Protein AF-0000000068835436 (afdb_homodimer)

Foldseek 3Di:
DDDDDDDDDDDDDDDDDDPPPPDDPPDDDDPPPPDPPPPDPPPPPPPVPPPPPVVNVVVPPPPPPPPDDDCPCPPPDQWCQDPPDPDPDPTHHQDDPPPSLCVLQPQDPCQQPQEDPLQDWAFQALAGNVRNRHDPPPPLSVVRVPHGLQLLLCVLLVLVPPQKRFLVSQLLLLLLLPDDNVLSVVRSVLPLVQAQCQQDPDVDGDPRRIHGSVRSLSSDAFLALCQAPSVRTGRRSSLSSLCSNQVPPPPQFHALVSLVVSSVSRDDPPRVSSSVVSNSVSVSLCVSCVDPVRGCHSVSVSCSSSVVSSQVSSVHSPGNDPSVVSCVVDVVVDPPPVVPVVVPD/DDDDDDDDDDDDDDDDDDPPPPDDDDDDDDDPPPDPPPPDPPPPPPPVPPPPPVVRVVVPPPPPPPPDDDCPCPPDDQWCQDPPDPDPDPTHHQDDPPPSLCVLQPQDPCQQPQEDPLQDWAFQALAGNVRNRHDPPPPLSVVRVPHGLQLLLCVLLVLVPPQKRFLVSQLLLLLLLPDDNVLSVVRSVLPLVQAQCQQDPDVDGDPRRIHGSVRSLSSDAFLALCQAPSSRTGRRSSLSSLCSNQVPPPPQFHALVSLVVSSVSRDDPPRVSSSVVSNSVSVSLCVSCVDPVRGCHSVSVSCSSSVVSSQVSSCHSPGNDPSVVSCVVDVVVDPPPVVPVVVPD

Nearest PDB structures (foldseek):
  3l19-assembly1_A  TM=3.820E-01  e=1.773E-01  Cryptosporidium parvum Iowa II
  3l19-assembly1_A  TM=3.816E-01  e=2.004E-01  Cryptosporidium parvum Iowa II

Structure (mmCIF, N/CA/C/O backbone):
data_AF-0000000068835436-model_v1
#
loop_
_entity.id
_entity.type
_entity.pdbx_description
1 polymer 'FGENESH: predicted gene_13.31 protein'
#
loop_
_atom_site.group_PDB
_atom_site.id
_atom_site.type_symbol
_atom_site.label_atom_id
_atom_site.label_alt_id
_atom_site.label_comp_id
_atom_site.label_asym_id
_atom_site.label_entity_id
_atom_site.label_seq_id
_atom_site.pdbx_PDB_ins_code
_atom_site.Cartn_x
_atom_site.Cartn_y
_atom_site.Cartn_z
_atom_site.occupancy
_atom_site.B_iso_or_equiv
_atom_site.auth_seq_id
_atom_site.auth_comp_id
_atom_site.auth_asym_id
_atom_site.auth_atom_id
_atom_site.pdbx_PDB_model_num
ATOM 1 N N . SER A 1 1 ? 25.938 -78.812 2.73 1 15.05 1 SER A N 1
ATOM 2 C CA . SER A 1 1 ? 27 -79.625 3.311 1 15.05 1 SER A CA 1
ATOM 3 C C . SER A 1 1 ? 27.031 -79.5 4.828 1 15.05 1 SER A C 1
ATOM 5 O O . SER A 1 1 ? 26.406 -78.625 5.395 1 15.05 1 SER A O 1
ATOM 7 N N . MET A 1 2 ? 28.375 -79.812 5.215 1 15.11 2 MET A N 1
ATOM 8 C CA . MET A 1 2 ? 29.062 -80.312 6.383 1 15.11 2 MET A CA 1
ATOM 9 C C . MET A 1 2 ? 29 -79.375 7.551 1 15.11 2 MET A C 1
ATOM 11 O O . MET A 1 2 ? 28.594 -78.188 7.383 1 15.11 2 MET A O 1
ATOM 15 N N . ALA A 1 3 ? 30.266 -79.062 8.109 1 13.97 3 ALA A N 1
ATOM 16 C CA . ALA A 1 3 ? 30.969 -79.5 9.32 1 13.97 3 ALA A CA 1
ATOM 17 C C . ALA A 1 3 ? 31.078 -78.375 10.32 1 13.97 3 ALA A C 1
ATOM 19 O O . ALA A 1 3 ? 30.703 -78.5 11.484 1 13.97 3 ALA A O 1
ATOM 20 N N . SER A 1 4 ? 32.156 -77.5 10.172 1 14.63 4 SER A N 1
ATOM 21 C CA . SER A 1 4 ? 33.281 -77.5 11.094 1 14.63 4 SER A CA 1
ATOM 22 C C . SER A 1 4 ? 33.031 -76.75 12.359 1 14.63 4 SER A C 1
ATOM 24 O O . SER A 1 4 ? 32.188 -75.812 12.352 1 14.63 4 SER A O 1
ATOM 26 N N . PRO A 1 5 ? 34 -76.75 13.438 1 16.19 5 PRO A N 1
ATOM 27 C CA . PRO A 1 5 ? 34.219 -77.062 14.852 1 16.19 5 PRO A CA 1
ATOM 28 C C . PRO A 1 5 ? 34.344 -75.812 15.711 1 16.19 5 PRO A C 1
ATOM 30 O O . PRO A 1 5 ? 34.312 -74.688 15.188 1 16.19 5 PRO A O 1
ATOM 33 N N . LEU A 1 6 ? 35.344 -75.75 16.625 1 14.49 6 LEU A N 1
ATOM 34 C CA . LEU A 1 6 ? 35.75 -75.875 18.016 1 14.49 6 LEU A CA 1
ATOM 35 C C . LEU A 1 6 ? 36.406 -74.625 18.531 1 14.49 6 LEU A C 1
ATOM 37 O O . LEU A 1 6 ? 36.312 -74.312 19.734 1 14.49 6 LEU A O 1
ATOM 41 N N . ARG A 1 7 ? 37.281 -73.812 17.781 1 14.76 7 ARG A N 1
ATOM 42 C CA . ARG A 1 7 ? 38.625 -73.812 18.359 1 14.76 7 ARG A CA 1
ATOM 43 C C . ARG A 1 7 ? 38.656 -73 19.656 1 14.76 7 ARG A C 1
ATOM 45 O O . ARG A 1 7 ? 37.844 -72.125 19.875 1 14.76 7 ARG A O 1
ATOM 52 N N . GLY A 1 8 ? 39.781 -73.25 20.469 1 13.95 8 GLY A N 1
ATOM 53 C CA . GLY A 1 8 ? 40.312 -73.438 21.797 1 13.95 8 GLY A CA 1
ATOM 54 C C . GLY A 1 8 ? 40.719 -72.188 22.469 1 13.95 8 GLY A C 1
ATOM 55 O O . GLY A 1 8 ? 40.312 -71.875 23.594 1 13.95 8 GLY A O 1
ATOM 56 N N . ALA A 1 9 ? 41.938 -71.5 22.047 1 14.77 9 ALA A N 1
ATOM 57 C CA . ALA A 1 9 ? 43.125 -71.625 22.859 1 14.77 9 ALA A CA 1
ATOM 58 C C . ALA A 1 9 ? 43.125 -70.562 23.938 1 14.77 9 ALA A C 1
ATOM 60 O O . ALA A 1 9 ? 42.406 -69.562 23.844 1 14.77 9 ALA A O 1
ATOM 61 N N . THR A 1 10 ? 44.375 -70.375 24.562 1 14.59 10 THR A N 1
ATOM 62 C CA . THR A 1 10 ? 45.062 -70.5 25.844 1 14.59 10 THR A CA 1
ATOM 63 C C . THR A 1 10 ? 45.25 -69.188 26.516 1 14.59 10 THR A C 1
ATOM 65 O O . THR A 1 10 ? 44.844 -68.938 27.656 1 14.59 10 THR A O 1
ATOM 68 N N . SER A 1 11 ? 46.531 -68.562 26.375 1 14.8 11 SER A N 1
ATOM 69 C CA . SER A 1 11 ? 47.531 -68.5 27.406 1 14.8 11 SER A CA 1
ATOM 70 C C . SER A 1 11 ? 47.438 -67.25 28.234 1 14.8 11 SER A C 1
ATOM 72 O O . SER A 1 11 ? 46.781 -66.312 27.844 1 14.8 11 SER A O 1
ATOM 74 N N . GLY A 1 12 ? 48.594 -66.938 28.984 1 14.16 12 GLY A N 1
ATOM 75 C CA . GLY A 1 12 ? 49.094 -66.812 30.344 1 14.16 12 GLY A CA 1
ATOM 76 C C . GLY A 1 12 ? 49.281 -65.375 30.766 1 14.16 12 GLY A C 1
ATOM 77 O O . GLY A 1 12 ? 48.812 -64.938 31.828 1 14.16 12 GLY A O 1
ATOM 78 N N . SER A 1 13 ? 50.25 -64.562 30.141 1 14.72 13 SER A N 1
ATOM 79 C CA . SER A 1 13 ? 51.406 -64.25 30.969 1 14.72 13 SER A CA 1
ATOM 80 C C . SER A 1 13 ? 51.062 -63.031 31.859 1 14.72 13 SER A C 1
ATOM 82 O O . SER A 1 13 ? 50.188 -62.219 31.531 1 14.72 13 SER A O 1
ATOM 84 N N . PRO A 1 14 ? 52.031 -62.781 32.844 1 15.04 14 PRO A N 1
ATOM 85 C CA . PRO A 1 14 ? 52.125 -62.438 34.281 1 15.04 14 PRO A CA 1
ATOM 86 C C . PRO A 1 14 ? 52.125 -60.938 34.531 1 15.04 14 PRO A C 1
ATOM 88 O O . PRO A 1 14 ? 51.344 -60.438 35.344 1 15.04 14 PRO A O 1
ATOM 91 N N . LEU A 1 15 ? 53.312 -60.281 34.156 1 15.01 15 LEU A N 1
ATOM 92 C CA . LEU A 1 15 ? 54.219 -59.812 35.188 1 15.01 15 LEU A CA 1
ATOM 93 C C . LEU A 1 15 ? 53.812 -58.406 35.656 1 15.01 15 LEU A C 1
ATOM 95 O O . LEU A 1 15 ? 53.156 -57.656 34.906 1 15.01 15 LEU A O 1
ATOM 99 N N . LEU A 1 16 ? 54.406 -57.938 36.812 1 15.15 16 LEU A N 1
ATOM 100 C CA . LEU A 1 16 ? 54.312 -57.281 38.094 1 15.15 16 LEU A CA 1
ATOM 101 C C . LEU A 1 16 ? 54.656 -55.781 37.969 1 15.15 16 LEU A C 1
ATOM 103 O O . LEU A 1 16 ? 54.25 -54.969 38.781 1 15.15 16 LEU A O 1
ATOM 107 N N . GLY A 1 17 ? 55.531 -55.438 36.938 1 15.02 17 GLY A N 1
ATOM 108 C CA . GLY A 1 17 ? 56.625 -54.688 37.594 1 15.02 17 GLY A CA 1
ATOM 109 C C . GLY A 1 17 ? 56.188 -53.344 38.125 1 15.02 17 GLY A C 1
ATOM 110 O O . GLY A 1 17 ? 55.125 -52.844 37.781 1 15.02 17 GLY A O 1
ATOM 111 N N . ALA A 1 18 ? 57.281 -52.688 38.719 1 15.76 18 ALA A N 1
ATOM 112 C CA . ALA A 1 18 ? 57.781 -51.875 39.812 1 15.76 18 ALA A CA 1
ATOM 113 C C . ALA A 1 18 ? 57.469 -50.375 39.594 1 15.76 18 ALA A C 1
ATOM 115 O O . ALA A 1 18 ? 57.5 -49.906 38.469 1 15.76 18 ALA A O 1
ATOM 116 N N . VAL A 1 19 ? 56.875 -49.75 40.594 1 16.75 19 VAL A N 1
ATOM 117 C CA . VAL A 1 19 ? 56.125 -48.562 41 1 16.75 19 VAL A CA 1
ATOM 118 C C . VAL A 1 19 ? 57.062 -47.344 40.969 1 16.75 19 VAL A C 1
ATOM 120 O O . VAL A 1 19 ? 56.594 -46.219 41.219 1 16.75 19 VAL A O 1
ATOM 123 N N . GLN A 1 20 ? 58.312 -47.531 40.281 1 16.11 20 GLN A N 1
ATOM 124 C CA . GLN A 1 20 ? 59.219 -46.656 41.062 1 16.11 20 GLN A CA 1
ATOM 125 C C . GLN A 1 20 ? 58.75 -45.219 41.031 1 16.11 20 GLN A C 1
ATOM 127 O O . GLN A 1 20 ? 58.25 -44.75 40 1 16.11 20 GLN A O 1
ATOM 132 N N . PRO A 1 21 ? 58.781 -44.531 42.25 1 16.77 21 PRO A N 1
ATOM 133 C CA . PRO A 1 21 ? 58.219 -43.312 42.844 1 16.77 21 PRO A CA 1
ATOM 134 C C . PRO A 1 21 ? 58.906 -42.062 42.312 1 16.77 21 PRO A C 1
ATOM 136 O O . PRO A 1 21 ? 58.5 -40.938 42.688 1 16.77 21 PRO A O 1
ATOM 139 N N . VAL A 1 22 ? 59.188 -42 40.969 1 17.22 22 VAL A N 1
ATOM 140 C CA . VAL A 1 22 ? 60.25 -41.031 40.75 1 17.22 22 VAL A CA 1
ATOM 141 C C . VAL A 1 22 ? 59.906 -39.688 41.406 1 17.22 22 VAL A C 1
ATOM 143 O O . VAL A 1 22 ? 58.75 -39.281 41.375 1 17.22 22 VAL A O 1
ATOM 146 N N . ASN A 1 23 ? 60.938 -39.219 42.188 1 16.98 23 ASN A N 1
ATOM 147 C CA . ASN A 1 23 ? 61.219 -38.156 43.125 1 16.98 23 ASN A CA 1
ATOM 148 C C . ASN A 1 23 ? 61.031 -36.781 42.5 1 16.98 23 ASN A C 1
ATOM 150 O O . ASN A 1 23 ? 61.281 -36.594 41.312 1 16.98 23 ASN A O 1
ATOM 154 N N . VAL A 1 24 ? 60.344 -35.906 43.219 1 18.3 24 VAL A N 1
ATOM 155 C CA . VAL A 1 24 ? 59.562 -34.656 43.188 1 18.3 24 VAL A CA 1
ATOM 156 C C . VAL A 1 24 ? 60.5 -33.469 43.062 1 18.3 24 VAL A C 1
ATOM 158 O O . VAL A 1 24 ? 60.062 -32.312 42.969 1 18.3 24 VAL A O 1
ATOM 161 N N . PRO A 1 25 ? 61.781 -33.688 42.375 1 18.28 25 PRO A N 1
ATOM 162 C CA . PRO A 1 25 ? 62.625 -32.656 43 1 18.28 25 PRO A CA 1
ATOM 163 C C . PRO A 1 25 ? 62.062 -31.25 42.844 1 18.28 25 PRO A C 1
ATOM 165 O O . PRO A 1 25 ? 61.312 -30.984 41.875 1 18.28 25 PRO A O 1
ATOM 168 N N . HIS A 1 26 ? 62.125 -30.406 43.938 1 18.44 26 HIS A N 1
ATOM 169 C CA . HIS A 1 26 ? 61.594 -29.156 44.469 1 18.44 26 HIS A CA 1
ATOM 170 C C . HIS A 1 26 ? 62.281 -27.953 43.812 1 18.44 26 HIS A C 1
ATOM 172 O O . HIS A 1 26 ? 62.031 -26.812 44.219 1 18.44 26 HIS A O 1
ATOM 178 N N . SER A 1 27 ? 62.875 -28.125 42.594 1 17.58 27 SER A N 1
ATOM 179 C CA . SER A 1 27 ? 63.906 -27.078 42.469 1 17.58 27 SER A CA 1
ATOM 180 C C . SER A 1 27 ? 63.281 -25.688 42.625 1 17.58 27 SER A C 1
ATOM 182 O O . SER A 1 27 ? 62.156 -25.469 42.25 1 17.58 27 SER A O 1
ATOM 184 N N . SER A 1 28 ? 64.125 -24.781 43.25 1 17.92 28 SER A N 1
ATOM 185 C CA . SER A 1 28 ? 64.25 -23.531 44 1 17.92 28 SER A CA 1
ATOM 186 C C . SER A 1 28 ? 63.812 -22.344 43.156 1 17.92 28 SER A C 1
ATOM 188 O O . SER A 1 28 ? 63.75 -22.438 41.906 1 17.92 28 SER A O 1
ATOM 190 N N . GLU A 1 29 ? 63.938 -21.047 43.75 1 18.12 29 GLU A N 1
ATOM 191 C CA . GLU A 1 29 ? 63.312 -19.797 44.125 1 18.12 29 GLU A CA 1
ATOM 192 C C . GLU A 1 29 ? 63.625 -18.672 43.156 1 18.12 29 GLU A C 1
ATOM 194 O O . GLU A 1 29 ? 62.938 -17.641 43.156 1 18.12 29 GLU A O 1
ATOM 199 N N . ASP A 1 30 ? 64.688 -18.719 42.281 1 19.17 30 ASP A N 1
ATOM 200 C CA . ASP A 1 30 ? 65.312 -17.391 42.25 1 19.17 30 ASP A CA 1
ATOM 201 C C . ASP A 1 30 ? 64.375 -16.359 41.656 1 19.17 30 ASP A C 1
ATOM 203 O O . ASP A 1 30 ? 63.75 -16.609 40.594 1 19.17 30 ASP A O 1
ATOM 207 N N . ARG A 1 31 ? 64.125 -15.266 42.406 1 18.95 31 ARG A N 1
ATOM 208 C CA . ARG A 1 31 ? 63.219 -14.109 42.531 1 18.95 31 ARG A CA 1
ATOM 209 C C . ARG A 1 31 ? 63.531 -13.07 41.469 1 18.95 31 ARG A C 1
ATOM 211 O O . ARG A 1 31 ? 63.031 -11.938 41.531 1 18.95 31 ARG A O 1
ATOM 218 N N . GLN A 1 32 ? 64.25 -13.383 40.375 1 19.19 32 GLN A N 1
ATOM 219 C CA . GLN A 1 32 ? 64.75 -12.148 39.781 1 19.19 32 GLN A CA 1
ATOM 220 C C . GLN A 1 32 ? 63.656 -11.188 39.469 1 19.19 32 GLN A C 1
ATOM 222 O O . GLN A 1 32 ? 62.594 -11.602 38.938 1 19.19 32 GLN A O 1
ATOM 227 N N . THR A 1 33 ? 63.688 -9.977 40.094 1 21.39 33 THR A N 1
ATOM 228 C CA . THR A 1 33 ? 62.906 -8.758 40.25 1 21.39 33 THR A CA 1
ATOM 229 C C . THR A 1 33 ? 62.719 -8.078 38.875 1 21.39 33 THR A C 1
ATOM 231 O O . THR A 1 33 ? 63.688 -7.516 38.344 1 21.39 33 THR A O 1
ATOM 234 N N . HIS A 1 34 ? 62.438 -8.797 37.781 1 19.77 34 HIS A N 1
ATOM 235 C CA . HIS A 1 34 ? 62.406 -7.992 36.562 1 19.77 34 HIS A CA 1
ATOM 236 C C . HIS A 1 34 ? 61.5 -6.785 36.719 1 19.77 34 HIS A C 1
ATOM 238 O O . HIS A 1 34 ? 60.375 -6.914 37.219 1 19.77 34 HIS A O 1
ATOM 244 N N . GLU A 1 35 ? 62.094 -5.613 36.781 1 21.41 35 GLU A N 1
ATOM 245 C CA . GLU A 1 35 ? 61.594 -4.242 36.812 1 21.41 35 GLU A CA 1
ATOM 246 C C . GLU A 1 35 ? 60.531 -3.998 35.75 1 21.41 35 GLU A C 1
ATOM 248 O O . GLU A 1 35 ? 60.719 -4.359 34.594 1 21.41 35 GLU A O 1
ATOM 253 N N . ALA A 1 36 ? 59.312 -3.82 36.219 1 21.02 36 ALA A N 1
ATOM 254 C CA . ALA A 1 36 ? 58.031 -3.58 35.562 1 21.02 36 ALA A CA 1
ATOM 255 C C . ALA A 1 36 ? 58.094 -2.309 34.719 1 21.02 36 ALA A C 1
ATOM 257 O O . ALA A 1 36 ? 58.219 -1.206 35.25 1 21.02 36 ALA A O 1
ATOM 258 N N . GLN A 1 37 ? 58.938 -2.299 33.594 1 20.92 37 GLN A N 1
ATOM 259 C CA . GLN A 1 37 ? 58.844 -1.087 32.781 1 20.92 37 GLN A CA 1
ATOM 260 C C . GLN A 1 37 ? 57.375 -0.688 32.562 1 20.92 37 GLN A C 1
ATOM 262 O O . GLN A 1 37 ? 56.562 -1.523 32.188 1 20.92 37 GLN A O 1
ATOM 267 N N . GLN A 1 38 ? 56.938 0.377 33.219 1 20.84 38 GLN A N 1
ATOM 268 C CA . GLN A 1 38 ? 55.656 1.056 33.25 1 20.84 38 GLN A CA 1
ATOM 269 C C . GLN A 1 38 ? 55.188 1.413 31.828 1 20.84 38 GLN A C 1
ATOM 271 O O . GLN A 1 38 ? 55.781 2.258 31.172 1 20.84 38 GLN A O 1
ATOM 276 N N . ASP A 1 39 ? 54.938 0.446 30.922 1 22.23 39 ASP A N 1
ATOM 277 C CA . ASP A 1 39 ? 54.438 0.793 29.609 1 22.23 39 ASP A CA 1
ATOM 278 C C . ASP A 1 39 ? 53.25 1.764 29.688 1 22.23 39 ASP A C 1
ATOM 280 O O . ASP A 1 39 ? 52.344 1.56 30.484 1 22.23 39 ASP A O 1
ATOM 284 N N . THR A 1 40 ? 53.469 3.033 29.438 1 26.48 40 THR A N 1
ATOM 285 C CA . THR A 1 40 ? 52.5 4.117 29.328 1 26.48 40 THR A CA 1
ATOM 286 C C . THR A 1 40 ? 51.312 3.686 28.469 1 26.48 40 THR A C 1
ATOM 288 O O . THR A 1 40 ? 51.469 3.049 27.422 1 26.48 40 THR A O 1
ATOM 291 N N . PRO A 1 41 ? 50.125 3.535 29.125 1 24.48 41 PRO A N 1
ATOM 292 C CA . PRO A 1 41 ? 48.938 3.043 28.422 1 24.48 41 PRO A CA 1
ATOM 293 C C . PRO A 1 41 ? 48.625 3.814 27.141 1 24.48 41 PRO A C 1
ATOM 295 O O . PRO A 1 41 ? 48.844 5.031 27.094 1 24.48 41 PRO A O 1
ATOM 298 N N . MET A 1 42 ? 49.031 3.27 25.922 1 24.73 42 MET A N 1
ATOM 299 C CA . MET A 1 42 ? 48.531 3.744 24.641 1 24.73 42 MET A CA 1
ATOM 300 C C . MET A 1 42 ? 47.031 4.074 24.703 1 24.73 42 MET A C 1
ATOM 302 O O . MET A 1 42 ? 46.25 3.27 25.188 1 24.73 42 MET A O 1
ATOM 306 N N . GLU A 1 43 ? 46.719 5.352 24.891 1 23.88 43 GLU A N 1
ATOM 307 C CA . GLU A 1 43 ? 45.344 5.816 24.781 1 23.88 43 GLU A CA 1
ATOM 308 C C . GLU A 1 43 ? 44.656 5.18 23.578 1 23.88 43 GLU A C 1
ATOM 310 O O . GLU A 1 43 ? 45.125 5.312 22.438 1 23.88 43 GLU A O 1
ATOM 315 N N . GLU A 1 44 ? 44.188 3.934 23.703 1 24.67 44 GLU A N 1
ATOM 316 C CA . GLU A 1 44 ? 43.344 3.32 22.688 1 24.67 44 GLU A CA 1
ATOM 317 C C . GLU A 1 44 ? 42.281 4.289 22.203 1 24.67 44 GLU A C 1
ATOM 319 O O . GLU A 1 44 ? 41.469 4.773 23 1 24.67 44 GLU A O 1
ATOM 324 N N . GLU A 1 45 ? 42.625 5.215 21.281 1 27.7 45 GLU A N 1
ATOM 325 C CA . GLU A 1 45 ? 41.594 5.918 20.516 1 27.7 45 GLU A CA 1
ATOM 326 C C . GLU A 1 45 ? 40.406 5.004 20.219 1 27.7 45 GLU A C 1
ATOM 328 O O . GLU A 1 45 ? 40.562 3.932 19.641 1 27.7 45 GLU A O 1
ATOM 333 N N . GLY A 1 46 ? 39.531 4.941 21.172 1 23.2 46 GLY A N 1
ATOM 334 C CA . GLY A 1 46 ? 38.219 4.312 21.031 1 23.2 46 GLY A CA 1
ATOM 335 C C . GLY A 1 46 ? 37.594 4.539 19.672 1 23.2 46 GLY A C 1
ATOM 336 O O . GLY A 1 46 ? 37.125 5.645 19.359 1 23.2 46 GLY A O 1
ATOM 337 N N . ARG A 1 47 ? 38.188 4.016 18.562 1 26.58 47 ARG A N 1
ATOM 338 C CA . ARG A 1 47 ? 37.406 3.947 17.344 1 26.58 47 ARG A CA 1
ATOM 339 C C . ARG A 1 47 ? 36 3.455 17.641 1 26.58 47 ARG A C 1
ATOM 341 O O . ARG A 1 47 ? 35.812 2.305 18.047 1 26.58 47 ARG A O 1
ATOM 348 N N . GLU A 1 48 ? 35.25 4.332 18.203 1 25.64 48 GLU A N 1
ATOM 349 C CA . GLU A 1 48 ? 33.812 4.012 18.203 1 25.64 48 GLU A CA 1
ATOM 350 C C . GLU A 1 48 ? 33.406 3.254 16.953 1 25.64 48 GLU A C 1
ATOM 352 O O . GLU A 1 48 ? 33.594 3.75 15.836 1 25.64 48 GLU A O 1
ATOM 357 N N . PHE A 1 49 ? 33.719 1.952 16.969 1 27.77 49 PHE A N 1
ATOM 358 C CA . PHE A 1 49 ? 33.031 1.099 16 1 27.77 49 PHE A CA 1
ATOM 359 C C . PHE A 1 49 ? 31.578 1.523 15.828 1 27.77 49 PHE A C 1
ATOM 361 O O . PHE A 1 49 ? 30.766 1.377 16.75 1 27.77 49 PHE A O 1
ATOM 368 N N . GLU A 1 50 ? 31.438 2.6 15.164 1 28.39 50 GLU A N 1
ATOM 369 C CA . GLU A 1 50 ? 30.062 2.84 14.695 1 28.39 50 GLU A CA 1
ATOM 370 C C . GLU A 1 50 ? 29.406 1.546 14.227 1 28.39 50 GLU A C 1
ATOM 372 O O . GLU A 1 50 ? 29.75 1.011 13.172 1 28.39 50 GLU A O 1
ATOM 377 N N . HIS A 1 51 ? 29.234 0.629 15.148 1 28.3 51 HIS A N 1
ATOM 378 C CA . HIS A 1 51 ? 28.344 -0.49 14.844 1 28.3 51 HIS A CA 1
ATOM 379 C C . HIS A 1 51 ? 27.078 -0.018 14.141 1 28.3 51 HIS A C 1
ATOM 381 O O . HIS A 1 51 ? 26.109 0.376 14.789 1 28.3 51 HIS A O 1
ATOM 387 N N . ARG A 1 52 ? 27.281 0.567 13.016 1 34.94 52 ARG A N 1
ATOM 388 C CA . ARG A 1 52 ? 26.109 0.79 12.172 1 34.94 52 ARG A CA 1
ATOM 389 C C . ARG A 1 52 ? 25.312 -0.498 11.984 1 34.94 52 ARG A C 1
ATOM 391 O O . ARG A 1 52 ? 25.891 -1.582 11.891 1 34.94 52 ARG A O 1
ATOM 398 N N . LEU A 1 53 ? 24.234 -0.573 12.531 1 32.62 53 LEU A N 1
ATOM 399 C CA . LEU A 1 53 ? 23.391 -1.739 12.312 1 32.62 53 LEU A CA 1
ATOM 400 C C . LEU A 1 53 ? 23.547 -2.273 10.898 1 32.62 53 LEU A C 1
ATOM 402 O O . LEU A 1 53 ? 23.812 -1.507 9.961 1 32.62 53 LEU A O 1
ATOM 406 N N . PRO A 1 54 ? 23.812 -3.545 10.742 1 33.88 54 PRO A N 1
ATOM 407 C CA . PRO A 1 54 ? 24.047 -4.102 9.406 1 33.88 54 PRO A CA 1
ATOM 408 C C . PRO A 1 54 ? 23.141 -3.496 8.344 1 33.88 54 PRO A C 1
ATOM 410 O O . PRO A 1 54 ? 23.562 -3.279 7.207 1 33.88 54 PRO A O 1
ATOM 413 N N . TRP A 1 55 ? 21.875 -3.316 8.781 1 36.47 55 TRP A N 1
ATOM 414 C CA . TRP A 1 55 ? 20.938 -2.904 7.738 1 36.47 55 TRP A CA 1
ATOM 415 C C . TRP A 1 55 ? 21.156 -1.443 7.363 1 36.47 55 TRP A C 1
ATOM 417 O O . TRP A 1 55 ? 20.641 -0.977 6.344 1 36.47 55 TRP A O 1
ATOM 427 N N . GLN A 1 56 ? 21.719 -0.547 8.297 1 38.5 56 GLN A N 1
ATOM 428 C CA . GLN A 1 56 ? 22 0.852 7.996 1 38.5 56 GLN A CA 1
ATOM 429 C C . GLN A 1 56 ? 23.266 0.984 7.152 1 38.5 56 GLN A C 1
ATOM 431 O O . GLN A 1 56 ? 23.453 1.981 6.449 1 38.5 56 GLN A O 1
ATOM 436 N N . GLN A 1 57 ? 24.156 0.062 7.305 1 34.28 57 GLN A N 1
ATOM 437 C CA . GLN A 1 57 ? 25.422 0.175 6.598 1 34.28 57 GLN A CA 1
ATOM 438 C C . GLN A 1 57 ? 25.219 0.115 5.086 1 34.28 57 GLN A C 1
ATOM 440 O O . GLN A 1 57 ? 25.875 0.831 4.332 1 34.28 57 GLN A O 1
ATOM 445 N N . GLU A 1 58 ? 24.406 -0.883 4.648 1 34.84 58 GLU A N 1
ATOM 446 C CA . GLU A 1 58 ? 24.406 -1.164 3.217 1 34.84 58 GLU A CA 1
ATOM 447 C C . GLU A 1 58 ? 23.641 -0.102 2.443 1 34.84 58 GLU A C 1
ATOM 449 O O . GLU A 1 58 ? 23.844 0.074 1.241 1 34.84 58 GLU A O 1
ATOM 454 N N . GLN A 1 59 ? 22.797 0.608 3.053 1 35.69 59 GLN A N 1
ATOM 455 C CA . GLN A 1 59 ? 22.172 1.604 2.191 1 35.69 59 GLN A CA 1
ATOM 456 C C . GLN A 1 59 ? 23.172 2.654 1.737 1 35.69 59 GLN A C 1
ATOM 458 O O . GLN A 1 59 ? 23.062 3.209 0.643 1 35.69 59 GLN A O 1
ATOM 463 N N . ASP A 1 60 ? 24.219 3.014 2.584 1 34.72 60 ASP A N 1
ATOM 464 C CA . ASP A 1 60 ? 25.125 4.09 2.188 1 34.72 60 ASP A CA 1
ATOM 465 C C . ASP A 1 60 ? 26.234 3.568 1.276 1 34.72 60 ASP A C 1
ATOM 467 O O . ASP A 1 60 ? 26.984 4.352 0.698 1 34.72 60 ASP A O 1
ATOM 471 N N . ALA A 1 61 ? 26.594 2.281 1.335 1 32.81 61 ALA A N 1
ATOM 472 C CA . ALA A 1 61 ? 27.781 1.844 0.608 1 32.81 61 ALA A CA 1
ATOM 473 C C . ALA A 1 61 ? 27.5 1.725 -0.886 1 32.81 61 ALA A C 1
ATOM 475 O O . ALA A 1 61 ? 28.375 1.303 -1.656 1 32.81 61 ALA A O 1
ATOM 476 N N . VAL A 1 62 ? 26.281 1.692 -1.371 1 31.66 62 VAL A N 1
ATOM 477 C CA . VAL A 1 62 ? 26.328 1.636 -2.828 1 31.66 62 VAL A CA 1
ATOM 478 C C . VAL A 1 62 ? 26.984 2.898 -3.377 1 31.66 62 VAL A C 1
ATOM 480 O O . VAL A 1 62 ? 26.406 3.984 -3.322 1 31.66 62 VAL A O 1
ATOM 483 N N . GLU A 1 63 ? 28.203 3.057 -3.174 1 27.86 63 GLU A N 1
ATOM 484 C CA . GLU A 1 63 ? 28.984 3.973 -4.008 1 27.86 63 GLU A CA 1
ATOM 485 C C . GLU A 1 63 ? 28.625 3.816 -5.48 1 27.86 63 GLU A C 1
ATOM 487 O O . GLU A 1 63 ? 28.75 2.732 -6.047 1 27.86 63 GLU A O 1
ATOM 492 N N . VAL A 1 64 ? 27.844 4.68 -5.992 1 29.06 64 VAL A N 1
ATOM 493 C CA . VAL A 1 64 ? 27.594 4.84 -7.422 1 29.06 64 VAL A CA 1
ATOM 494 C C . VAL A 1 64 ? 28.922 4.789 -8.18 1 29.06 64 VAL A C 1
ATOM 496 O O . VAL A 1 64 ? 29.75 5.691 -8.055 1 29.06 64 VAL A O 1
ATOM 499 N N . GLN A 1 65 ? 29.578 3.746 -8.367 1 26.06 65 GLN A N 1
ATOM 500 C CA . GLN A 1 65 ? 30.531 3.771 -9.469 1 26.06 65 GLN A CA 1
ATOM 501 C C . GLN A 1 65 ? 29.875 4.277 -10.758 1 26.06 65 GLN A C 1
ATOM 503 O O . GLN A 1 65 ? 28.875 3.723 -11.211 1 26.06 65 GLN A O 1
ATOM 508 N N . GLY A 1 66 ? 30.172 5.5 -11.188 1 25.36 66 GLY A N 1
ATOM 509 C CA . GLY A 1 66 ? 29.812 6.227 -12.391 1 25.36 66 GLY A CA 1
ATOM 510 C C . GLY A 1 66 ? 30.047 5.434 -13.664 1 25.36 66 GLY A C 1
ATOM 511 O O . GLY A 1 66 ? 31.188 5.105 -13.984 1 25.36 66 GLY A O 1
ATOM 512 N N . ALA A 1 67 ? 29.281 4.402 -14.055 1 26.25 67 ALA A N 1
ATOM 513 C CA . ALA A 1 67 ? 29.422 3.99 -15.445 1 26.25 67 ALA A CA 1
ATOM 514 C C . ALA A 1 67 ? 29.688 5.191 -16.344 1 26.25 67 ALA A C 1
ATOM 516 O O . ALA A 1 67 ? 29.094 6.258 -16.156 1 26.25 67 ALA A O 1
ATOM 517 N N . GLU A 1 68 ? 30.75 5.273 -17.109 1 25.77 68 GLU A N 1
ATOM 518 C CA . GLU A 1 68 ? 31.266 6.211 -18.094 1 25.77 68 GLU A CA 1
ATOM 519 C C . GLU A 1 68 ? 30.156 6.766 -18.969 1 25.77 68 GLU A C 1
ATOM 521 O O . GLU A 1 68 ? 29.75 7.918 -18.812 1 25.77 68 GLU A O 1
ATOM 526 N N . ASN A 1 69 ? 30.219 6.496 -20.406 1 26.42 69 ASN A N 1
ATOM 527 C CA . ASN A 1 69 ? 30.016 7.293 -21.625 1 26.42 69 ASN A CA 1
ATOM 528 C C . ASN A 1 69 ? 28.547 7.387 -22 1 26.42 69 ASN A C 1
ATOM 530 O O . ASN A 1 69 ? 28.203 7.902 -23.062 1 26.42 69 ASN A O 1
ATOM 534 N N . GLY A 1 70 ? 27.781 6.305 -21.812 1 27 70 GLY A N 1
ATOM 535 C CA . GLY A 1 70 ? 26.609 6.578 -22.609 1 27 70 GLY A CA 1
ATOM 536 C C . GLY A 1 70 ? 25.875 7.844 -22.203 1 27 70 GLY A C 1
ATOM 537 O O . GLY A 1 70 ? 25.891 8.219 -21.016 1 27 70 GLY A O 1
ATOM 538 N N . GLU A 1 71 ? 25.781 8.836 -23.094 1 27.72 71 GLU A N 1
ATOM 539 C CA . GLU A 1 71 ? 24.969 10.039 -22.984 1 27.72 71 GLU A CA 1
ATOM 540 C C . GLU A 1 71 ? 23.688 9.766 -22.188 1 27.72 71 GLU A C 1
ATOM 542 O O . GLU A 1 71 ? 22.75 9.164 -22.703 1 27.72 71 GLU A O 1
ATOM 547 N N . ASP A 1 72 ? 23.844 9.164 -21.125 1 31.17 72 ASP A N 1
ATOM 548 C CA . ASP A 1 72 ? 22.625 9.188 -20.328 1 31.17 72 ASP A CA 1
ATOM 549 C C . ASP A 1 72 ? 22 10.578 -20.312 1 31.17 72 ASP A C 1
ATOM 551 O O . ASP A 1 72 ? 22.5 11.5 -19.672 1 31.17 72 ASP A O 1
ATOM 555 N N . LYS A 1 73 ? 21.516 11.055 -21.516 1 28.36 73 LYS A N 1
ATOM 556 C CA . LYS A 1 73 ? 20.734 12.289 -21.438 1 28.36 73 LYS A CA 1
ATOM 557 C C . LYS A 1 73 ? 20 12.391 -20.109 1 28.36 73 LYS A C 1
ATOM 559 O O . LYS A 1 73 ? 18.984 11.734 -19.906 1 28.36 73 LYS A O 1
ATOM 564 N N . ALA A 1 74 ? 20.656 12.391 -19.156 1 31.91 74 ALA A N 1
ATOM 565 C CA . ALA A 1 74 ? 20.047 12.953 -17.953 1 31.91 74 ALA A CA 1
ATOM 566 C C . ALA A 1 74 ? 19.062 14.062 -18.312 1 31.91 74 ALA A C 1
ATOM 568 O O . ALA A 1 74 ? 19.453 15.102 -18.844 1 31.91 74 ALA A O 1
ATOM 569 N N . ARG A 1 75 ? 17.828 13.562 -18.844 1 35.91 75 ARG A N 1
ATOM 570 C CA . ARG A 1 75 ? 16.906 14.664 -19.109 1 35.91 75 ARG A CA 1
ATOM 571 C C . ARG A 1 75 ? 17.234 15.883 -18.25 1 35.91 75 ARG A C 1
ATOM 573 O O . ARG A 1 75 ? 17.719 15.734 -17.125 1 35.91 75 ARG A O 1
ATOM 580 N N . GLU A 1 76 ? 17.5 16.953 -18.766 1 35.69 76 GLU A N 1
ATOM 581 C CA . GLU A 1 76 ? 17.469 18.203 -18 1 35.69 76 GLU A CA 1
ATOM 582 C C . GLU A 1 76 ? 16.625 18.031 -16.719 1 35.69 76 GLU A C 1
ATOM 584 O O . GLU A 1 76 ? 15.977 17.016 -16.531 1 35.69 76 GLU A O 1
ATOM 589 N N . GLY A 1 77 ? 15.586 19.172 -16.25 1 40.72 77 GLY A N 1
ATOM 590 C CA . GLY A 1 77 ? 14.898 19.469 -15 1 40.72 77 GLY A CA 1
ATOM 591 C C . GLY A 1 77 ? 13.992 18.344 -14.539 1 40.72 77 GLY A C 1
ATOM 592 O O . GLY A 1 77 ? 13.477 17.578 -15.367 1 40.72 77 GLY A O 1
ATOM 593 N N . ASP A 1 78 ? 14.234 17.688 -13.273 1 57.31 78 ASP A N 1
ATOM 594 C CA . ASP A 1 78 ? 13.516 16.797 -12.359 1 57.31 78 ASP A CA 1
ATOM 595 C C . ASP A 1 78 ? 12.008 16.984 -12.5 1 57.31 78 ASP A C 1
ATOM 597 O O . ASP A 1 78 ? 11.25 16.594 -11.602 1 57.31 78 ASP A O 1
ATOM 601 N N . GLU A 1 79 ? 11.609 17.672 -13.383 1 72.62 79 GLU A N 1
ATOM 602 C CA . GLU A 1 79 ? 10.188 17.953 -13.531 1 72.62 79 GLU A CA 1
ATOM 603 C C . GLU A 1 79 ? 9.539 16.984 -14.523 1 72.62 79 GLU A C 1
ATOM 605 O O . GLU A 1 79 ? 10.086 16.734 -15.594 1 72.62 79 GLU A O 1
ATOM 610 N N . TRP A 1 80 ? 8.609 16.312 -14.133 1 77 80 TRP A N 1
ATOM 611 C CA . TRP A 1 80 ? 7.738 15.477 -14.945 1 77 80 TRP A CA 1
ATOM 612 C C . TRP A 1 80 ? 6.891 16.312 -15.891 1 77 80 TRP A C 1
ATOM 614 O O . TRP A 1 80 ? 6.047 17.094 -15.453 1 77 80 TRP A O 1
ATOM 624 N N . ALA A 1 81 ? 7.293 16.422 -17.172 1 69.25 81 ALA A N 1
ATOM 625 C CA . ALA A 1 81 ? 6.672 17.312 -18.156 1 69.25 81 ALA A CA 1
ATOM 626 C C . ALA A 1 81 ? 5.25 16.859 -18.469 1 69.25 81 ALA A C 1
ATOM 628 O O . ALA A 1 81 ? 4.441 17.656 -18.969 1 69.25 81 ALA A O 1
ATOM 629 N N . GLY A 1 82 ? 4.738 15.781 -17.906 1 61.5 82 GLY A N 1
ATOM 630 C CA . GLY A 1 82 ? 3.434 15.266 -18.281 1 61.5 82 GLY A CA 1
ATOM 631 C C . GLY A 1 82 ? 3.402 14.703 -19.688 1 61.5 82 GLY A C 1
ATOM 632 O O . GLY A 1 82 ? 4.004 15.266 -20.609 1 61.5 82 GLY A O 1
ATOM 633 N N . ARG A 1 83 ? 3.107 13.438 -19.953 1 60.41 83 ARG A N 1
ATOM 634 C CA . ARG A 1 83 ? 3.053 12.766 -21.25 1 60.41 83 ARG A CA 1
ATOM 635 C C . ARG A 1 83 ? 2.115 13.492 -22.203 1 60.41 83 ARG A C 1
ATOM 637 O O . ARG A 1 83 ? 1.177 12.891 -22.734 1 60.41 83 ARG A O 1
ATOM 644 N N . GLY A 1 84 ? 2.365 14.797 -22.312 1 56.97 84 GLY A N 1
ATOM 645 C CA . GLY A 1 84 ? 1.66 15.531 -23.344 1 56.97 84 GLY A CA 1
ATOM 646 C C . GLY A 1 84 ? 0.209 15.805 -23 1 56.97 84 GLY A C 1
ATOM 647 O O . GLY A 1 84 ? -0.613 16.047 -23.891 1 56.97 8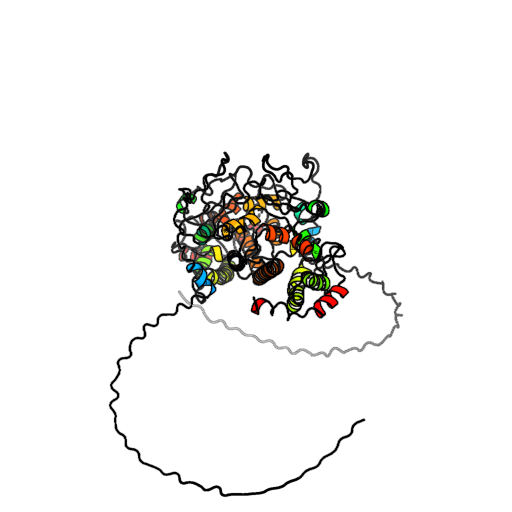4 GLY A O 1
ATOM 648 N N . SER A 1 85 ? -0.086 15.609 -21.781 1 64.31 85 SER A N 1
ATOM 649 C CA . SER A 1 85 ? -1.483 15.836 -21.422 1 64.31 85 SER A CA 1
ATOM 650 C C . SER A 1 85 ? -1.786 17.328 -21.297 1 64.31 85 SER A C 1
ATOM 652 O O . SER A 1 85 ? -0.942 18.094 -20.828 1 64.31 85 SER A O 1
ATOM 654 N N . ASP A 1 86 ? -2.783 17.797 -22.031 1 79.94 86 ASP A N 1
ATOM 655 C CA . ASP A 1 86 ? -3.279 19.172 -21.922 1 79.94 86 ASP A CA 1
ATOM 656 C C . ASP A 1 86 ? -4.023 19.375 -20.594 1 79.94 86 ASP A C 1
ATOM 658 O O . ASP A 1 86 ? -4.551 20.453 -20.344 1 79.94 86 ASP A O 1
ATOM 662 N N . LEU A 1 87 ? -3.922 18.391 -19.812 1 86.12 87 LEU A N 1
ATOM 663 C CA . LEU A 1 87 ? -4.621 18.516 -18.547 1 86.12 87 LEU A CA 1
ATOM 664 C C . LEU A 1 87 ? -3.787 19.297 -17.547 1 86.12 87 LEU A C 1
ATOM 666 O O . LEU A 1 87 ? -2.557 19.297 -17.609 1 86.12 87 LEU A O 1
ATOM 670 N N . PRO A 1 88 ? -4.41 20.016 -16.719 1 91 88 PRO A N 1
ATOM 671 C CA . PRO A 1 88 ? -3.68 20.797 -15.703 1 91 88 PRO A CA 1
ATOM 672 C C . PRO A 1 88 ? -2.885 19.906 -14.75 1 91 88 PRO A C 1
ATOM 674 O O . PRO A 1 88 ? -3.182 18.719 -14.609 1 91 88 PRO A O 1
ATOM 677 N N . GLY A 1 89 ? -1.833 20.531 -14.133 1 91.31 89 GLY A N 1
ATOM 678 C CA . GLY A 1 89 ? -1.065 19.828 -13.117 1 91.31 89 GLY A CA 1
ATOM 679 C C . GLY A 1 89 ? 0.328 19.453 -13.578 1 91.31 89 GLY A C 1
ATOM 680 O O . GLY A 1 89 ? 1.084 18.828 -12.828 1 91.31 89 GLY A O 1
ATOM 681 N N . ALA A 1 90 ? 0.586 19.734 -14.797 1 89.31 90 ALA A N 1
ATOM 682 C CA . ALA A 1 90 ? 1.936 19.547 -15.32 1 89.31 90 ALA A CA 1
ATOM 683 C C . ALA A 1 90 ? 2.602 20.875 -15.625 1 89.31 90 ALA A C 1
ATOM 685 O O . ALA A 1 90 ? 1.923 21.875 -15.914 1 89.31 90 ALA A O 1
ATOM 686 N N . PRO A 1 91 ? 3.93 21 -15.547 1 89.88 91 PRO A N 1
ATOM 687 C CA . PRO A 1 91 ? 4.871 19.969 -15.094 1 89.88 91 PRO A CA 1
ATOM 688 C C . PRO A 1 91 ? 4.895 19.812 -13.578 1 89.88 91 PRO A C 1
ATOM 690 O O . PRO A 1 91 ? 4.344 20.656 -12.859 1 89.88 91 PRO A O 1
ATOM 693 N N . PHE A 1 92 ? 5.355 18.734 -13.031 1 92.88 92 PHE A N 1
ATOM 694 C CA . PHE A 1 92 ? 5.52 18.5 -11.602 1 92.88 92 PHE A CA 1
ATOM 695 C C . PHE A 1 92 ? 6.777 17.672 -11.328 1 92.88 92 PHE A C 1
ATOM 697 O O . PHE A 1 92 ? 7.383 17.125 -12.258 1 92.88 92 PHE A O 1
ATOM 704 N N . LYS A 1 93 ? 7.223 17.656 -10.047 1 94.19 93 LYS A N 1
ATOM 705 C CA . LYS A 1 93 ? 8.422 16.922 -9.648 1 94.19 93 LYS A CA 1
ATOM 706 C C . LYS A 1 93 ? 8.062 15.555 -9.078 1 94.19 93 LYS A C 1
ATOM 708 O O . LYS A 1 93 ? 7.094 15.422 -8.328 1 94.19 93 LYS A O 1
ATOM 713 N N . THR A 1 94 ? 8.867 14.539 -9.5 1 95.12 94 THR A N 1
ATOM 714 C CA . THR A 1 94 ? 8.727 13.203 -8.922 1 95.12 94 THR A CA 1
ATOM 715 C C . THR A 1 94 ? 9.93 12.875 -8.039 1 95.12 94 THR A C 1
ATOM 717 O O . THR A 1 94 ? 9.898 11.906 -7.273 1 95.12 94 THR A O 1
ATOM 720 N N . THR A 1 95 ? 10.969 13.68 -8.125 1 95.38 95 THR A N 1
ATOM 721 C CA . THR A 1 95 ? 12.188 13.508 -7.34 1 95.38 95 THR A CA 1
ATOM 722 C C . THR A 1 95 ? 12.695 14.852 -6.824 1 95.38 95 THR A C 1
ATOM 724 O O . THR A 1 95 ? 12.688 15.844 -7.555 1 95.38 95 THR A O 1
ATOM 727 N N . LEU A 1 96 ? 13.07 14.867 -5.602 1 96.25 96 LEU A N 1
ATOM 728 C CA . LEU A 1 96 ? 13.688 16.031 -4.984 1 96.25 96 LEU A CA 1
ATOM 729 C C . LEU A 1 96 ? 15.172 15.797 -4.719 1 96.25 96 LEU A C 1
ATOM 731 O O . LEU A 1 96 ? 15.547 14.734 -4.219 1 96.25 96 LEU A O 1
ATOM 735 N N . LYS A 1 97 ? 15.898 16.797 -5.07 1 93.19 97 LYS A N 1
ATOM 736 C CA . LYS A 1 97 ? 17.328 16.703 -4.797 1 93.19 97 LYS A CA 1
ATOM 737 C C . LYS A 1 97 ? 17.594 16.531 -3.305 1 93.19 97 LYS A C 1
ATOM 739 O O . LYS A 1 97 ? 17.016 17.234 -2.482 1 93.19 97 LYS A O 1
ATOM 744 N N . GLY A 1 98 ? 18.359 15.57 -2.98 1 92.19 98 GLY A N 1
ATOM 745 C CA . GLY A 1 98 ? 18.719 15.352 -1.586 1 92.19 98 GLY A CA 1
ATOM 746 C C . GLY A 1 98 ? 17.844 14.312 -0.908 1 92.19 98 GLY A C 1
ATOM 747 O O . GLY A 1 98 ? 18.141 13.891 0.212 1 92.19 98 GLY A O 1
ATOM 748 N N . HIS A 1 99 ? 16.797 13.945 -1.484 1 94.69 99 HIS A N 1
ATOM 749 C CA . HIS A 1 99 ? 15.945 12.883 -0.977 1 94.69 99 HIS A CA 1
ATOM 750 C C . HIS A 1 99 ? 16.391 11.523 -1.505 1 94.69 99 HIS A C 1
ATOM 752 O O . HIS A 1 99 ? 15.945 11.086 -2.568 1 94.69 99 HIS A O 1
ATOM 758 N N . ILE A 1 100 ? 17.109 10.828 -0.766 1 91.94 100 ILE A N 1
ATOM 759 C CA . ILE A 1 100 ? 17.844 9.641 -1.206 1 91.94 100 ILE A CA 1
ATOM 760 C C . ILE A 1 100 ? 16.859 8.57 -1.673 1 91.94 100 ILE A C 1
ATOM 762 O O . ILE A 1 100 ? 17.109 7.891 -2.674 1 91.94 100 ILE A O 1
ATOM 766 N N . ALA A 1 101 ? 15.82 8.43 -0.954 1 94.31 101 ALA A N 1
ATOM 767 C CA . ALA A 1 101 ? 14.844 7.41 -1.332 1 94.31 101 ALA A CA 1
ATOM 768 C C . ALA A 1 101 ? 14.273 7.684 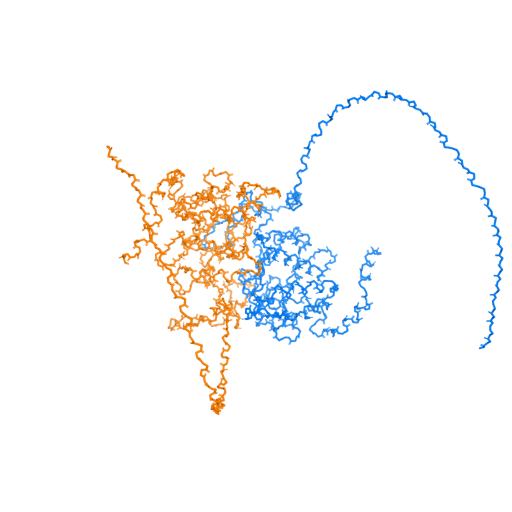-2.721 1 94.31 101 ALA A C 1
ATOM 770 O O . ALA A 1 101 ? 14.117 6.762 -3.525 1 94.31 101 ALA A O 1
ATOM 771 N N . MET A 1 102 ? 13.992 8.922 -3.053 1 94.69 102 MET A N 1
ATOM 772 C CA . MET A 1 102 ? 13.453 9.281 -4.359 1 94.69 102 MET A CA 1
ATOM 773 C C . MET A 1 102 ? 14.516 9.148 -5.445 1 94.69 102 MET A C 1
ATOM 775 O O . MET A 1 102 ? 14.219 8.688 -6.551 1 94.69 102 MET A O 1
ATOM 779 N N . GLU A 1 103 ? 15.711 9.508 -5.105 1 93.25 103 GLU A N 1
ATOM 780 C CA . GLU A 1 103 ? 16.797 9.484 -6.082 1 93.25 103 GLU A CA 1
ATOM 781 C C . GLU A 1 103 ? 17.172 8.047 -6.457 1 93.25 103 GLU A C 1
ATOM 783 O O . GLU A 1 103 ? 17.484 7.77 -7.613 1 93.25 103 GLU A O 1
ATOM 788 N N . THR A 1 104 ? 17.094 7.145 -5.52 1 92.56 104 THR A N 1
ATOM 789 C CA . THR A 1 104 ? 17.516 5.773 -5.762 1 92.56 104 THR A CA 1
ATOM 790 C C . THR A 1 104 ? 16.359 4.922 -6.262 1 92.56 104 THR A C 1
ATOM 792 O O . THR A 1 104 ? 16.562 3.834 -6.801 1 92.56 104 THR A O 1
ATOM 795 N N . ARG A 1 105 ? 15.18 5.438 -6.051 1 92.62 105 ARG A N 1
ATOM 796 C CA . ARG A 1 105 ? 13.977 4.742 -6.504 1 92.62 105 ARG A CA 1
ATOM 797 C C . ARG A 1 105 ? 13.086 5.668 -7.32 1 92.62 105 ARG A C 1
ATOM 799 O O . ARG A 1 105 ? 11.953 5.965 -6.922 1 92.62 105 ARG A O 1
ATOM 806 N N . PRO A 1 106 ? 13.555 6.043 -8.43 1 89 106 PRO A N 1
ATOM 807 C CA . PRO A 1 106 ? 12.836 7.02 -9.25 1 89 106 PRO A CA 1
ATOM 808 C C . PRO A 1 106 ? 11.562 6.445 -9.867 1 89 106 PRO A C 1
ATOM 810 O O . PRO A 1 106 ? 11.422 5.223 -9.977 1 89 106 PRO A O 1
ATOM 813 N N . VAL A 1 107 ? 10.656 7.316 -10.172 1 88.38 107 VAL A N 1
ATOM 814 C CA . VAL A 1 107 ? 9.469 6.953 -10.938 1 88.38 107 VAL A CA 1
ATOM 815 C C . VAL A 1 107 ? 9.82 6.855 -12.422 1 88.38 107 VAL A C 1
ATOM 817 O O . VAL A 1 107 ? 10.453 7.762 -12.969 1 88.38 107 VAL A O 1
ATOM 820 N N . SER A 1 108 ? 9.508 5.785 -12.977 1 82.62 108 SER A N 1
ATOM 821 C CA . SER A 1 108 ? 9.891 5.605 -14.375 1 82.62 108 SER A CA 1
ATOM 822 C C . SER A 1 108 ? 8.758 6.008 -15.312 1 82.62 108 SER A C 1
ATOM 824 O O . SER A 1 108 ? 7.617 5.566 -15.148 1 82.62 108 SER A O 1
ATOM 826 N N . GLU A 1 109 ? 9.062 6.777 -16.266 1 76.62 109 GLU A N 1
ATOM 827 C CA . GLU A 1 109 ? 8.102 7.133 -17.312 1 76.62 109 GLU A CA 1
ATOM 828 C C . GLU A 1 109 ? 7.816 5.941 -18.219 1 76.62 109 GLU A C 1
ATOM 830 O O . GLU A 1 109 ? 6.801 5.922 -18.922 1 76.62 109 GLU A O 1
ATOM 835 N N . GLU A 1 110 ? 8.688 5.031 -18.125 1 76 110 GLU A N 1
ATOM 836 C CA . GLU A 1 110 ? 8.578 3.883 -19.016 1 76 110 GLU A CA 1
ATOM 837 C C . GLU A 1 110 ? 7.793 2.75 -18.359 1 76 110 GLU A C 1
ATOM 839 O O . GLU A 1 110 ? 7.383 1.805 -19.047 1 76 110 GLU A O 1
ATOM 844 N N . ALA A 1 111 ? 7.508 3.049 -17.109 1 72 111 ALA A N 1
ATOM 845 C CA . ALA A 1 111 ? 6.809 1.967 -16.422 1 72 111 ALA A CA 1
ATOM 846 C C . ALA A 1 111 ? 5.422 1.746 -17.016 1 72 111 ALA A C 1
ATOM 848 O O . ALA A 1 111 ? 4.555 2.619 -16.922 1 72 111 ALA A O 1
ATOM 849 N N . GLY A 1 112 ? 5.332 0.597 -17.641 1 75.69 112 GLY A N 1
ATOM 850 C CA . GLY A 1 112 ? 4.047 0.24 -18.234 1 75.69 112 GLY A CA 1
ATOM 851 C C . GLY A 1 112 ? 3.791 0.913 -19.562 1 75.69 112 GLY A C 1
ATOM 852 O O . GLY A 1 112 ? 2.682 0.846 -20.094 1 75.69 112 GLY A O 1
ATOM 853 N N . LYS A 1 113 ? 4.883 1.594 -19.984 1 83.25 113 LYS A N 1
ATOM 854 C CA . LYS A 1 113 ? 4.719 2.213 -21.297 1 83.25 113 LYS A CA 1
ATOM 855 C C . LYS A 1 113 ? 4.328 1.176 -22.344 1 83.25 113 LYS A C 1
ATOM 857 O O . LYS A 1 113 ? 4.855 0.062 -22.344 1 83.25 113 LYS A O 1
ATOM 862 N N . GLY A 1 114 ? 3.295 1.418 -23.016 1 87.56 114 GLY A N 1
ATOM 863 C CA . GLY A 1 114 ? 2.855 0.5 -24.047 1 87.56 114 GLY A CA 1
ATOM 864 C C . GLY A 1 114 ? 1.617 -0.289 -23.672 1 87.56 114 GLY A C 1
ATOM 865 O O . GLY A 1 114 ? 1.149 -1.133 -24.438 1 87.56 114 GLY A O 1
ATOM 866 N N . LEU A 1 115 ? 1.227 -0.16 -22.484 1 93 115 LEU A N 1
ATOM 867 C CA . LEU A 1 115 ? 0.014 -0.81 -22 1 93 115 LEU A CA 1
ATOM 868 C C . LEU A 1 115 ? -1.079 0.216 -21.719 1 93 115 LEU A C 1
ATOM 870 O O . LEU A 1 115 ? -0.809 1.286 -21.172 1 93 115 LEU A O 1
ATOM 874 N N . ALA A 1 116 ? -2.215 -0.185 -22.109 1 90.44 116 ALA A N 1
ATOM 875 C CA . ALA A 1 116 ? -3.342 0.71 -21.859 1 90.44 116 ALA A CA 1
ATOM 876 C C . ALA A 1 116 ? -3.553 0.925 -20.359 1 90.44 116 ALA A C 1
ATOM 878 O O . ALA A 1 116 ? -3.764 -0.033 -19.609 1 90.44 116 ALA A O 1
ATOM 879 N N . GLU A 1 117 ? -3.391 2.15 -19.891 1 88.38 117 GLU A N 1
ATOM 880 C CA . GLU A 1 117 ? -3.695 2.607 -18.547 1 88.38 117 GLU A CA 1
ATOM 881 C C . GLU A 1 117 ? -3.125 1.653 -17.5 1 88.38 117 GLU A C 1
ATOM 883 O O . GLU A 1 117 ? -3.871 1.066 -16.719 1 88.38 117 GLU A O 1
ATOM 888 N N . PRO A 1 118 ? -1.873 1.503 -17.406 1 91.5 118 PRO A N 1
ATOM 889 C CA . PRO A 1 118 ? -1.223 0.535 -16.531 1 91.5 118 PRO A CA 1
ATOM 890 C C . PRO A 1 118 ? -1.488 0.815 -15.047 1 91.5 118 PRO A C 1
ATOM 892 O O . PRO A 1 118 ? -1.238 -0.043 -14.203 1 91.5 118 PRO A O 1
ATOM 895 N N . TYR A 1 119 ? -2.025 1.946 -14.719 1 88.94 119 TYR A N 1
ATOM 896 C CA . TYR A 1 119 ? -2.295 2.318 -13.336 1 88.94 119 TYR A CA 1
ATOM 897 C C . TYR A 1 119 ? -3.658 1.806 -12.891 1 88.94 119 TYR A C 1
ATOM 899 O O . TYR A 1 119 ? -3.971 1.812 -11.695 1 88.94 119 TYR A O 1
ATOM 907 N N . VAL A 1 120 ? -4.465 1.359 -13.828 1 91.62 120 VAL A N 1
ATOM 908 C CA . VAL A 1 120 ? -5.785 0.831 -13.5 1 91.62 120 VAL A CA 1
ATOM 909 C C . VAL A 1 120 ? -5.68 -0.658 -13.18 1 91.62 120 VAL A C 1
ATOM 911 O O . VAL A 1 120 ? -5.117 -1.432 -13.953 1 91.62 120 VAL A O 1
ATOM 914 N N . PRO A 1 121 ? -6.238 -1.013 -12 1 95.38 121 PRO A N 1
ATOM 915 C CA . PRO A 1 121 ? -6.156 -2.422 -11.609 1 95.38 121 PRO A CA 1
ATOM 916 C C . PRO A 1 121 ? -6.922 -3.342 -12.555 1 95.38 121 PRO A C 1
ATOM 918 O O . PRO A 1 121 ? -7.992 -2.977 -13.047 1 95.38 121 PRO A O 1
ATOM 921 N N . ARG A 1 122 ? -6.352 -4.473 -12.844 1 96.88 122 ARG A N 1
ATOM 922 C CA . ARG A 1 122 ? -6.973 -5.543 -13.625 1 96.88 122 ARG A CA 1
ATOM 923 C C . ARG A 1 122 ? -7.555 -6.613 -12.711 1 96.88 122 ARG A C 1
ATOM 925 O O . ARG A 1 122 ? -6.844 -7.176 -11.867 1 96.88 122 ARG A O 1
ATOM 932 N N . ALA A 1 123 ? -8.789 -6.953 -12.922 1 97.62 123 ALA A N 1
ATOM 933 C CA . ALA A 1 123 ? -9.477 -7.867 -12.016 1 97.62 123 ALA A CA 1
ATOM 934 C C . ALA A 1 123 ? -8.969 -9.297 -12.18 1 97.62 123 ALA A C 1
ATOM 936 O O . ALA A 1 123 ? -8.805 -10.023 -11.195 1 97.62 123 ALA A O 1
ATOM 937 N N . ASN A 1 124 ? -8.688 -9.664 -13.422 1 97.56 124 ASN A N 1
ATOM 938 C CA . ASN A 1 124 ? -8.469 -11.094 -13.641 1 97.56 124 ASN A CA 1
ATOM 939 C C . ASN A 1 124 ? -7.305 -11.344 -14.594 1 97.56 124 ASN A C 1
ATOM 941 O O . ASN A 1 124 ? -7.102 -12.469 -15.055 1 97.56 124 ASN A O 1
ATOM 945 N N . ILE A 1 125 ? -6.543 -10.281 -14.875 1 97.06 125 ILE A N 1
ATOM 946 C CA . ILE A 1 125 ? -5.438 -10.422 -15.82 1 97.06 125 ILE A CA 1
ATOM 947 C C . ILE A 1 125 ? -4.172 -9.812 -15.227 1 97.06 125 ILE A C 1
ATOM 949 O O . ILE A 1 125 ? -4.184 -8.664 -14.773 1 97.06 125 ILE A O 1
ATOM 953 N N . ALA A 1 126 ? -3.158 -10.57 -15.172 1 97.88 126 ALA A N 1
ATOM 954 C CA . ALA A 1 126 ? -1.837 -10.023 -14.867 1 97.88 126 ALA A CA 1
ATOM 955 C C . ALA A 1 126 ? -1.163 -9.484 -16.125 1 97.88 126 ALA A C 1
ATOM 957 O O . ALA A 1 126 ? -0.354 -10.172 -16.75 1 97.88 126 ALA A O 1
ATOM 958 N N . ALA A 1 127 ? -1.415 -8.25 -16.438 1 96.94 127 ALA A N 1
ATOM 959 C CA . ALA A 1 127 ? -1.03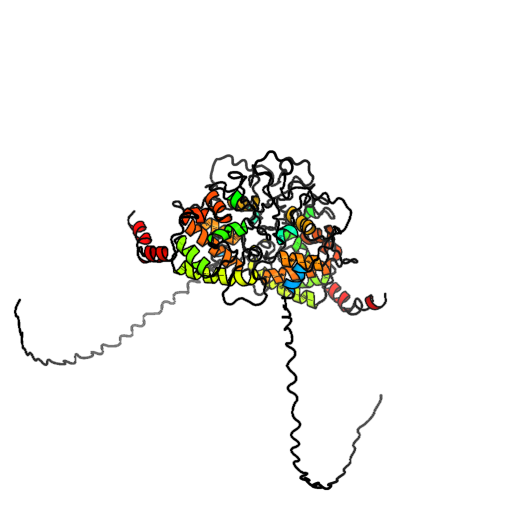8 -7.668 -17.734 1 96.94 127 ALA A CA 1
ATOM 960 C C . ALA A 1 127 ? 0.281 -6.91 -17.625 1 96.94 127 ALA A C 1
ATOM 962 O O . ALA A 1 127 ? 0.537 -6.238 -16.609 1 96.94 127 ALA A O 1
ATOM 963 N N . THR A 1 128 ? 1.104 -7.016 -18.562 1 96 128 THR A N 1
ATOM 964 C CA . THR A 1 128 ? 2.297 -6.215 -18.812 1 96 128 THR A CA 1
ATOM 965 C C . THR A 1 128 ? 2.332 -5.742 -20.266 1 96 128 THR A C 1
ATOM 967 O O . THR A 1 128 ? 1.538 -6.195 -21.094 1 96 128 THR A O 1
ATOM 970 N N . PRO A 1 129 ? 3.201 -4.781 -20.562 1 93.69 129 PRO A N 1
ATOM 971 C CA . PRO A 1 129 ? 3.316 -4.379 -21.969 1 93.69 129 PRO A CA 1
ATOM 972 C C . PRO A 1 129 ? 3.668 -5.547 -22.891 1 93.69 129 PRO A C 1
ATOM 974 O O . PRO A 1 129 ? 3.191 -5.609 -24.031 1 93.69 129 PRO A O 1
ATOM 977 N N . GLU A 1 130 ? 4.449 -6.5 -22.453 1 94.31 130 GLU A N 1
ATOM 978 C CA . GLU A 1 130 ? 4.852 -7.66 -23.234 1 94.31 130 GLU A CA 1
ATOM 979 C C . GLU A 1 130 ? 3.729 -8.688 -23.312 1 94.31 130 GLU A C 1
ATOM 981 O O . GLU A 1 130 ? 3.639 -9.445 -24.297 1 94.31 130 GLU A O 1
ATOM 986 N N . ARG A 1 131 ? 2.848 -8.711 -22.312 1 95.75 131 ARG A N 1
ATOM 987 C CA . ARG A 1 131 ? 1.691 -9.602 -22.219 1 95.75 131 ARG A CA 1
ATOM 988 C C . ARG A 1 131 ? 0.432 -8.828 -21.844 1 95.75 131 ARG A C 1
ATOM 990 O O . ARG A 1 131 ? -0.135 -9.039 -20.781 1 95.75 131 ARG A O 1
ATOM 997 N N . PRO A 1 132 ? 0.007 -8.016 -22.766 1 95.38 132 PRO A N 1
ATOM 998 C CA . PRO A 1 132 ? -1.074 -7.086 -22.422 1 95.38 132 PRO A CA 1
ATOM 999 C C . PRO A 1 132 ? -2.369 -7.801 -22.047 1 95.38 132 PRO A C 1
ATOM 1001 O O . PRO A 1 132 ? -3.229 -7.215 -21.375 1 95.38 132 PRO A O 1
ATOM 1004 N N . PHE A 1 133 ? -2.529 -9.078 -22.375 1 94.81 133 PHE A N 1
ATOM 1005 C CA . PHE A 1 133 ? -3.754 -9.805 -22.062 1 94.81 133 PHE A CA 1
ATOM 1006 C C . PHE A 1 133 ? -3.471 -10.969 -21.125 1 94.81 133 PHE A C 1
ATOM 1008 O O . PHE A 1 133 ? -4.266 -11.914 -21.047 1 94.81 133 PHE A O 1
ATOM 1015 N N . GLY A 1 134 ? -2.35 -10.883 -20.438 1 95.44 134 GLY A N 1
ATOM 1016 C CA . GLY A 1 134 ? -1.987 -11.891 -19.453 1 95.44 134 GLY A CA 1
ATOM 1017 C C . GLY A 1 134 ? -1.566 -13.211 -20.078 1 95.44 134 GLY A C 1
ATOM 1018 O O . GLY A 1 134 ? -1.064 -13.242 -21.203 1 95.44 134 GLY A O 1
ATOM 1019 N N . THR A 1 135 ? -1.64 -14.227 -19.281 1 94.56 135 THR A N 1
ATOM 1020 C CA . THR A 1 135 ? -1.255 -15.562 -19.734 1 94.56 135 THR A CA 1
ATOM 1021 C C . THR A 1 135 ? -2.342 -16.172 -20.609 1 94.56 135 THR A C 1
ATOM 1023 O O . THR A 1 135 ? -3.457 -16.422 -20.156 1 94.56 135 THR A O 1
ATOM 1026 N N . GLN A 1 136 ? -1.932 -16.406 -21.859 1 92.56 136 GLN A N 1
ATOM 1027 C CA . GLN A 1 136 ? -2.875 -16.969 -22.812 1 92.56 136 GLN A CA 1
ATOM 1028 C C . GLN A 1 136 ? -2.648 -18.469 -22.984 1 92.56 136 GLN A C 1
ATOM 1030 O O . GLN A 1 136 ? -3.539 -19.188 -23.438 1 92.56 136 GLN A O 1
ATOM 1035 N N . GLU A 1 137 ? -1.485 -18.828 -22.688 1 88.31 137 GLU A N 1
ATOM 1036 C CA . GLU A 1 137 ? -1.125 -20.25 -22.812 1 88.31 137 GLU A CA 1
ATOM 1037 C C . GLU A 1 137 ? -2.059 -21.125 -22 1 88.31 137 GLU A C 1
ATOM 1039 O O . GLU A 1 137 ? -2.404 -20.797 -20.859 1 88.31 137 GLU A O 1
ATOM 1044 N N . GLY A 1 138 ? -2.531 -22.25 -22.656 1 87.19 138 GLY A N 1
ATOM 1045 C CA . GLY A 1 138 ? -3.418 -23.188 -21.969 1 87.19 138 GLY A CA 1
ATOM 1046 C C . GLY A 1 138 ? -4.801 -22.625 -21.719 1 87.19 138 GLY A C 1
ATOM 1047 O O . GLY A 1 138 ? -5.535 -23.109 -20.859 1 87.19 138 GLY A O 1
ATOM 1048 N N . ASN A 1 139 ? -5.082 -21.5 -22.312 1 91.38 139 ASN A N 1
ATOM 1049 C CA . ASN A 1 139 ? -6.367 -20.828 -22.125 1 91.38 139 ASN A CA 1
ATOM 1050 C C . ASN A 1 139 ? -6.578 -20.375 -20.688 1 91.38 139 ASN A C 1
ATOM 1052 O O . ASN A 1 139 ? -7.699 -20.422 -20.172 1 91.38 139 ASN A O 1
ATOM 1056 N N . TRP A 1 140 ? -5.484 -20.031 -20.062 1 93 140 TRP A N 1
ATOM 1057 C CA . TRP A 1 140 ? -5.516 -19.672 -18.656 1 93 140 TRP A CA 1
ATOM 1058 C C . TRP A 1 140 ? -6.438 -18.484 -18.406 1 93 140 TRP A C 1
ATOM 1060 O O . TRP A 1 140 ? -7.316 -18.547 -17.547 1 93 140 TRP A O 1
ATOM 1070 N N . ALA A 1 141 ? -6.172 -17.406 -19.125 1 93.56 141 ALA A N 1
ATOM 1071 C CA . ALA A 1 141 ? -6.949 -16.188 -18.953 1 93.56 141 ALA A CA 1
ATOM 1072 C C . ALA A 1 141 ? -8.445 -16.469 -19.078 1 93.56 141 ALA A C 1
ATOM 1074 O O . ALA A 1 141 ? -9.242 -15.961 -18.281 1 93.56 141 ALA A O 1
ATOM 1075 N N . LYS A 1 142 ? -8.789 -17.312 -20.031 1 92.75 142 LYS A N 1
ATOM 1076 C CA . LYS A 1 142 ? -10.203 -17.625 -20.25 1 92.75 142 LYS A CA 1
ATOM 1077 C C . LYS A 1 142 ? -10.742 -18.516 -19.125 1 92.75 142 LYS A C 1
ATOM 1079 O O . LYS A 1 142 ? -11.836 -18.297 -18.609 1 92.75 142 LYS A O 1
ATOM 1084 N N . GLN A 1 143 ? -9.992 -19.469 -18.75 1 92.75 143 GLN A N 1
ATOM 1085 C CA . GLN A 1 143 ? -10.406 -20.406 -17.719 1 92.75 143 GLN A CA 1
ATOM 1086 C C . GLN A 1 143 ? -10.602 -19.703 -16.375 1 92.75 143 GLN A C 1
ATOM 1088 O O . GLN A 1 143 ? -11.414 -20.125 -15.562 1 92.75 143 GLN A O 1
ATOM 1093 N N . HIS A 1 144 ? -9.891 -18.641 -16.203 1 94.44 144 HIS A N 1
ATOM 1094 C CA . HIS A 1 144 ? -9.93 -17.953 -14.914 1 94.44 144 HIS A CA 1
ATOM 1095 C C . HIS A 1 144 ? -10.539 -16.562 -15.062 1 94.44 144 HIS A C 1
ATOM 1097 O O . HIS A 1 144 ? -10.172 -15.641 -14.328 1 94.44 144 HIS A O 1
ATOM 1103 N N . GLU A 1 145 ? -11.375 -16.391 -15.977 1 94.81 145 GLU A N 1
ATOM 1104 C CA . GLU A 1 145 ? -11.961 -15.094 -16.281 1 94.81 145 GLU A CA 1
ATOM 1105 C C . GLU A 1 145 ? -12.797 -14.578 -15.117 1 94.81 145 GLU A C 1
ATOM 1107 O O . GLU A 1 145 ? -13.047 -13.375 -15 1 94.81 145 GLU A O 1
ATOM 1112 N N . ASN A 1 146 ? -13.203 -15.461 -14.195 1 95.25 146 ASN A N 1
ATOM 1113 C CA . ASN A 1 146 ? -14.055 -15.055 -13.086 1 95.25 146 ASN A CA 1
ATOM 1114 C C . ASN A 1 146 ? -13.305 -15.094 -11.758 1 95.25 146 ASN A C 1
ATOM 1116 O O . ASN A 1 146 ? -13.906 -14.961 -10.695 1 95.25 146 ASN A O 1
ATOM 1120 N N . ASP A 1 147 ? -11.984 -15.312 -11.812 1 96.62 147 ASP A N 1
ATOM 1121 C CA . ASP A 1 147 ? -11.117 -15.305 -10.641 1 96.62 147 ASP A CA 1
ATOM 1122 C C . ASP A 1 147 ? -10.25 -14.047 -10.617 1 96.62 147 ASP A C 1
ATOM 1124 O O . ASP A 1 147 ? -9.68 -13.664 -11.633 1 96.62 147 ASP A O 1
ATOM 1128 N N . SER A 1 148 ? -10.273 -13.43 -9.422 1 97.56 148 SER A N 1
ATOM 1129 C CA . SER A 1 148 ? -9.297 -12.352 -9.305 1 97.56 148 SER A CA 1
ATOM 1130 C C . SER A 1 148 ? -7.879 -12.875 -9.516 1 97.56 148 SER A C 1
ATOM 1132 O O . SER A 1 148 ? -7.621 -14.07 -9.367 1 97.56 148 SER A O 1
ATOM 1134 N N . VAL A 1 149 ? -6.961 -11.992 -9.898 1 98.06 149 VAL A N 1
ATOM 1135 C CA . VAL A 1 149 ? -5.582 -12.43 -10.102 1 98.06 149 VAL A CA 1
ATOM 1136 C C . VAL A 1 149 ? -5.035 -13.023 -8.805 1 98.06 149 VAL A C 1
ATOM 1138 O O . VAL A 1 149 ? -4.273 -13.992 -8.828 1 98.06 149 VAL A O 1
ATOM 1141 N N . LEU A 1 150 ? -5.406 -12.445 -7.672 1 98.12 150 LEU A N 1
ATOM 1142 C CA . LEU A 1 150 ? -4.965 -12.992 -6.391 1 98.12 150 LEU A CA 1
ATOM 1143 C C . LEU A 1 150 ? -5.523 -14.391 -6.176 1 98.12 150 LEU A C 1
ATOM 1145 O O . LEU A 1 150 ? -4.824 -15.266 -5.66 1 98.12 150 LEU A O 1
ATOM 1149 N N . GLN A 1 151 ? -6.758 -14.648 -6.531 1 97.62 151 GLN A N 1
ATOM 1150 C CA . GLN A 1 151 ? -7.32 -15.992 -6.461 1 97.62 151 GLN A CA 1
ATOM 1151 C C . GLN A 1 151 ? -6.582 -16.953 -7.391 1 97.62 151 GLN A C 1
ATOM 1153 O O . GLN A 1 151 ? -6.336 -18.109 -7.035 1 97.62 151 GLN A O 1
ATOM 1158 N N . GLN A 1 152 ? -6.254 -16.469 -8.57 1 96.94 152 GLN A N 1
ATOM 1159 C CA . GLN A 1 152 ? -5.457 -17.281 -9.492 1 96.94 152 GLN A CA 1
ATOM 1160 C C . GLN A 1 152 ? -4.125 -17.672 -8.867 1 96.94 152 GLN A C 1
ATOM 1162 O O . GLN A 1 152 ? -3.678 -18.812 -9.016 1 96.94 152 GLN A O 1
ATOM 1167 N N . HIS A 1 153 ? -3.539 -16.734 -8.141 1 96.94 153 HIS A N 1
ATOM 1168 C CA . HIS A 1 153 ? -2.266 -16.953 -7.469 1 96.94 153 HIS A CA 1
ATOM 1169 C C . HIS A 1 153 ? -2.352 -18.141 -6.508 1 96.94 153 HIS A C 1
ATOM 1171 O O . HIS A 1 153 ? -1.352 -18.812 -6.262 1 96.94 153 HIS A O 1
ATOM 1177 N N . CYS A 1 154 ? -3.518 -18.453 -6.016 1 96.56 154 CYS A N 1
ATOM 1178 C CA . CYS A 1 154 ? -3.719 -19.5 -5.012 1 96.56 154 CYS A CA 1
ATOM 1179 C C . CYS A 1 154 ? -4.266 -20.766 -5.648 1 96.56 154 CYS A C 1
ATOM 1181 O O . CYS A 1 154 ? -4.383 -21.797 -4.98 1 96.56 154 CYS A O 1
ATOM 1183 N N . ALA A 1 155 ? -4.574 -20.734 -6.898 1 94.44 155 ALA A N 1
ATOM 1184 C CA . ALA A 1 155 ? -5.344 -21.797 -7.562 1 94.44 155 ALA A CA 1
ATOM 1185 C C . ALA A 1 155 ? -4.598 -23.125 -7.523 1 94.44 155 ALA A C 1
ATOM 1187 O O . ALA A 1 155 ? -5.215 -24.188 -7.379 1 94.44 155 ALA A O 1
ATOM 1188 N N . PHE A 1 156 ? -3.299 -23.094 -7.629 1 94.06 156 PHE A N 1
ATOM 1189 C CA . PHE A 1 156 ? -2.488 -24.297 -7.645 1 94.06 156 PHE A CA 1
ATOM 1190 C C . PHE A 1 156 ? -2.676 -25.094 -6.355 1 94.06 156 PHE A C 1
ATOM 1192 O O . PHE A 1 156 ? -2.609 -26.312 -6.359 1 94.06 156 PHE A O 1
ATOM 1199 N N . PHE A 1 157 ? -2.99 -24.422 -5.309 1 95.88 157 PHE A N 1
ATOM 1200 C CA . PHE A 1 157 ? -3.072 -25.031 -3.992 1 95.88 157 PHE A CA 1
ATOM 1201 C C . PHE A 1 157 ? -4.492 -25.516 -3.705 1 95.88 157 PHE A C 1
ATOM 1203 O O . PHE A 1 157 ? -4.777 -26.016 -2.619 1 95.88 157 PHE A O 1
ATOM 1210 N N . ASP A 1 158 ? -5.375 -25.312 -4.668 1 95.75 158 ASP A N 1
ATOM 1211 C CA . ASP A 1 158 ? -6.746 -25.812 -4.59 1 95.75 158 ASP A CA 1
ATOM 1212 C C . ASP A 1 158 ? -7.016 -26.844 -5.676 1 95.75 158 ASP A C 1
ATOM 1214 O O . ASP A 1 158 ? -7.836 -26.625 -6.566 1 95.75 158 ASP A O 1
ATOM 1218 N N . PRO A 1 159 ? -6.516 -28 -5.531 1 92 159 PRO A N 1
ATOM 1219 C CA . PRO A 1 159 ? -6.574 -28.984 -6.617 1 92 159 PRO A CA 1
ATOM 1220 C C . PRO A 1 159 ? -7.988 -29.516 -6.863 1 92 159 PRO A C 1
ATOM 1222 O O . PRO A 1 159 ? -8.32 -29.922 -7.98 1 92 159 PRO A O 1
ATOM 1225 N N . ASP A 1 160 ? -8.852 -29.547 -5.891 1 94.19 160 ASP A N 1
ATOM 1226 C CA . ASP A 1 160 ? -10.203 -30.078 -6.102 1 94.19 160 ASP A CA 1
ATOM 1227 C C . ASP A 1 160 ? -11.164 -28.953 -6.492 1 94.19 160 ASP A C 1
ATOM 1229 O O . ASP A 1 160 ? -12.359 -29.188 -6.68 1 94.19 160 ASP A O 1
ATOM 1233 N N . ASN A 1 161 ? -10.672 -27.672 -6.484 1 94.06 161 ASN A N 1
ATOM 1234 C CA . ASN A 1 161 ? -11.383 -26.5 -6.984 1 94.06 161 ASN A CA 1
ATOM 1235 C C . ASN A 1 161 ? -12.664 -26.234 -6.195 1 94.06 161 ASN A C 1
ATOM 1237 O O . ASN A 1 161 ? -13.695 -25.891 -6.773 1 94.06 161 ASN A O 1
ATOM 1241 N N . ASP A 1 162 ? -12.648 -26.469 -4.918 1 96.12 162 ASP A N 1
ATOM 1242 C CA . ASP A 1 162 ? -13.828 -26.219 -4.102 1 96.12 162 ASP A CA 1
ATOM 1243 C C . ASP A 1 162 ? -13.742 -24.844 -3.422 1 96.12 162 ASP A C 1
ATOM 1245 O O . ASP A 1 162 ? -14.625 -24.469 -2.65 1 96.12 162 ASP A O 1
ATOM 1249 N N . GLY A 1 163 ? -12.648 -24.172 -3.615 1 97.06 163 GLY A N 1
ATOM 1250 C CA . GLY A 1 163 ? -12.5 -22.828 -3.09 1 97.06 163 GLY A CA 1
ATOM 1251 C C . GLY A 1 163 ? -11.914 -22.797 -1.688 1 97.06 163 GLY A C 1
ATOM 1252 O O . GLY A 1 163 ? -11.883 -21.734 -1.048 1 97.06 163 GLY A O 1
ATOM 1253 N N . ILE A 1 164 ? -11.484 -23.969 -1.231 1 98.38 164 ILE A N 1
ATOM 1254 C CA . ILE A 1 164 ? -10.914 -24.078 0.109 1 98.38 164 ILE A CA 1
ATOM 1255 C C . ILE A 1 164 ? -9.523 -24.703 0.035 1 98.38 164 ILE A C 1
ATOM 1257 O O . ILE A 1 164 ? -9.336 -25.719 -0.618 1 98.38 164 ILE A O 1
ATOM 1261 N N . VAL A 1 165 ? -8.555 -24.047 0.606 1 98.5 165 VAL A N 1
ATOM 1262 C CA . VAL A 1 165 ? -7.203 -24.578 0.715 1 98.5 165 VAL A CA 1
ATOM 1263 C C . VAL A 1 165 ? -6.945 -25.047 2.145 1 98.5 165 VAL A C 1
ATOM 1265 O O . VAL A 1 165 ? -6.891 -24.234 3.072 1 98.5 165 VAL A O 1
ATOM 1268 N N . TRP A 1 166 ? -6.789 -26.297 2.273 1 98.25 166 TRP A N 1
ATOM 1269 C CA . TRP A 1 166 ? -6.504 -26.891 3.574 1 98.25 166 TRP A CA 1
ATOM 1270 C C . TRP A 1 166 ? -5 -26.953 3.828 1 98.25 166 TRP A C 1
ATOM 1272 O O . TRP A 1 166 ? -4.203 -26.859 2.893 1 98.25 166 TRP A O 1
ATOM 1282 N N . PRO A 1 167 ? -4.625 -27.141 5.141 1 98.38 167 PRO A N 1
ATOM 1283 C CA . PRO A 1 167 ? -3.191 -27.234 5.434 1 98.38 167 PRO A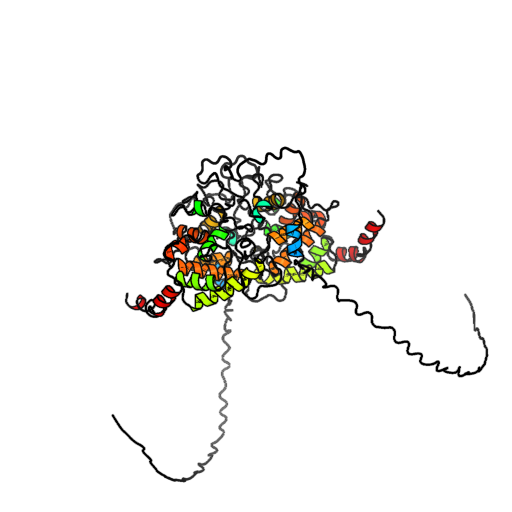 CA 1
ATOM 1284 C C . PRO A 1 167 ? -2.486 -28.328 4.637 1 98.38 167 PRO A C 1
ATOM 1286 O O . PRO A 1 167 ? -1.346 -28.141 4.207 1 98.38 167 PRO A O 1
ATOM 1289 N N . TRP A 1 168 ? -3.121 -29.438 4.391 1 97.62 168 TRP A N 1
ATOM 1290 C CA . TRP A 1 168 ? -2.475 -30.5 3.629 1 97.62 168 TRP A CA 1
ATOM 1291 C C . TRP A 1 168 ? -2.357 -30.125 2.156 1 97.62 168 TRP A C 1
ATOM 1293 O O . TRP A 1 168 ? -1.465 -30.609 1.455 1 97.62 168 TRP A O 1
ATOM 1303 N N . ASP A 1 169 ? -3.252 -29.281 1.625 1 97.75 169 ASP A N 1
ATOM 1304 C CA . ASP A 1 169 ? -3.088 -28.75 0.27 1 97.75 169 ASP A CA 1
ATOM 1305 C C . ASP A 1 169 ? -1.827 -27.906 0.156 1 97.75 169 ASP A C 1
ATOM 1307 O O . ASP A 1 169 ? -1.11 -27.969 -0.844 1 97.75 169 ASP A O 1
ATOM 1311 N N . VAL A 1 170 ? -1.601 -27.094 1.21 1 97.88 170 VAL A N 1
ATOM 1312 C CA . VAL A 1 170 ? -0.404 -26.25 1.248 1 97.88 170 VAL A CA 1
ATOM 1313 C C . VAL A 1 170 ? 0.842 -27.141 1.261 1 97.88 170 VAL A C 1
ATOM 1315 O O . VAL A 1 170 ? 1.754 -26.938 0.452 1 97.88 170 VAL A O 1
ATOM 1318 N N . PHE A 1 171 ? 0.85 -28.141 2.141 1 97.31 171 PHE A N 1
ATOM 1319 C CA . PHE A 1 171 ? 1.988 -29.047 2.268 1 97.31 171 PHE A CA 1
ATOM 1320 C C . PHE A 1 171 ? 2.275 -29.734 0.942 1 97.31 171 PHE A C 1
ATOM 1322 O O . PHE A 1 171 ? 3.389 -29.656 0.419 1 97.31 171 PHE A O 1
ATOM 1329 N N . TRP A 1 172 ? 1.316 -30.328 0.395 1 94.94 172 TRP A N 1
ATOM 1330 C CA . TRP A 1 172 ? 1.503 -31.156 -0.799 1 94.94 172 TRP A CA 1
ATOM 1331 C C . TRP A 1 172 ? 1.75 -30.281 -2.023 1 94.94 172 TRP A C 1
ATOM 1333 O O . TRP A 1 172 ? 2.459 -30.688 -2.949 1 94.94 172 TRP A O 1
ATOM 1343 N N . GLY A 1 173 ? 1.1 -29.078 -2.016 1 94.56 173 GLY A N 1
ATOM 1344 C CA . GLY A 1 173 ? 1.392 -28.156 -3.1 1 94.56 173 GLY A CA 1
ATOM 1345 C C . GLY A 1 173 ? 2.861 -27.781 -3.191 1 94.56 173 GLY A C 1
ATOM 1346 O O . GLY A 1 173 ? 3.465 -27.891 -4.262 1 94.56 173 GLY A O 1
ATOM 1347 N N . PHE A 1 174 ? 3.459 -27.453 -2.072 1 95.44 174 PHE A N 1
ATOM 1348 C CA . PHE A 1 174 ? 4.875 -27.109 -2.062 1 95.44 174 PHE A CA 1
ATOM 1349 C C . PHE A 1 174 ? 5.73 -28.328 -2.359 1 95.44 174 PHE A C 1
ATOM 1351 O O . PHE A 1 174 ? 6.734 -28.234 -3.07 1 95.44 174 PHE A O 1
ATOM 1358 N N . HIS A 1 175 ? 5.332 -29.422 -1.842 1 94.69 175 HIS A N 1
ATOM 1359 C CA . HIS A 1 175 ? 6.07 -30.656 -2.104 1 94.69 175 HIS A CA 1
ATOM 1360 C C . HIS A 1 175 ? 6.059 -31 -3.59 1 94.69 175 HIS A C 1
ATOM 1362 O O . HIS A 1 175 ? 7.086 -31.375 -4.148 1 94.69 175 HIS A O 1
ATOM 1368 N N . GLN A 1 176 ? 4.941 -30.859 -4.219 1 91.56 176 GLN A N 1
ATOM 1369 C CA . GLN A 1 176 ? 4.797 -31.109 -5.648 1 91.56 176 GLN A CA 1
ATOM 1370 C C . GLN A 1 176 ? 5.672 -30.172 -6.465 1 91.56 176 GLN A C 1
ATOM 1372 O O . GLN A 1 176 ? 6.184 -30.547 -7.523 1 91.56 176 GLN A O 1
ATOM 1377 N N . LEU A 1 177 ? 5.84 -28.984 -5.945 1 90.94 177 LEU A N 1
ATOM 1378 C CA . LEU A 1 177 ? 6.648 -27.984 -6.637 1 90.94 177 LEU A CA 1
ATOM 1379 C C . LEU A 1 177 ? 8.133 -28.25 -6.422 1 90.94 177 LEU A C 1
ATOM 1381 O O . LEU A 1 177 ? 8.977 -27.562 -7.004 1 90.94 177 LEU A O 1
ATOM 1385 N N . GLY A 1 178 ? 8.508 -29.188 -5.547 1 89.06 178 GLY A N 1
ATOM 1386 C CA . GLY A 1 178 ? 9.891 -29.609 -5.41 1 89.06 178 GLY A CA 1
ATOM 1387 C C . GLY A 1 178 ? 10.57 -29.031 -4.188 1 89.06 178 GLY A C 1
ATOM 1388 O O . GLY A 1 178 ? 11.789 -29.125 -4.043 1 89.06 178 GLY A O 1
ATOM 1389 N N . TYR A 1 179 ? 9.82 -28.469 -3.314 1 92.5 179 TYR A N 1
ATOM 1390 C CA . TYR A 1 179 ? 10.422 -27.906 -2.109 1 92.5 179 TYR A CA 1
ATOM 1391 C C . TYR A 1 179 ? 10.797 -29 -1.12 1 92.5 179 TYR A C 1
ATOM 1393 O O . TYR A 1 179 ? 10.172 -30.062 -1.1 1 92.5 179 TYR A O 1
ATOM 1401 N N . ALA A 1 180 ? 11.828 -28.734 -0.314 1 93.69 180 ALA A N 1
ATOM 1402 C CA . ALA A 1 180 ? 12.266 -29.656 0.721 1 93.69 180 ALA A CA 1
ATOM 1403 C C . ALA A 1 180 ? 11.234 -29.766 1.838 1 93.69 180 ALA A C 1
ATOM 1405 O O . ALA A 1 180 ? 10.438 -28.844 2.041 1 93.69 180 ALA A O 1
ATOM 1406 N N . LEU A 1 181 ? 11.258 -30.812 2.537 1 94.75 181 LEU A N 1
ATOM 1407 C CA . LEU A 1 181 ? 10.273 -31.156 3.555 1 94.75 181 LEU A CA 1
ATOM 1408 C C . LEU A 1 181 ? 10.203 -30.078 4.625 1 94.75 181 LEU A C 1
ATOM 1410 O O . LEU A 1 181 ? 9.117 -29.641 5.008 1 94.75 181 LEU A O 1
ATOM 1414 N N . PRO A 1 182 ? 11.336 -29.562 5.156 1 95.81 182 PRO A N 1
ATOM 1415 C CA . PRO A 1 182 ? 11.234 -28.5 6.172 1 95.81 182 PRO A CA 1
ATOM 1416 C C . PRO A 1 182 ? 10.5 -27.266 5.668 1 95.81 182 PRO A C 1
ATOM 1418 O O . PRO A 1 182 ? 9.75 -26.641 6.426 1 95.81 182 PRO A O 1
ATOM 1421 N N . TRP A 1 183 ? 10.703 -27 4.402 1 95.12 183 TRP A N 1
ATOM 1422 C CA . TRP A 1 183 ? 10.016 -25.859 3.818 1 95.12 183 TRP A CA 1
ATOM 1423 C C . TRP A 1 183 ? 8.516 -26.109 3.73 1 95.12 183 TRP A C 1
ATOM 1425 O O . TRP A 1 183 ? 7.711 -25.203 3.99 1 95.12 183 TRP A O 1
ATOM 1435 N N . CYS A 1 184 ? 8.156 -27.297 3.332 1 96.81 184 CYS A N 1
ATOM 1436 C CA . CYS A 1 184 ? 6.738 -27.641 3.24 1 96.81 184 CYS A CA 1
ATOM 1437 C C . CYS A 1 184 ? 6.051 -27.469 4.59 1 96.81 184 CYS A C 1
ATOM 1439 O O . CYS A 1 184 ? 4.965 -26.891 4.668 1 96.81 184 CYS A O 1
ATOM 1441 N N . ILE A 1 185 ? 6.727 -27.906 5.633 1 97.5 185 ILE A N 1
ATOM 1442 C CA . ILE A 1 185 ? 6.191 -27.812 6.988 1 97.5 185 ILE A CA 1
ATOM 1443 C C . ILE A 1 185 ? 6.105 -26.344 7.402 1 97.5 185 ILE A C 1
ATOM 1445 O O . ILE A 1 185 ? 5.078 -25.891 7.914 1 97.5 185 ILE A O 1
ATOM 1449 N N . LEU A 1 186 ? 7.172 -25.609 7.18 1 97.38 186 LEU A N 1
ATOM 1450 C CA . LEU A 1 186 ? 7.215 -24.188 7.512 1 97.38 186 LEU A CA 1
ATOM 1451 C C . LEU A 1 186 ? 6.102 -23.438 6.801 1 97.38 186 LEU A C 1
ATOM 1453 O O . LEU A 1 186 ? 5.473 -22.547 7.387 1 97.38 186 LEU A O 1
ATOM 1457 N N . SER A 1 187 ? 5.887 -23.797 5.539 1 97.88 187 SER A N 1
ATOM 1458 C CA . SER A 1 187 ? 4.863 -23.125 4.746 1 97.88 187 SER A CA 1
ATOM 1459 C C . SER A 1 187 ? 3.477 -23.312 5.352 1 97.88 187 SER A C 1
ATOM 1461 O O . SER A 1 187 ? 2.682 -22.375 5.41 1 97.88 187 SER A O 1
ATOM 1463 N N . VAL A 1 188 ? 3.199 -24.5 5.77 1 98.12 188 VAL A N 1
ATOM 1464 C CA . VAL A 1 188 ? 1.919 -24.766 6.418 1 98.12 188 VAL A CA 1
ATOM 1465 C C . VAL A 1 188 ? 1.776 -23.891 7.656 1 98.12 188 VAL A C 1
ATOM 1467 O O . VAL A 1 188 ? 0.736 -23.25 7.859 1 98.12 188 VAL A O 1
ATOM 1470 N N . MET A 1 189 ? 2.807 -23.781 8.477 1 97.25 189 MET A N 1
ATOM 1471 C CA . MET A 1 189 ? 2.779 -23.016 9.719 1 97.25 189 MET A CA 1
ATOM 1472 C C . MET A 1 189 ? 2.584 -21.531 9.438 1 97.25 189 MET A C 1
ATOM 1474 O O . MET A 1 189 ? 1.85 -20.844 10.156 1 97.25 189 MET A O 1
ATOM 1478 N N . ILE A 1 190 ? 3.129 -21.031 8.422 1 97.12 190 ILE A N 1
ATOM 1479 C CA . ILE A 1 190 ? 3.074 -19.609 8.117 1 97.12 190 ILE A CA 1
ATOM 1480 C C . ILE A 1 190 ? 1.774 -19.281 7.387 1 97.12 190 ILE A C 1
ATOM 1482 O O . ILE A 1 190 ? 1.036 -18.375 7.785 1 97.12 190 ILE A O 1
ATOM 1486 N N . ILE A 1 191 ? 1.482 -20.047 6.371 1 97.88 191 ILE A N 1
ATOM 1487 C CA . ILE A 1 191 ? 0.392 -19.703 5.461 1 97.88 191 ILE A CA 1
ATOM 1488 C C . ILE A 1 191 ? -0.947 -20.031 6.121 1 97.88 191 ILE A C 1
ATOM 1490 O O . ILE A 1 191 ? -1.826 -19.172 6.207 1 97.88 191 ILE A O 1
ATOM 1494 N N . SER A 1 192 ? -1.113 -21.25 6.574 1 97.94 192 SER A N 1
ATOM 1495 C CA . SER A 1 192 ? -2.406 -21.672 7.102 1 97.94 192 SER A CA 1
ATOM 1496 C C . SER A 1 192 ? -2.758 -20.922 8.383 1 97.94 192 SER A C 1
ATOM 1498 O O . SER A 1 192 ? -3.896 -20.484 8.555 1 97.94 192 SER A O 1
ATOM 1500 N N . THR A 1 193 ? -1.813 -20.672 9.258 1 95.94 193 THR A N 1
ATOM 1501 C CA . THR A 1 193 ? -2.088 -20 10.523 1 95.94 193 THR A CA 1
ATOM 1502 C C . THR A 1 193 ? -2.33 -18.516 10.305 1 95.94 193 THR A C 1
ATOM 1504 O O . THR A 1 193 ? -3.092 -17.891 11.047 1 95.94 193 THR A O 1
ATOM 1507 N N . SER A 1 194 ? -1.788 -17.953 9.312 1 96.56 194 SER A N 1
ATOM 1508 C CA . SER A 1 194 ? -1.897 -16.516 9.086 1 96.56 194 SER A CA 1
ATOM 1509 C C . SER A 1 194 ? -3.166 -16.172 8.312 1 96.56 194 SER A C 1
ATOM 1511 O O . SER A 1 194 ? -3.781 -15.133 8.547 1 96.56 194 SER A O 1
ATOM 1513 N N . PHE A 1 195 ? -3.602 -17.062 7.434 1 97.75 195 PHE A N 1
ATOM 1514 C CA . PHE A 1 195 ? -4.613 -16.656 6.465 1 97.75 195 PHE A CA 1
ATOM 1515 C C . PHE A 1 195 ? -5.98 -17.203 6.852 1 97.75 195 PHE A C 1
ATOM 1517 O O . PHE A 1 195 ? -7.012 -16.609 6.516 1 97.75 195 PHE A O 1
ATOM 1524 N N . SER A 1 196 ? -6.008 -18.312 7.547 1 98.19 196 SER A N 1
ATOM 1525 C CA . SER A 1 196 ? -7.254 -19.031 7.766 1 98.19 196 SER A CA 1
ATOM 1526 C C . SER A 1 196 ? -8.305 -18.156 8.43 1 98.19 196 SER A C 1
ATOM 1528 O O . SER A 1 196 ? -9.406 -17.984 7.91 1 98.19 196 SER A O 1
ATOM 1530 N N . TRP A 1 197 ? -7.949 -17.562 9.539 1 97 197 TRP A N 1
ATOM 1531 C CA . TRP A 1 197 ? -8.938 -16.797 10.305 1 97 197 TRP A CA 1
ATOM 1532 C C . TRP A 1 197 ? -9.422 -15.586 9.516 1 97 197 TRP A C 1
ATOM 1534 O O . TRP A 1 197 ? -10.617 -15.281 9.5 1 97 197 TRP A O 1
ATOM 1544 N N . PHE A 1 198 ? -8.602 -14.953 8.828 1 96.25 198 PHE A N 1
ATOM 1545 C CA . PHE A 1 198 ? -8.93 -13.719 8.117 1 96.25 198 PHE A CA 1
ATOM 1546 C C . PHE A 1 198 ? -9.805 -14 6.906 1 96.25 198 PHE A C 1
ATOM 1548 O O . PHE A 1 198 ? -10.523 -13.117 6.438 1 96.25 198 PHE A O 1
ATOM 1555 N N . THR A 1 199 ? -9.758 -15.164 6.398 1 97.62 199 THR A N 1
ATOM 1556 C CA . THR A 1 199 ? -10.578 -15.492 5.238 1 97.62 199 THR A CA 1
ATOM 1557 C C . THR A 1 199 ? -11.867 -16.188 5.672 1 97.62 199 THR A C 1
ATOM 1559 O O . THR A 1 199 ? -12.727 -16.484 4.836 1 97.62 199 THR A O 1
ATOM 1562 N N . SER A 1 200 ? -11.969 -16.406 6.961 1 96.69 200 SER A N 1
ATOM 1563 C CA . SER A 1 200 ? -13.125 -17.109 7.5 1 96.69 200 SER A CA 1
ATOM 1564 C C . SER A 1 200 ? -14.344 -16.188 7.578 1 96.69 200 SER A C 1
ATOM 1566 O O . SER A 1 200 ? -14.203 -14.969 7.727 1 96.69 200 SER A O 1
ATOM 1568 N N . GLU A 1 201 ? -15.492 -16.781 7.414 1 93.38 201 GLU A N 1
ATOM 1569 C CA . GLU A 1 201 ? -16.734 -16.047 7.598 1 93.38 201 GLU A CA 1
ATOM 1570 C C . GLU A 1 201 ? -17.156 -16.031 9.062 1 93.38 201 GLU A C 1
ATOM 1572 O O . GLU A 1 201 ? -18.016 -15.242 9.461 1 93.38 201 GLU A O 1
ATOM 1577 N N . SER A 1 202 ? -16.453 -16.938 9.797 1 92.88 202 SER A N 1
ATOM 1578 C CA . SER A 1 202 ? -16.75 -17.031 11.219 1 92.88 202 SER A CA 1
ATOM 1579 C C . SER A 1 202 ? -15.688 -16.312 12.055 1 92.88 202 SER A C 1
ATOM 1581 O O . SER A 1 202 ? -14.5 -16.328 11.719 1 92.88 202 SER A O 1
ATOM 1583 N N . TRP A 1 203 ? -16.062 -15.742 13.117 1 91.81 203 TRP A N 1
ATOM 1584 C CA . TRP A 1 203 ? -15.117 -15.109 14.031 1 91.81 203 TRP A CA 1
ATOM 1585 C C . TRP A 1 203 ? -14.414 -16.156 14.891 1 91.81 203 TRP A C 1
ATOM 1587 O O . TRP A 1 203 ? -13.414 -15.852 15.547 1 91.81 203 TRP A O 1
ATOM 1597 N N . ILE A 1 204 ? -15.047 -17.344 14.953 1 94.38 204 ILE A N 1
ATOM 1598 C CA . ILE A 1 204 ? -14.422 -18.438 15.68 1 94.38 204 ILE A CA 1
ATOM 1599 C C . ILE A 1 204 ? -13.383 -19.109 14.797 1 94.38 204 ILE A C 1
ATOM 1601 O O . ILE A 1 204 ? -13.703 -19.625 13.727 1 94.38 204 ILE A O 1
ATOM 1605 N N . PRO A 1 205 ? -12.25 -19.047 15.344 1 94.38 205 PRO A N 1
ATOM 1606 C CA . PRO A 1 205 ? -11.219 -19.703 14.539 1 94.38 205 PRO A CA 1
ATOM 1607 C C . PRO A 1 205 ? -11.5 -21.188 14.328 1 94.38 205 PRO A C 1
ATOM 1609 O O . PRO A 1 205 ? -12 -21.875 15.234 1 94.38 205 PRO A O 1
ATOM 1612 N N . ASN A 1 206 ? -11.344 -21.672 13.125 1 96.12 206 ASN A N 1
ATOM 1613 C CA . ASN A 1 206 ? -11.438 -23.094 12.789 1 96.12 206 ASN A CA 1
ATOM 1614 C C . ASN A 1 206 ? -10.156 -23.844 13.141 1 96.12 206 ASN A C 1
ATOM 1616 O O . ASN A 1 206 ? -9.078 -23.5 12.648 1 96.12 206 ASN A O 1
ATOM 1620 N N . PRO A 1 207 ? -10.219 -24.797 13.977 1 95.88 207 PRO A N 1
ATOM 1621 C CA . PRO A 1 207 ? -9 -25.484 14.414 1 95.88 207 PRO A CA 1
ATOM 1622 C C . PRO A 1 207 ? -8.297 -26.234 13.281 1 95.88 207 PRO A C 1
ATOM 1624 O O . PRO A 1 207 ? -7.133 -26.609 13.414 1 95.88 207 PRO A O 1
ATOM 1627 N N . LEU A 1 208 ? -8.977 -26.406 12.117 1 97.5 208 LEU A N 1
ATOM 1628 C CA . LEU A 1 208 ? -8.359 -27.094 10.984 1 97.5 208 LEU A CA 1
ATOM 1629 C C . LEU A 1 208 ? -7.73 -26.094 10.023 1 97.5 208 LEU A C 1
ATOM 1631 O O . LEU A 1 208 ? -7.121 -26.484 9.023 1 97.5 208 LEU A O 1
ATOM 1635 N N . PHE A 1 209 ? -7.914 -24.875 10.188 1 98.19 209 PHE A N 1
ATOM 1636 C CA . PHE A 1 209 ? -7.246 -23.734 9.547 1 98.19 209 PHE A CA 1
ATOM 1637 C C . PHE A 1 209 ? -7.508 -23.734 8.047 1 98.19 209 PHE A C 1
ATOM 1639 O O . PHE A 1 209 ? -6.578 -23.609 7.246 1 98.19 209 PHE A O 1
ATOM 1646 N N . PRO A 1 210 ? -8.766 -23.875 7.59 1 98.44 210 PRO A N 1
ATOM 1647 C CA . PRO A 1 210 ? -9.047 -23.719 6.16 1 98.44 210 PRO A CA 1
ATOM 1648 C C . PRO A 1 210 ? -8.891 -22.281 5.68 1 98.44 210 PRO A C 1
ATOM 1650 O O . PRO A 1 210 ? -9.18 -21.328 6.426 1 98.44 210 PRO A O 1
ATOM 1653 N N . ILE A 1 211 ? -8.398 -22.109 4.547 1 98.56 211 ILE A N 1
ATOM 1654 C CA . ILE A 1 211 ? -8.328 -20.812 3.893 1 98.56 211 ILE A CA 1
ATOM 1655 C C . ILE A 1 211 ? -9.422 -20.719 2.826 1 98.56 211 ILE A C 1
ATOM 1657 O O . ILE A 1 211 ? -9.453 -21.516 1.894 1 98.56 211 ILE A O 1
ATOM 1661 N N . HIS A 1 212 ? -10.297 -19.797 2.932 1 98.31 212 HIS A N 1
ATOM 1662 C CA . HIS A 1 212 ? -11.391 -19.594 1.981 1 98.31 212 HIS A CA 1
ATOM 1663 C C . HIS A 1 212 ? -10.977 -18.641 0.874 1 98.31 212 HIS A C 1
ATOM 1665 O O . HIS A 1 212 ? -10.852 -17.438 1.109 1 98.31 212 HIS A O 1
ATOM 1671 N N . LEU A 1 213 ? -10.891 -19.094 -0.324 1 97.88 213 LEU A N 1
ATOM 1672 C CA . LEU A 1 213 ? -10.344 -18.328 -1.437 1 97.88 213 LEU A CA 1
ATOM 1673 C C . LEU A 1 213 ? -11.312 -17.234 -1.864 1 97.88 213 LEU A C 1
ATOM 1675 O O . LEU A 1 213 ? -10.898 -16.219 -2.422 1 97.88 213 LEU A O 1
ATOM 1679 N N . LYS A 1 214 ? -12.594 -17.422 -1.634 1 96.25 214 LYS A N 1
ATOM 1680 C CA . LYS A 1 214 ? -13.578 -16.391 -1.931 1 96.25 214 LYS A CA 1
ATOM 1681 C C . LYS A 1 214 ? -13.219 -15.078 -1.231 1 96.25 214 LYS A C 1
ATOM 1683 O O . LYS A 1 214 ? -13.5 -13.992 -1.748 1 96.25 214 LYS A O 1
ATOM 1688 N N . HIS A 1 215 ? -12.5 -15.195 -0.043 1 97 215 HIS A N 1
ATOM 1689 C CA . HIS A 1 215 ? -12.156 -14.039 0.776 1 97 215 HIS A CA 1
ATOM 1690 C C . HIS A 1 215 ? -10.641 -13.859 0.874 1 97 215 HIS A C 1
ATOM 1692 O O . HIS A 1 215 ? -10.148 -13.242 1.816 1 97 215 HIS A O 1
ATOM 1698 N N . ILE A 1 216 ? -9.922 -14.375 -0.118 1 97.88 216 ILE A N 1
ATOM 1699 C CA . ILE A 1 216 ? -8.469 -14.398 -0.001 1 97.88 216 ILE A CA 1
ATOM 1700 C C . ILE A 1 216 ? -7.93 -12.977 -0.007 1 97.88 216 ILE A C 1
ATOM 1702 O O . ILE A 1 216 ? -6.84 -12.711 0.51 1 97.88 216 ILE A O 1
ATOM 1706 N N . HIS A 1 217 ? -8.68 -11.969 -0.58 1 96.62 217 HIS A N 1
ATOM 1707 C CA . HIS A 1 217 ? -8.242 -10.578 -0.591 1 96.62 217 HIS A CA 1
ATOM 1708 C C . HIS A 1 217 ? -8.109 -10.031 0.826 1 96.62 217 HIS A C 1
ATOM 1710 O O . HIS A 1 217 ? -7.352 -9.094 1.064 1 96.62 217 HIS A O 1
ATOM 1716 N N . ARG A 1 218 ? -8.758 -10.664 1.803 1 96.38 218 ARG A N 1
ATOM 1717 C CA . ARG A 1 218 ? -8.703 -10.234 3.197 1 96.38 218 ARG A CA 1
ATOM 1718 C C . ARG A 1 218 ? -7.387 -10.648 3.848 1 96.38 218 ARG A C 1
ATOM 1720 O O . ARG A 1 218 ? -7.055 -10.188 4.941 1 96.38 218 ARG A O 1
ATOM 1727 N N . ALA A 1 219 ? -6.668 -11.461 3.209 1 96.88 219 ALA A N 1
ATOM 1728 C CA . ALA A 1 219 ? -5.469 -12.039 3.812 1 96.88 219 ALA A CA 1
ATOM 1729 C C . ALA A 1 219 ? -4.215 -11.297 3.348 1 96.88 219 ALA A C 1
ATOM 1731 O O . ALA A 1 219 ? -3.094 -11.734 3.619 1 96.88 219 ALA A O 1
ATOM 1732 N N . LYS A 1 220 ? -4.418 -10.172 2.678 1 96.62 220 LYS A N 1
ATOM 1733 C CA . LYS A 1 220 ? -3.271 -9.367 2.264 1 96.62 220 LYS A CA 1
ATOM 1734 C C . LYS A 1 220 ? -2.477 -8.875 3.471 1 96.62 220 LYS A C 1
ATOM 1736 O O . LYS A 1 220 ? -3.057 -8.461 4.477 1 96.62 220 LYS A O 1
ATOM 1741 N N . HIS A 1 221 ? -1.197 -9.031 3.432 1 95.88 221 HIS A N 1
ATOM 1742 C CA . HIS A 1 221 ? -0.336 -8.469 4.469 1 95.88 221 HIS A CA 1
ATOM 1743 C C . HIS A 1 221 ? 0.376 -7.215 3.973 1 95.88 221 HIS A C 1
ATOM 1745 O O . HIS A 1 221 ? 0.382 -6.934 2.773 1 95.88 221 HIS A O 1
ATOM 1751 N N . GLY A 1 222 ? 0.933 -6.461 4.895 1 95.38 222 GLY A N 1
ATOM 1752 C CA . GLY A 1 222 ? 1.67 -5.254 4.562 1 95.38 222 GLY A CA 1
ATOM 1753 C C . GLY A 1 222 ? 3.1 -5.527 4.133 1 95.38 222 GLY A C 1
ATOM 1754 O O . GLY A 1 222 ? 3.498 -6.684 3.984 1 95.38 222 GLY A O 1
ATOM 1755 N N . SER A 1 223 ? 3.797 -4.441 3.803 1 96.19 223 SER A N 1
ATOM 1756 C CA . SER A 1 223 ? 5.211 -4.492 3.447 1 96.19 223 SER A CA 1
ATOM 1757 C C . SER A 1 223 ? 5.43 -5.281 2.16 1 96.19 223 SER A C 1
ATOM 1759 O O . SER A 1 223 ? 6.465 -5.93 1.99 1 96.19 223 SER A O 1
ATOM 1761 N N . ASP A 1 224 ? 4.383 -5.359 1.336 1 94.44 224 ASP A N 1
ATOM 1762 C CA . ASP A 1 224 ? 4.473 -6.066 0.062 1 94.44 224 ASP A CA 1
ATOM 1763 C C . ASP A 1 224 ? 4.672 -5.09 -1.095 1 94.44 224 ASP A C 1
ATOM 1765 O O . ASP A 1 224 ? 4.945 -3.908 -0.876 1 94.44 224 ASP A O 1
ATOM 1769 N N . THR A 1 225 ? 4.617 -5.512 -2.334 1 94.06 225 THR A N 1
ATOM 1770 C CA . THR A 1 225 ? 4.914 -4.699 -3.508 1 94.06 225 THR A CA 1
ATOM 1771 C C . THR A 1 225 ? 3.725 -3.814 -3.871 1 94.06 225 THR A C 1
ATOM 1773 O O . THR A 1 225 ? 3.863 -2.867 -4.648 1 94.06 225 THR A O 1
ATOM 1776 N N . GLY A 1 226 ? 2.602 -4.195 -3.352 1 94 226 GLY A N 1
ATOM 1777 C CA . GLY A 1 226 ? 1.401 -3.457 -3.717 1 94 226 GLY A CA 1
ATOM 1778 C C . GLY A 1 226 ? 0.894 -3.795 -5.105 1 94 226 GLY A C 1
ATOM 1779 O O . GLY A 1 226 ? 0.025 -3.104 -5.641 1 94 226 GLY A O 1
ATOM 1780 N N . THR A 1 227 ? 1.422 -4.848 -5.676 1 97.06 227 THR A N 1
ATOM 1781 C CA . THR A 1 227 ? 0.992 -5.254 -7.012 1 97.06 227 THR A CA 1
ATOM 1782 C C . THR A 1 227 ? -0.457 -5.73 -6.992 1 97.06 227 THR A C 1
ATOM 1784 O O . THR A 1 227 ? -1.203 -5.508 -7.945 1 97.06 227 THR A O 1
ATOM 1787 N N . TYR A 1 228 ? -0.814 -6.371 -5.898 1 97.25 228 TYR A N 1
ATOM 1788 C CA . TYR A 1 228 ? -2.229 -6.613 -5.641 1 97.25 228 TYR A CA 1
ATOM 1789 C C . TYR A 1 228 ? -2.844 -5.469 -4.848 1 97.25 228 TYR A C 1
ATOM 1791 O O . TYR A 1 228 ? -2.236 -4.965 -3.9 1 97.25 228 TYR A O 1
ATOM 1799 N N . ASP A 1 229 ? -3.945 -5.055 -5.23 1 95.38 229 ASP A N 1
ATOM 1800 C CA . ASP A 1 229 ? -4.637 -4.109 -4.359 1 95.38 229 ASP A CA 1
ATOM 1801 C C . ASP A 1 229 ? -5.457 -4.84 -3.299 1 95.38 229 ASP A C 1
ATOM 1803 O O . ASP A 1 229 ? -5.387 -6.062 -3.186 1 95.38 229 ASP A O 1
ATOM 1807 N N . HIS A 1 230 ? -6.152 -4.172 -2.492 1 96.31 230 HIS A N 1
ATOM 1808 C CA . HIS A 1 230 ? -6.828 -4.75 -1.338 1 96.31 230 HIS A CA 1
ATOM 1809 C C . HIS A 1 230 ? -8.078 -5.523 -1.761 1 96.31 230 HIS A C 1
ATOM 1811 O O . HIS A 1 230 ? -8.672 -6.238 -0.953 1 96.31 230 HIS A O 1
ATOM 1817 N N . GLU A 1 231 ? -8.477 -5.449 -3.053 1 96.38 231 GLU A N 1
ATOM 1818 C CA . GLU A 1 231 ? -9.602 -6.211 -3.594 1 96.38 231 GLU A CA 1
ATOM 1819 C C . GLU A 1 231 ? -9.125 -7.477 -4.301 1 96.38 231 GLU A C 1
ATOM 1821 O O . GLU A 1 231 ? -9.938 -8.305 -4.707 1 96.38 231 GLU A O 1
ATOM 1826 N N . GLY A 1 232 ? -7.805 -7.562 -4.422 1 97.38 232 GLY A N 1
ATOM 1827 C CA . GLY A 1 232 ? -7.242 -8.75 -5.043 1 97.38 232 GLY A CA 1
ATOM 1828 C C . GLY A 1 232 ? -6.961 -8.578 -6.523 1 97.38 232 GLY A C 1
ATOM 1829 O O . GLY A 1 232 ? -6.707 -9.547 -7.234 1 97.38 232 GLY A O 1
ATOM 1830 N N . ARG A 1 233 ? -6.992 -7.379 -7.051 1 97.56 233 ARG A N 1
ATOM 1831 C CA . ARG A 1 233 ? -6.73 -7.07 -8.453 1 97.56 233 ARG A CA 1
ATOM 1832 C C . ARG A 1 233 ? -5.246 -6.836 -8.695 1 97.56 233 ARG A C 1
ATOM 1834 O O . ARG A 1 233 ? -4.48 -6.633 -7.75 1 97.56 233 ARG A O 1
ATOM 1841 N N . PHE A 1 234 ? -4.859 -6.941 -9.938 1 98.12 234 PHE A N 1
ATOM 1842 C CA . PHE A 1 234 ? -3.477 -6.762 -10.367 1 98.12 234 PHE A CA 1
ATOM 1843 C C . PHE A 1 234 ? -3.256 -5.363 -10.922 1 98.12 234 PHE A C 1
ATOM 1845 O O . PHE A 1 234 ? -3.969 -4.93 -11.828 1 98.12 234 PHE A O 1
ATOM 1852 N N . ILE A 1 235 ? -2.281 -4.648 -10.43 1 96 235 ILE A N 1
ATOM 1853 C CA . ILE A 1 235 ? -1.956 -3.324 -10.945 1 96 235 ILE A CA 1
ATOM 1854 C C . ILE A 1 235 ? -0.665 -3.389 -11.758 1 96 235 ILE A C 1
ATOM 1856 O O . ILE A 1 235 ? 0.431 -3.418 -11.188 1 96 235 ILE A O 1
ATOM 1860 N N . PRO A 1 236 ? -0.783 -3.25 -13.055 1 96.31 236 PRO A N 1
ATOM 1861 C CA . PRO A 1 236 ? 0.397 -3.414 -13.906 1 96.31 236 PRO A CA 1
ATOM 1862 C C . PRO A 1 236 ? 1.498 -2.404 -13.594 1 96.31 236 PRO A C 1
ATOM 1864 O O . PRO A 1 236 ? 2.678 -2.764 -13.562 1 96.31 236 PRO A O 1
ATOM 1867 N N . ALA A 1 237 ? 1.187 -1.208 -13.312 1 93 237 ALA A N 1
ATOM 1868 C CA . ALA A 1 237 ? 2.18 -0.166 -13.07 1 93 237 ALA A CA 1
ATOM 1869 C C . ALA A 1 237 ? 3.012 -0.483 -11.828 1 93 237 ALA A C 1
ATOM 1871 O O . ALA A 1 237 ? 4.211 -0.189 -11.789 1 93 237 ALA A O 1
ATOM 1872 N N . HIS A 1 238 ? 2.348 -1.043 -10.805 1 95 238 HIS A N 1
ATOM 1873 C CA . HIS A 1 238 ? 3.074 -1.43 -9.602 1 95 238 HIS A CA 1
ATOM 1874 C C . HIS A 1 238 ? 4.051 -2.564 -9.891 1 95 238 HIS A C 1
ATOM 1876 O O . HIS A 1 238 ? 5.18 -2.559 -9.398 1 95 238 HIS A O 1
ATOM 1882 N N . PHE A 1 239 ? 3.57 -3.475 -10.656 1 97.19 239 PHE A N 1
ATOM 1883 C CA . PHE A 1 239 ? 4.445 -4.574 -11.047 1 97.19 239 PHE A CA 1
ATOM 1884 C C . PHE A 1 239 ? 5.645 -4.055 -11.828 1 97.19 239 PHE A C 1
ATOM 1886 O O . PHE A 1 239 ? 6.785 -4.422 -11.539 1 97.19 239 PHE A O 1
ATOM 1893 N N . GLU A 1 240 ? 5.43 -3.17 -12.805 1 95.31 240 GLU A N 1
ATOM 1894 C CA . GLU A 1 240 ? 6.484 -2.605 -13.633 1 95.31 240 GLU A CA 1
ATOM 1895 C C . GLU A 1 240 ? 7.457 -1.772 -12.805 1 95.31 240 GLU A C 1
ATOM 1897 O O . GLU A 1 240 ? 8.656 -1.723 -13.109 1 95.31 240 GLU A O 1
ATOM 1902 N N . ALA A 1 241 ? 6.949 -1.175 -11.789 1 93.12 241 ALA A N 1
ATOM 1903 C CA . ALA A 1 241 ? 7.766 -0.31 -10.938 1 93.12 241 ALA A CA 1
ATOM 1904 C C . ALA A 1 241 ? 8.844 -1.111 -10.219 1 93.12 241 ALA A C 1
ATOM 1906 O O . ALA A 1 241 ? 9.906 -0.578 -9.883 1 93.12 241 ALA A O 1
ATOM 1907 N N . ILE A 1 242 ? 8.57 -2.375 -9.969 1 95.81 242 ILE A N 1
ATOM 1908 C CA . ILE A 1 242 ? 9.57 -3.24 -9.344 1 95.81 242 ILE A CA 1
ATOM 1909 C C . ILE A 1 242 ? 10.859 -3.205 -10.156 1 95.81 242 ILE A C 1
ATOM 1911 O O . ILE A 1 242 ? 11.953 -3.043 -9.602 1 95.81 242 ILE A O 1
ATOM 1915 N N . PHE A 1 243 ? 10.742 -3.24 -11.391 1 94.75 243 PHE A N 1
ATOM 1916 C CA . PHE A 1 243 ? 11.906 -3.359 -12.258 1 94.75 243 PHE A CA 1
ATOM 1917 C C . PHE A 1 243 ? 12.516 -1.99 -12.547 1 94.75 243 PHE A C 1
ATOM 1919 O O . PHE A 1 243 ? 13.727 -1.865 -12.703 1 94.75 243 PHE A O 1
ATOM 1926 N N . SER A 1 244 ? 11.664 -1.03 -12.586 1 90.25 244 SER A N 1
ATOM 1927 C CA . SER A 1 244 ? 12.188 0.322 -12.75 1 90.25 244 SER A CA 1
ATOM 1928 C C . SER A 1 244 ? 13.039 0.736 -11.555 1 90.25 244 SER A C 1
ATOM 1930 O O . SER A 1 244 ? 14.039 1.443 -11.719 1 90.25 244 SER A O 1
ATOM 1932 N N . LYS A 1 245 ? 12.727 0.323 -10.422 1 93.12 245 LYS A N 1
ATOM 1933 C CA . LYS A 1 245 ? 13.375 0.772 -9.195 1 93.12 245 LYS A CA 1
ATOM 1934 C C . LYS A 1 245 ? 14.523 -0.149 -8.812 1 93.12 245 LYS A C 1
ATOM 1936 O O . LYS A 1 245 ? 15.523 0.299 -8.234 1 93.12 245 LYS A O 1
ATOM 1941 N N . PHE A 1 246 ? 14.422 -1.461 -9.156 1 95.75 246 PHE A N 1
ATOM 1942 C CA . PHE A 1 246 ? 15.336 -2.377 -8.477 1 95.75 246 PHE A CA 1
ATOM 1943 C C . PHE A 1 246 ? 16.094 -3.223 -9.484 1 95.75 246 PHE A C 1
ATOM 1945 O O . PHE A 1 246 ? 17.016 -3.951 -9.125 1 95.75 246 PHE A O 1
ATOM 1952 N N . ASP A 1 247 ? 15.633 -3.195 -10.727 1 95.81 247 ASP A N 1
ATOM 1953 C CA . ASP A 1 247 ? 16.422 -3.85 -11.766 1 95.81 247 ASP A CA 1
ATOM 1954 C C . ASP A 1 247 ? 17.656 -3.025 -12.125 1 95.81 247 ASP A C 1
ATOM 1956 O O . ASP A 1 247 ? 17.719 -2.414 -13.188 1 95.81 247 ASP A O 1
ATOM 1960 N N . LYS A 1 248 ? 18.656 -3.066 -11.273 1 93.12 248 LYS A N 1
ATOM 1961 C CA . LYS A 1 248 ? 19.891 -2.295 -11.477 1 93.12 248 LYS A CA 1
ATOM 1962 C C . LYS A 1 248 ? 20.688 -2.844 -12.656 1 93.12 248 LYS A C 1
ATOM 1964 O O . LYS A 1 248 ? 20.891 -4.055 -12.758 1 93.12 248 LYS A O 1
ATOM 1969 N N . GLY A 1 249 ? 20.984 -1.936 -13.516 1 91.94 249 GLY A N 1
ATOM 1970 C CA . GLY A 1 249 ? 21.766 -2.324 -14.688 1 91.94 249 GLY A CA 1
ATOM 1971 C C . GLY A 1 249 ? 20.906 -2.809 -15.836 1 91.94 249 GLY A C 1
ATOM 1972 O O . GLY A 1 249 ? 21.406 -3.354 -16.812 1 91.94 249 GLY A O 1
ATOM 1973 N N . SER A 1 250 ? 19.562 -2.842 -15.695 1 90.69 250 SER A N 1
ATOM 1974 C CA . SER A 1 250 ? 18.609 -3.199 -16.734 1 90.69 250 SER A CA 1
ATOM 1975 C C . SER A 1 250 ? 18.844 -4.621 -17.234 1 90.69 250 SER A C 1
ATOM 1977 O O . SER A 1 250 ? 18.906 -4.855 -18.453 1 90.69 250 SER A O 1
ATOM 1979 N N . LYS A 1 251 ? 18.953 -5.531 -16.328 1 95.25 251 LYS A N 1
ATOM 1980 C CA . LYS A 1 251 ? 19.234 -6.934 -16.641 1 95.25 251 LYS A CA 1
ATOM 1981 C C . LYS A 1 251 ? 17.984 -7.645 -17.125 1 95.25 251 LYS A C 1
ATOM 1983 O O . LYS A 1 251 ? 18.047 -8.766 -17.641 1 95.25 251 LYS A O 1
ATOM 1988 N N . GLY A 1 252 ? 16.828 -7 -17 1 94.31 252 GLY A N 1
ATOM 1989 C CA . GLY A 1 252 ? 15.562 -7.625 -17.359 1 94.31 252 GLY A CA 1
ATOM 1990 C C . GLY A 1 252 ? 14.969 -8.445 -16.219 1 94.31 252 GLY A C 1
ATOM 1991 O O . GLY A 1 252 ? 14.125 -9.312 -16.453 1 94.31 252 GLY A O 1
ATOM 1992 N N . GLY A 1 253 ? 15.406 -8.25 -15.062 1 97.31 253 GLY A N 1
ATOM 1993 C CA . GLY A 1 253 ? 14.992 -8.961 -13.859 1 97.31 253 GLY A CA 1
ATOM 1994 C C . GLY A 1 253 ? 15.703 -8.484 -12.609 1 97.31 253 GLY A C 1
ATOM 1995 O O . GLY A 1 253 ? 16.453 -7.5 -12.648 1 97.31 253 GLY A O 1
ATOM 1996 N N . ILE A 1 254 ? 15.406 -9.133 -11.508 1 97.88 254 ILE A N 1
ATOM 1997 C CA . ILE A 1 254 ? 16.047 -8.734 -10.266 1 97.88 254 ILE A CA 1
ATOM 1998 C C . ILE A 1 254 ? 16.75 -9.93 -9.633 1 97.88 254 ILE A C 1
ATOM 2000 O O . ILE A 1 254 ? 16.312 -11.07 -9.789 1 97.88 254 ILE A O 1
ATOM 2004 N N . THR A 1 255 ? 17.844 -9.68 -8.992 1 97.81 255 THR A N 1
ATOM 2005 C CA . THR A 1 255 ? 18.531 -10.695 -8.211 1 97.81 255 THR A CA 1
ATOM 2006 C C . THR A 1 255 ? 17.875 -10.875 -6.848 1 97.81 255 THR A C 1
ATOM 2008 O O . THR A 1 255 ? 16.984 -10.102 -6.477 1 97.81 255 THR A O 1
ATOM 2011 N N . PHE A 1 256 ? 18.328 -11.938 -6.188 1 96.75 256 PHE A N 1
ATOM 2012 C CA . PHE A 1 256 ? 17.797 -12.148 -4.848 1 96.75 256 PHE A CA 1
ATOM 2013 C C . PHE A 1 256 ? 18.125 -10.969 -3.941 1 96.75 256 PHE A C 1
ATOM 2015 O O . PHE A 1 256 ? 17.281 -10.508 -3.17 1 96.75 256 PHE A O 1
ATOM 2022 N N . TYR A 1 257 ? 19.328 -10.484 -4.086 1 97.38 257 TYR A N 1
ATOM 2023 C CA . TYR A 1 257 ? 19.75 -9.344 -3.281 1 97.38 257 TYR A CA 1
ATOM 2024 C C . TYR A 1 257 ? 18.891 -8.117 -3.574 1 97.38 257 TYR A C 1
ATOM 2026 O O . TYR A 1 257 ? 18.484 -7.406 -2.654 1 97.38 257 TYR A O 1
ATOM 2034 N N . GLU A 1 258 ? 18.625 -7.852 -4.82 1 97.56 258 GLU A N 1
ATOM 2035 C CA . GLU A 1 258 ? 17.75 -6.75 -5.195 1 97.56 258 GLU A CA 1
ATOM 2036 C C . GLU A 1 258 ? 16.328 -6.98 -4.691 1 97.56 258 GLU A C 1
ATOM 2038 O O . GLU A 1 258 ? 15.625 -6.027 -4.359 1 97.56 258 GLU A O 1
ATOM 2043 N N . GLY A 1 259 ? 15.945 -8.281 -4.641 1 97.31 259 GLY A N 1
ATOM 2044 C CA . GLY A 1 259 ? 14.68 -8.625 -4.004 1 97.31 259 GLY A CA 1
ATOM 2045 C C . GLY A 1 259 ? 14.641 -8.242 -2.535 1 97.31 259 GLY A C 1
ATOM 2046 O O . GLY A 1 259 ? 13.625 -7.73 -2.051 1 97.31 259 GLY A O 1
ATOM 2047 N N . LEU A 1 260 ? 15.742 -8.461 -1.823 1 96.62 260 LEU A N 1
ATOM 2048 C CA . LEU A 1 260 ? 15.82 -8.086 -0.415 1 96.62 260 LEU A CA 1
ATOM 2049 C C . LEU A 1 260 ? 15.773 -6.574 -0.248 1 96.62 260 LEU A C 1
ATOM 2051 O O . LEU A 1 260 ? 15.188 -6.066 0.714 1 96.62 260 LEU A O 1
ATOM 2055 N N . GLN A 1 261 ? 16.375 -5.855 -1.181 1 96.56 261 GLN A N 1
ATOM 2056 C CA . GLN A 1 261 ? 16.297 -4.398 -1.164 1 96.56 261 GLN A CA 1
ATOM 2057 C C . GLN A 1 261 ? 14.867 -3.922 -1.369 1 96.56 261 GLN A C 1
ATOM 2059 O O . GLN A 1 261 ? 14.438 -2.943 -0.751 1 96.56 261 GLN A O 1
ATOM 2064 N N . LEU A 1 262 ? 14.203 -4.59 -2.262 1 96.5 262 LEU A N 1
ATOM 2065 C CA . LEU A 1 262 ? 12.797 -4.305 -2.508 1 96.5 262 LEU A CA 1
ATOM 2066 C C . LEU A 1 262 ? 11.984 -4.457 -1.228 1 96.5 262 LEU A C 1
ATOM 2068 O O . LEU A 1 262 ? 11.195 -3.574 -0.882 1 96.5 262 LEU A O 1
ATOM 2072 N N . ILE A 1 263 ? 12.188 -5.535 -0.519 1 95.88 263 ILE A N 1
ATOM 2073 C CA . ILE A 1 263 ? 11.461 -5.801 0.72 1 95.88 263 ILE A CA 1
ATOM 2074 C C . ILE A 1 263 ? 11.773 -4.715 1.744 1 95.88 263 ILE A C 1
ATOM 2076 O O . ILE A 1 263 ? 10.867 -4.191 2.4 1 95.88 263 ILE A O 1
ATOM 2080 N N . ARG A 1 264 ? 12.969 -4.371 1.836 1 94.69 264 ARG A N 1
ATOM 2081 C CA . ARG A 1 264 ? 13.375 -3.34 2.785 1 94.69 264 ARG A CA 1
ATOM 2082 C C . ARG A 1 264 ? 12.742 -1.996 2.443 1 94.69 264 ARG A C 1
ATOM 2084 O O . ARG A 1 264 ? 12.289 -1.272 3.334 1 94.69 264 ARG A O 1
ATOM 2091 N N . ALA A 1 265 ? 12.75 -1.689 1.21 1 94.56 265 ALA A N 1
ATOM 2092 C CA . ALA A 1 265 ? 12.227 -0.409 0.747 1 94.56 265 ALA A CA 1
ATOM 2093 C C . ALA A 1 265 ? 10.719 -0.31 1.002 1 94.56 265 ALA A C 1
ATOM 2095 O O . ALA A 1 265 ? 10.188 0.786 1.19 1 94.56 265 ALA A O 1
ATOM 2096 N N . GLN A 1 266 ? 10.023 -1.458 1.059 1 94.81 266 GLN A N 1
ATOM 2097 C CA . GLN A 1 266 ? 8.562 -1.474 1.17 1 94.81 266 GLN A CA 1
ATOM 2098 C C . GLN A 1 266 ? 8.125 -1.736 2.607 1 94.81 266 GLN A C 1
ATOM 2100 O O . GLN A 1 266 ? 6.934 -1.842 2.889 1 94.81 266 GLN A O 1
ATOM 2105 N N . ARG A 1 267 ? 9.023 -1.804 3.521 1 95.12 267 ARG A N 1
ATOM 2106 C CA . ARG A 1 267 ? 8.695 -2.191 4.891 1 95.12 267 ARG A CA 1
ATOM 2107 C C . ARG A 1 267 ? 7.879 -1.108 5.586 1 95.12 267 ARG A C 1
ATOM 2109 O O . ARG A 1 267 ? 8.195 0.079 5.48 1 95.12 267 ARG A O 1
ATOM 2116 N N . ASN A 1 268 ? 6.832 -1.491 6.23 1 96.06 268 ASN A N 1
ATOM 2117 C CA . ASN A 1 268 ? 6.062 -0.644 7.137 1 96.06 268 ASN A CA 1
ATOM 2118 C C . ASN A 1 268 ? 6.535 -0.792 8.578 1 96.06 268 ASN A C 1
ATOM 2120 O O . ASN A 1 268 ? 6.984 -1.865 8.984 1 96.06 268 ASN A O 1
ATOM 2124 N N . ILE A 1 269 ? 6.461 0.236 9.312 1 94.81 269 ILE A N 1
ATOM 2125 C CA . ILE A 1 269 ? 6.949 0.182 10.688 1 94.81 269 ILE A CA 1
ATOM 2126 C C . ILE A 1 269 ? 6.125 -0.821 11.492 1 94.81 269 ILE A C 1
ATOM 2128 O O . ILE A 1 269 ? 4.906 -0.917 11.312 1 94.81 269 ILE A O 1
ATOM 2132 N N . LEU A 1 270 ? 6.828 -1.622 12.305 1 95.19 270 LEU A N 1
ATOM 2133 C CA . LEU A 1 270 ? 6.27 -2.543 13.289 1 95.19 270 LEU A CA 1
ATOM 2134 C C . LEU A 1 270 ? 5.316 -3.533 12.625 1 95.19 270 LEU A C 1
ATOM 2136 O O . LEU A 1 270 ? 4.34 -3.969 13.242 1 95.19 270 LEU A O 1
ATOM 2140 N N . ASP A 1 271 ? 5.453 -3.746 11.359 1 96.25 271 ASP A N 1
ATOM 2141 C CA . ASP A 1 271 ? 4.695 -4.727 10.586 1 96.25 271 ASP A CA 1
ATOM 2142 C C . ASP A 1 271 ? 5.43 -6.062 10.523 1 96.25 271 ASP A C 1
ATOM 2144 O O . ASP A 1 271 ? 5.699 -6.578 9.43 1 96.25 271 ASP A O 1
ATOM 2148 N N . PHE A 1 272 ? 5.602 -6.777 11.664 1 95.44 272 PHE A N 1
ATOM 2149 C CA . PHE A 1 272 ? 6.422 -7.977 11.742 1 95.44 272 PHE A CA 1
ATOM 2150 C C . PHE A 1 272 ? 5.836 -9.094 10.883 1 95.44 272 PHE A C 1
ATOM 2152 O O . PHE A 1 272 ? 6.57 -9.797 10.188 1 95.44 272 PHE A O 1
ATOM 2159 N N . ALA A 1 273 ? 4.559 -9.234 10.883 1 95.56 273 ALA A N 1
ATOM 2160 C CA . ALA A 1 273 ? 3.939 -10.242 10.031 1 95.56 273 ALA A CA 1
ATOM 2161 C C . ALA A 1 273 ? 4.207 -9.961 8.555 1 95.56 273 ALA A C 1
ATOM 2163 O O . ALA A 1 273 ? 4.523 -10.875 7.789 1 95.56 273 ALA A O 1
ATOM 2164 N N . GLY A 1 274 ? 4.047 -8.656 8.172 1 96.75 274 GLY A N 1
ATOM 2165 C CA . GLY A 1 274 ? 4.328 -8.258 6.801 1 96.75 274 GLY A CA 1
ATOM 2166 C C . GLY A 1 274 ? 5.773 -8.484 6.398 1 96.75 274 GLY A C 1
ATOM 2167 O O . GLY A 1 274 ? 6.055 -8.914 5.277 1 96.75 274 GLY A O 1
ATOM 2168 N N . TRP A 1 275 ? 6.715 -8.258 7.34 1 96.94 275 TRP A N 1
ATOM 2169 C CA . TRP A 1 275 ? 8.133 -8.477 7.074 1 96.94 275 TRP A CA 1
ATOM 2170 C C . TRP A 1 275 ? 8.422 -9.953 6.828 1 96.94 275 TRP A C 1
ATOM 2172 O O . TRP A 1 275 ? 9.094 -10.312 5.855 1 96.94 275 TRP A O 1
ATOM 2182 N N . ILE A 1 276 ? 7.859 -10.734 7.684 1 96.31 276 ILE A N 1
ATOM 2183 C CA . ILE A 1 276 ? 8.062 -12.18 7.586 1 96.31 276 ILE A CA 1
ATOM 2184 C C . ILE A 1 276 ? 7.41 -12.703 6.309 1 96.31 276 ILE A C 1
ATOM 2186 O O . ILE A 1 276 ? 8.008 -13.5 5.578 1 96.31 276 ILE A O 1
ATOM 2190 N N . GLY A 1 277 ? 6.207 -12.281 6.047 1 96.19 277 GLY A N 1
ATOM 2191 C CA . GLY A 1 277 ? 5.512 -12.695 4.84 1 96.19 277 GLY A CA 1
ATOM 2192 C C . GLY A 1 277 ? 6.254 -12.328 3.568 1 96.19 277 GLY A C 1
ATOM 2193 O O . GLY A 1 277 ? 6.426 -13.172 2.682 1 96.19 277 GLY A O 1
ATOM 2194 N N . ALA A 1 278 ? 6.703 -11.117 3.514 1 97 278 ALA A N 1
ATOM 2195 C CA . ALA A 1 278 ? 7.402 -10.641 2.324 1 97 278 ALA A CA 1
ATOM 2196 C C . ALA A 1 278 ? 8.695 -11.422 2.104 1 97 278 ALA A C 1
ATOM 2198 O O . ALA A 1 278 ? 9.023 -11.789 0.972 1 97 278 ALA A O 1
ATOM 2199 N N . PHE A 1 279 ? 9.438 -11.641 3.16 1 97.25 279 PHE A N 1
ATOM 2200 C CA . PHE A 1 279 ? 10.68 -12.391 3.059 1 97.25 279 PHE A CA 1
ATOM 2201 C C . PHE A 1 279 ? 10.414 -13.828 2.637 1 97.25 279 PHE A C 1
ATOM 2203 O O . PHE A 1 279 ? 11.094 -14.359 1.753 1 97.25 279 PHE A O 1
ATOM 2210 N N . PHE A 1 280 ? 9.484 -14.438 3.281 1 97.25 280 PHE A N 1
ATOM 2211 C CA . PHE A 1 280 ? 9.094 -15.805 2.953 1 97.25 280 PHE A CA 1
ATOM 2212 C C . PHE A 1 280 ? 8.719 -15.922 1.483 1 97.25 280 PHE A C 1
ATOM 2214 O O . PHE A 1 280 ? 9.164 -16.844 0.79 1 97.25 280 PHE A O 1
ATOM 2221 N N . GLU A 1 281 ? 7.859 -14.984 1.011 1 96 281 GLU A N 1
ATOM 2222 C CA . GLU A 1 281 ? 7.41 -14.984 -0.378 1 96 281 GLU A CA 1
ATOM 2223 C C . GLU A 1 281 ? 8.586 -14.82 -1.339 1 96 281 GLU A C 1
ATOM 2225 O O . GLU A 1 281 ? 8.656 -15.516 -2.359 1 96 281 GLU A O 1
ATOM 2230 N N . MET A 1 282 ? 9.516 -13.891 -1.011 1 96.56 282 MET A N 1
ATOM 2231 C CA . MET A 1 282 ? 10.664 -13.664 -1.874 1 96.56 282 MET A CA 1
ATOM 2232 C C . MET A 1 282 ? 11.547 -14.914 -1.947 1 96.56 282 MET A C 1
ATOM 2234 O O . MET A 1 282 ? 11.961 -15.32 -3.033 1 96.56 282 MET A O 1
ATOM 2238 N N . LEU A 1 283 ? 11.75 -15.508 -0.815 1 96.44 283 LEU A N 1
ATOM 2239 C CA . LEU A 1 283 ? 12.57 -16.719 -0.765 1 96.44 283 LEU A CA 1
ATOM 2240 C C . LEU A 1 283 ? 11.891 -17.859 -1.501 1 96.44 283 LEU A C 1
ATOM 2242 O O . LEU A 1 283 ? 12.523 -18.562 -2.295 1 96.44 283 LEU A O 1
ATOM 2246 N N . ALA A 1 284 ? 10.633 -18.094 -1.277 1 95.75 284 ALA A N 1
ATOM 2247 C CA . ALA A 1 284 ? 9.883 -19.141 -1.972 1 95.75 284 ALA A CA 1
ATOM 2248 C C . ALA A 1 284 ? 9.914 -18.922 -3.482 1 95.75 284 ALA A C 1
ATOM 2250 O O . ALA A 1 284 ? 10.094 -19.875 -4.25 1 95.75 284 ALA A O 1
ATOM 2251 N N . THR A 1 285 ? 9.703 -17.672 -3.9 1 96.19 285 THR A N 1
ATOM 2252 C CA . THR A 1 285 ? 9.695 -17.344 -5.32 1 96.19 285 THR A CA 1
ATOM 2253 C C . THR A 1 285 ? 11.055 -17.625 -5.949 1 96.19 285 THR A C 1
ATOM 2255 O O . THR A 1 285 ? 11.125 -18.234 -7.023 1 96.19 285 THR A O 1
ATOM 2258 N N . TYR A 1 286 ? 12.086 -17.172 -5.27 1 95.38 286 TYR A N 1
ATOM 2259 C CA . TYR A 1 286 ? 13.422 -17.422 -5.789 1 95.38 286 TYR A CA 1
ATOM 2260 C C . TYR A 1 286 ? 13.703 -18.906 -5.93 1 95.38 286 TYR A C 1
ATOM 2262 O O . TYR A 1 286 ? 14.227 -19.359 -6.949 1 95.38 286 TYR A O 1
ATOM 2270 N N . LEU A 1 287 ? 13.344 -19.703 -4.941 1 92.88 287 LEU A N 1
ATOM 2271 C CA . LEU A 1 287 ? 13.562 -21.141 -4.957 1 92.88 287 LEU A CA 1
ATOM 2272 C C . LEU A 1 287 ? 12.711 -21.797 -6.039 1 92.88 287 LEU A C 1
ATOM 2274 O O . LEU A 1 287 ? 13.133 -22.797 -6.645 1 92.88 287 LEU A O 1
ATOM 2278 N N . LEU A 1 288 ? 11.57 -21.297 -6.242 1 92.19 288 LEU A N 1
ATOM 2279 C CA . LEU A 1 288 ? 10.688 -21.828 -7.27 1 92.19 288 LEU A CA 1
ATOM 2280 C C . LEU A 1 288 ? 11.281 -21.625 -8.664 1 92.19 288 LEU A C 1
ATOM 2282 O O . LEU A 1 288 ? 11.344 -22.562 -9.461 1 92.19 288 LEU A O 1
ATOM 2286 N N . ILE A 1 289 ? 11.648 -20.375 -8.914 1 91.5 289 ILE A N 1
ATOM 2287 C CA . ILE A 1 289 ? 12.172 -20.016 -10.227 1 91.5 289 ILE A CA 1
ATOM 2288 C C . ILE A 1 289 ? 13.57 -20.609 -10.406 1 91.5 289 ILE A C 1
ATOM 2290 O O . ILE A 1 289 ? 13.914 -21.094 -11.484 1 91.5 289 ILE A O 1
ATOM 2294 N N . TRP A 1 290 ? 14.43 -20.5 -9.375 1 91.5 290 TRP A N 1
ATOM 2295 C CA . TRP A 1 290 ? 15.797 -21.016 -9.352 1 91.5 290 TRP A CA 1
ATOM 2296 C C . TRP A 1 290 ? 16.531 -20.672 -10.648 1 91.5 290 TRP A C 1
ATOM 2298 O O . TRP A 1 290 ? 16.984 -21.562 -11.367 1 91.5 290 TRP A O 1
ATOM 2308 N N . PRO A 1 291 ? 16.719 -19.391 -10.812 1 92 291 PRO A N 1
ATOM 2309 C CA . PRO A 1 291 ? 17.344 -18.984 -12.078 1 92 291 PRO A CA 1
ATOM 2310 C C . PRO A 1 291 ? 18.797 -19.422 -12.172 1 92 291 PRO A C 1
ATOM 2312 O O . PRO A 1 291 ? 19.547 -19.297 -11.203 1 92 291 PRO A O 1
ATOM 2315 N N . ALA A 1 292 ? 19.281 -19.844 -13.305 1 92 292 ALA A N 1
ATOM 2316 C CA . ALA A 1 292 ? 20.641 -20.312 -13.547 1 92 292 ALA A CA 1
ATOM 2317 C C . ALA A 1 292 ? 21.656 -19.188 -13.352 1 92 292 ALA A C 1
ATOM 2319 O O . ALA A 1 292 ? 22.75 -19.406 -12.828 1 92 292 ALA A O 1
ATOM 2320 N N . ASP A 1 293 ? 21.297 -17.969 -13.727 1 95.25 293 ASP A N 1
ATOM 2321 C CA . ASP A 1 293 ? 22.234 -16.844 -13.656 1 95.25 293 ASP A CA 1
ATOM 2322 C C . ASP A 1 293 ? 21.953 -15.977 -12.438 1 95.25 293 ASP A C 1
ATOM 2324 O O . ASP A 1 293 ? 22.5 -14.875 -12.312 1 95.25 293 ASP A O 1
ATOM 2328 N N . GLY A 1 294 ? 20.984 -16.391 -11.664 1 95.88 294 GLY A N 1
ATOM 2329 C CA . GLY A 1 294 ? 20.688 -15.688 -10.43 1 95.88 294 GLY A CA 1
ATOM 2330 C C . GLY A 1 294 ? 19.734 -14.523 -10.617 1 95.88 294 GLY A C 1
ATOM 2331 O O . GLY A 1 294 ? 19.453 -13.789 -9.664 1 95.88 294 GLY A O 1
ATOM 2332 N N . ILE A 1 295 ? 19.219 -14.367 -11.852 1 97.62 295 ILE A N 1
ATOM 2333 C CA . ILE A 1 295 ? 18.344 -13.242 -12.156 1 97.62 295 ILE A CA 1
ATOM 2334 C C . ILE A 1 295 ? 16.906 -13.742 -12.367 1 97.62 295 ILE A C 1
ATOM 2336 O O . ILE A 1 295 ? 16.656 -14.531 -13.281 1 97.62 295 ILE A O 1
ATOM 2340 N N . MET A 1 296 ? 16 -13.359 -11.484 1 97.12 296 MET A N 1
ATOM 2341 C CA . MET A 1 296 ? 14.586 -13.625 -11.711 1 97.12 296 MET A CA 1
ATOM 2342 C C . MET A 1 296 ? 14.008 -12.672 -12.75 1 97.12 296 MET A C 1
ATOM 2344 O O . MET A 1 296 ? 13.797 -11.484 -12.461 1 97.12 296 MET A O 1
ATOM 2348 N N . ARG A 1 297 ? 13.75 -13.18 -13.852 1 97 297 ARG A N 1
ATOM 2349 C CA . ARG A 1 297 ? 13.305 -12.359 -14.969 1 97 297 ARG A CA 1
ATOM 2350 C C . ARG A 1 297 ? 11.875 -11.859 -14.75 1 97 297 ARG A C 1
ATOM 2352 O O . ARG A 1 297 ? 11.102 -12.484 -14.031 1 97 297 ARG A O 1
ATOM 2359 N N . LYS A 1 298 ? 11.555 -10.758 -15.414 1 96.5 298 LYS A N 1
ATOM 2360 C CA . LYS A 1 298 ? 10.258 -10.102 -15.289 1 96.5 298 LYS A CA 1
ATOM 2361 C C . LYS A 1 298 ? 9.125 -11.07 -15.602 1 96.5 298 LYS A C 1
ATOM 2363 O O . LYS A 1 298 ? 8.141 -11.148 -14.859 1 96.5 298 LYS A O 1
ATOM 2368 N N . GLU A 1 299 ? 9.195 -11.797 -16.641 1 95.56 299 GLU A N 1
ATOM 2369 C CA . GLU A 1 299 ? 8.148 -12.734 -17.047 1 95.56 299 GLU A CA 1
ATOM 2370 C C . GLU A 1 299 ? 7.992 -13.859 -16.031 1 95.56 299 GLU A C 1
ATOM 2372 O O . GLU A 1 299 ? 6.871 -14.281 -15.727 1 95.56 299 GLU A O 1
ATOM 2377 N N . ASP A 1 300 ? 9.055 -14.328 -15.477 1 94.25 300 ASP A N 1
ATOM 2378 C CA . ASP A 1 300 ? 8.977 -15.352 -14.438 1 94.25 300 ASP A CA 1
ATOM 2379 C C . ASP A 1 300 ? 8.211 -14.844 -13.219 1 94.25 300 ASP A C 1
ATOM 2381 O O . ASP A 1 300 ? 7.367 -15.555 -12.664 1 94.25 300 ASP A O 1
ATOM 2385 N N . LEU A 1 301 ? 8.516 -13.633 -12.883 1 96.75 301 LEU A N 1
ATOM 2386 C CA . LEU A 1 301 ? 7.855 -13.039 -11.727 1 96.75 301 LEU A CA 1
ATOM 2387 C C . LEU A 1 301 ? 6.379 -12.781 -12.016 1 96.75 301 LEU A C 1
ATOM 2389 O O . LEU A 1 301 ? 5.527 -12.992 -11.148 1 96.75 301 LEU A O 1
ATOM 2393 N N . ARG A 1 302 ? 6.121 -12.305 -13.195 1 97.19 302 ARG A N 1
ATOM 2394 C CA . ARG A 1 302 ? 4.73 -12.07 -13.562 1 97.19 302 ARG A CA 1
ATOM 2395 C C . ARG A 1 302 ? 3.904 -13.344 -13.438 1 97.19 302 ARG A C 1
ATOM 2397 O O . ARG A 1 302 ? 2.785 -13.32 -12.914 1 97.19 302 ARG A O 1
ATOM 2404 N N . THR A 1 303 ? 4.402 -14.508 -13.844 1 95.56 303 THR A N 1
ATOM 2405 C CA . THR A 1 303 ? 3.676 -15.773 -13.859 1 95.56 303 THR A CA 1
ATOM 2406 C C . THR A 1 303 ? 3.518 -16.328 -12.445 1 95.56 303 THR A C 1
ATOM 2408 O O . THR A 1 303 ? 2.697 -17.219 -12.211 1 95.56 303 THR A O 1
ATOM 2411 N N . VAL A 1 304 ? 4.301 -15.82 -11.555 1 95 304 VAL A N 1
ATOM 2412 C CA . VAL A 1 304 ? 4.082 -16.156 -10.148 1 95 304 VAL A CA 1
ATOM 2413 C C . VAL A 1 304 ? 2.805 -15.484 -9.648 1 95 304 VAL A C 1
ATOM 2415 O O . VAL A 1 304 ? 2.057 -16.078 -8.867 1 95 304 VAL A O 1
ATOM 2418 N N . TYR A 1 305 ? 2.527 -14.289 -10.094 1 96.38 305 TYR A N 1
ATOM 2419 C CA . TYR A 1 305 ? 1.352 -13.547 -9.656 1 96.38 305 TYR A CA 1
ATOM 2420 C C . TYR A 1 305 ? 0.071 -14.227 -10.125 1 96.38 305 TYR A C 1
ATOM 2422 O O . TYR A 1 305 ? -0.955 -14.172 -9.445 1 96.38 305 TYR A O 1
ATOM 2430 N N . ASP A 1 306 ? 0.065 -14.844 -11.281 1 90.31 306 ASP A N 1
ATOM 2431 C CA . ASP A 1 306 ? -1.14 -15.547 -11.703 1 90.31 306 ASP A CA 1
ATOM 2432 C C . ASP A 1 306 ? -0.94 -17.062 -11.633 1 90.31 306 ASP A C 1
ATOM 2434 O O . ASP A 1 306 ? -1.769 -17.828 -12.133 1 90.31 306 ASP A O 1
ATOM 2438 N N . THR A 1 307 ? 0.161 -17.516 -11.031 1 85.38 307 THR A N 1
ATOM 2439 C CA . THR A 1 307 ? 0.535 -18.859 -10.602 1 85.38 307 THR A CA 1
ATOM 2440 C C . THR A 1 307 ? 0.742 -19.781 -11.805 1 85.38 307 THR A C 1
ATOM 2442 O O . THR A 1 307 ? 0.825 -21 -11.656 1 85.38 307 THR A O 1
ATOM 2445 N N . THR A 1 308 ? 0.808 -19.297 -12.969 1 82.06 308 THR A N 1
ATOM 2446 C CA . THR A 1 308 ? 1.036 -20.156 -14.117 1 82.06 308 THR A CA 1
ATOM 2447 C C . THR A 1 308 ? 2.422 -20.797 -14.039 1 82.06 308 THR A C 1
ATOM 2449 O O . THR A 1 308 ? 2.631 -21.906 -14.555 1 82.06 308 THR A O 1
ATOM 2452 N N . THR A 1 309 ? 3.248 -20.141 -13.391 1 81.44 309 THR A N 1
ATOM 2453 C CA . THR A 1 309 ? 4.578 -20.688 -13.148 1 81.44 309 THR A CA 1
ATOM 2454 C C . THR A 1 309 ? 4.488 -22.016 -12.383 1 81.44 309 THR A C 1
ATOM 2456 O O . THR A 1 309 ? 5.207 -22.969 -12.695 1 81.44 309 THR A O 1
ATOM 2459 N N . ALA A 1 310 ? 3.699 -22.094 -11.43 1 80.06 310 ALA A N 1
ATOM 2460 C CA . ALA A 1 310 ? 3.557 -23.297 -10.609 1 80.06 310 ALA A CA 1
ATOM 2461 C C . ALA A 1 310 ? 3.016 -24.453 -11.438 1 80.06 310 ALA A C 1
ATOM 2463 O O . ALA A 1 310 ? 3.457 -25.594 -11.281 1 80.06 310 ALA A O 1
ATOM 2464 N N . TYR A 1 311 ? 2.129 -24.203 -12.289 1 76.44 311 TYR A N 1
ATOM 2465 C CA . TYR A 1 311 ? 1.571 -25.234 -13.141 1 76.44 311 TYR A CA 1
ATOM 2466 C C . TYR A 1 311 ? 2.611 -25.75 -14.133 1 76.44 311 TYR A C 1
ATOM 2468 O O . TYR A 1 311 ? 2.67 -26.953 -14.422 1 76.44 311 TYR A O 1
ATOM 2476 N N . ALA A 1 312 ? 3.377 -24.844 -14.594 1 74.44 312 ALA A N 1
ATOM 2477 C CA . ALA A 1 312 ? 4.434 -25.234 -15.523 1 74.44 312 ALA A CA 1
ATOM 2478 C C . ALA A 1 312 ? 5.48 -26.109 -14.836 1 74.44 312 ALA A C 1
ATOM 2480 O O . ALA A 1 312 ? 5.977 -27.078 -15.414 1 74.44 312 ALA A O 1
ATOM 2481 N N . ARG A 1 313 ? 5.73 -25.844 -13.672 1 70.62 313 ARG A N 1
ATOM 2482 C CA . ARG A 1 313 ? 6.793 -26.531 -12.938 1 70.62 313 ARG A CA 1
ATOM 2483 C C . ARG A 1 313 ? 6.266 -27.781 -12.234 1 70.62 313 ARG A C 1
ATOM 2485 O O . ARG A 1 313 ? 6.996 -28.75 -12.055 1 70.62 313 ARG A O 1
ATOM 2492 N N . GLY A 1 314 ? 5.059 -27.766 -11.828 1 67.12 314 GLY A N 1
ATOM 2493 C CA . GLY A 1 314 ? 4.469 -28.875 -11.086 1 67.12 314 GLY A CA 1
ATOM 2494 C C . GLY A 1 314 ? 3.904 -29.953 -11.992 1 67.12 314 GLY A C 1
ATOM 2495 O O . GLY A 1 314 ? 3.225 -30.859 -11.516 1 67.12 314 GLY A O 1
ATOM 2496 N N . GLY A 1 315 ? 4.242 -30.016 -13.258 1 54.97 315 GLY A N 1
ATOM 2497 C CA . GLY A 1 315 ? 3.826 -31.062 -14.18 1 54.97 315 GLY A CA 1
ATOM 2498 C C . GLY A 1 315 ? 2.457 -30.812 -14.781 1 54.97 315 GLY A C 1
ATOM 2499 O O . GLY A 1 315 ? 1.816 -31.75 -15.281 1 54.97 315 GLY A O 1
ATOM 2500 N N . GLY A 1 316 ? 1.997 -29.531 -14.867 1 53.16 316 GLY A N 1
ATOM 2501 C CA . GLY A 1 316 ? 0.758 -29.156 -15.531 1 53.16 316 GLY A CA 1
ATOM 2502 C C . GLY A 1 316 ? -0.479 -29.5 -14.719 1 53.16 316 GLY A C 1
ATOM 2503 O O . GLY A 1 316 ? -0.375 -29.922 -13.57 1 53.16 316 GLY A O 1
ATOM 2504 N N . LYS A 1 317 ? -1.782 -29.031 -15.07 1 49.97 317 LYS A N 1
ATOM 2505 C CA . LYS A 1 317 ? -3.021 -29.453 -14.422 1 49.97 317 LYS A CA 1
ATOM 2506 C C . LYS A 1 317 ? -3.129 -30.969 -14.367 1 49.97 317 LYS A C 1
ATOM 2508 O O . LYS A 1 317 ? -3.658 -31.531 -13.398 1 49.97 317 LYS A O 1
ATOM 2513 N N . LYS A 1 318 ? -2.695 -31.672 -15.43 1 46.09 318 LYS A N 1
ATOM 2514 C CA . LYS A 1 318 ? -2.824 -33.125 -15.609 1 46.09 318 LYS A CA 1
ATOM 2515 C C . LYS A 1 318 ? -1.692 -33.844 -14.906 1 46.09 318 LYS A C 1
ATOM 2517 O O . LYS A 1 318 ? -1.793 -35.062 -14.664 1 46.09 318 LYS A O 1
ATOM 2522 N N . GLY A 1 319 ? -0.591 -33.25 -14.805 1 46.41 319 GLY A N 1
ATOM 2523 C CA . GLY A 1 319 ? 0.531 -34.031 -14.312 1 46.41 319 GLY A CA 1
ATOM 2524 C C . GLY A 1 319 ? 0.59 -34.094 -12.797 1 46.41 319 GLY A C 1
ATOM 2525 O O . GLY A 1 319 ? 1.61 -34.5 -12.227 1 46.41 319 GLY A O 1
ATOM 2526 N N . ARG A 1 320 ? -0.343 -33.656 -12.203 1 50.56 320 ARG A N 1
ATOM 2527 C CA . ARG A 1 320 ? -0.323 -33.781 -10.75 1 50.56 320 ARG A CA 1
ATOM 2528 C C . ARG A 1 320 ? -0.214 -35.25 -10.312 1 50.56 320 ARG A C 1
ATOM 2530 O O . ARG A 1 320 ? -1.09 -36.062 -10.625 1 50.56 320 ARG A O 1
ATOM 2537 N N . ILE A 1 321 ? 1.047 -35.656 -10.258 1 48.59 321 ILE A N 1
ATOM 2538 C CA . ILE A 1 321 ? 1.354 -36.969 -9.703 1 48.59 321 ILE A CA 1
ATOM 2539 C C . ILE A 1 321 ? 0.686 -37.125 -8.336 1 48.59 321 ILE A C 1
ATOM 2541 O O . ILE A 1 321 ? 0.534 -36.156 -7.602 1 48.59 321 ILE A O 1
ATOM 2545 N N . SER A 1 322 ? -0.015 -38.188 -8.156 1 49.5 322 SER A N 1
ATOM 2546 C CA . SER A 1 322 ? -0.687 -38.5 -6.898 1 49.5 322 SER A CA 1
ATOM 2547 C C . SER A 1 322 ? 0.232 -38.219 -5.711 1 49.5 322 SER A C 1
ATOM 2549 O O . SER A 1 322 ? 1.456 -38.281 -5.84 1 49.5 322 SER A O 1
ATOM 2551 N N . ARG A 1 323 ? -0.288 -37.625 -4.664 1 52.72 323 ARG A N 1
ATOM 2552 C CA . ARG A 1 323 ? 0.419 -37.406 -3.406 1 52.72 323 ARG A CA 1
ATOM 2553 C C . ARG A 1 323 ? 1.303 -38.594 -3.057 1 52.72 323 ARG A C 1
ATOM 2555 O O . ARG A 1 323 ? 2.43 -38.406 -2.59 1 52.72 323 ARG A O 1
ATOM 2562 N N . GLU A 1 324 ? 0.744 -39.719 -3.303 1 46.75 324 GLU A N 1
ATOM 2563 C CA . GLU A 1 324 ? 1.457 -40.969 -3.016 1 46.75 324 GLU A CA 1
ATOM 2564 C C . GLU A 1 324 ? 2.688 -41.094 -3.906 1 46.75 324 GLU A C 1
ATOM 2566 O O . GLU A 1 324 ? 3.756 -41.5 -3.438 1 46.75 324 GLU A O 1
ATOM 2571 N N . GLN A 1 325 ? 2.57 -40.844 -5.125 1 47.56 325 GLN A N 1
ATOM 2572 C CA . GLN A 1 325 ? 3.682 -41 -6.059 1 47.56 325 GLN A CA 1
ATOM 2573 C C . GLN A 1 325 ? 4.754 -39.938 -5.793 1 47.56 325 GLN A C 1
ATOM 2575 O O . GLN A 1 325 ? 5.949 -40.219 -5.891 1 47.56 325 GLN A O 1
ATOM 2580 N N . LEU A 1 326 ? 4.293 -38.906 -5.43 1 50.38 326 LEU A N 1
ATOM 2581 C CA . LEU A 1 326 ? 5.215 -37.812 -5.129 1 50.38 326 LEU A CA 1
ATOM 2582 C C . LEU A 1 326 ? 6.074 -38.125 -3.914 1 50.38 326 LEU A C 1
ATOM 2584 O O . LEU A 1 326 ? 7.281 -37.875 -3.912 1 50.38 326 LEU A O 1
ATOM 2588 N N . TRP A 1 327 ? 5.375 -38.688 -2.92 1 47.56 327 TRP A N 1
ATOM 2589 C CA . TRP A 1 327 ? 6.098 -39.125 -1.727 1 47.56 327 TRP A CA 1
ATOM 2590 C C . TRP A 1 327 ? 7.125 -40.188 -2.066 1 47.56 327 TRP A C 1
ATOM 2592 O O . TRP A 1 327 ? 8.266 -40.125 -1.598 1 47.56 327 TRP A O 1
ATOM 2602 N N . ASN A 1 328 ? 6.762 -41.125 -2.873 1 47.59 328 ASN A N 1
ATOM 2603 C CA . ASN A 1 328 ? 7.621 -42.219 -3.24 1 47.59 328 ASN A CA 1
ATOM 2604 C C . ASN A 1 328 ? 8.797 -41.781 -4.102 1 47.59 328 ASN A C 1
ATOM 2606 O O . ASN A 1 328 ? 9.891 -42.312 -4.008 1 47.59 328 ASN A O 1
ATOM 2610 N N . GLN A 1 329 ? 8.562 -40.969 -5.004 1 47.03 329 GLN A N 1
ATOM 2611 C CA . GLN A 1 329 ? 9.633 -40.5 -5.871 1 47.03 329 GLN A CA 1
ATOM 2612 C C . GLN A 1 329 ? 10.648 -39.656 -5.094 1 47.03 329 GLN A C 1
ATOM 2614 O O . GLN A 1 329 ? 11.859 -39.781 -5.309 1 47.03 329 GLN A O 1
ATOM 2619 N N . LYS A 1 330 ? 10.211 -38.844 -4.395 1 50.41 330 LYS A N 1
ATOM 2620 C CA . LYS A 1 330 ? 11.109 -37.938 -3.695 1 50.41 330 LYS A CA 1
ATOM 2621 C C . LYS A 1 330 ? 11.672 -38.562 -2.43 1 50.41 330 LYS A C 1
ATOM 2623 O O . LYS A 1 330 ? 12.773 -38.25 -1.994 1 50.41 330 LYS A O 1
ATOM 2628 N N . ALA A 1 331 ? 10.852 -39.344 -1.725 1 44.09 331 ALA A N 1
ATOM 2629 C CA . ALA A 1 331 ? 11.469 -40.125 -0.667 1 44.09 331 ALA A CA 1
ATOM 2630 C C . ALA A 1 331 ? 12.656 -40.906 -1.201 1 44.09 331 ALA A C 1
ATOM 2632 O O . ALA A 1 331 ? 13.617 -41.188 -0.471 1 44.09 331 ALA 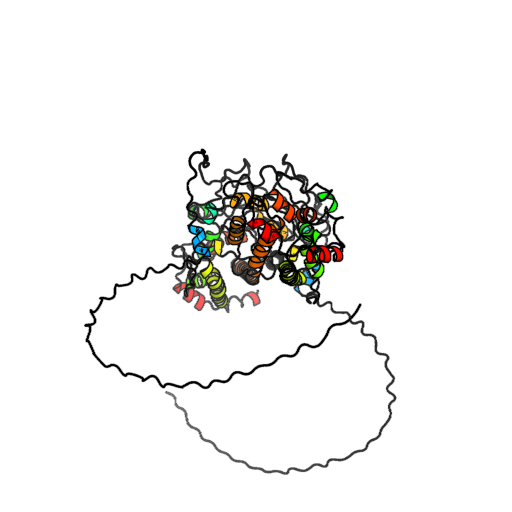A O 1
ATOM 2633 N N . GLY A 1 332 ? 12.586 -41.469 -2.443 1 38.59 332 GLY A N 1
ATOM 2634 C CA . GLY A 1 332 ? 13.742 -42.125 -3.049 1 38.59 332 GLY A CA 1
ATOM 2635 C C . GLY A 1 332 ? 14.836 -41.156 -3.441 1 38.59 332 GLY A C 1
ATOM 2636 O O . GLY A 1 332 ? 16.016 -41.531 -3.502 1 38.59 332 GLY A O 1
ATOM 2637 N N . THR A 1 333 ? 14.539 -40.094 -4.258 1 40.09 333 THR A N 1
ATOM 2638 C CA . THR A 1 333 ? 15.586 -39.188 -4.676 1 40.09 333 THR A CA 1
ATOM 2639 C C . THR A 1 333 ? 15.953 -38.219 -3.543 1 40.09 333 THR A C 1
ATOM 2641 O O . THR A 1 333 ? 15.133 -37.406 -3.137 1 40.09 333 THR A O 1
ATOM 2644 N N . GLY A 1 334 ? 16.547 -38.562 -2.475 1 34.62 334 GLY A N 1
ATOM 2645 C CA . GLY A 1 334 ? 17.062 -37.844 -1.313 1 34.62 334 GLY A CA 1
ATOM 2646 C C . GLY A 1 334 ? 17.609 -36.469 -1.645 1 34.62 334 GLY A C 1
ATOM 2647 O O . GLY A 1 334 ? 17.953 -36.188 -2.793 1 34.62 334 GLY A O 1
ATOM 2648 N N . TRP A 1 335 ? 17.297 -35.375 -0.743 1 36.53 335 TRP A N 1
ATOM 2649 C CA . TRP A 1 335 ? 17.859 -34.062 -0.616 1 36.53 335 TRP A CA 1
ATOM 2650 C C . TRP A 1 335 ? 19.328 -34.031 -1.03 1 36.53 335 TRP A C 1
ATOM 2652 O O . TRP A 1 335 ? 19.844 -32.969 -1.42 1 36.53 335 TRP A O 1
ATOM 2662 N N . VAL A 1 336 ? 20.062 -35.094 -0.935 1 32.28 336 VAL A N 1
ATOM 2663 C CA . VAL A 1 336 ? 21.516 -35.219 -1.007 1 32.28 336 VAL A CA 1
ATOM 2664 C C . VAL A 1 336 ? 21.984 -35.062 -2.455 1 32.28 336 VAL A C 1
ATOM 2666 O O . VAL A 1 336 ? 23.078 -34.531 -2.713 1 32.28 336 VAL A O 1
ATOM 2669 N N . GLU A 1 337 ? 21.281 -35.5 -3.406 1 33.5 337 GLU A N 1
ATOM 2670 C CA . GLU A 1 337 ? 21.938 -35.531 -4.707 1 33.5 337 GLU A CA 1
ATOM 2671 C C . GLU A 1 337 ? 21.953 -34.156 -5.352 1 33.5 337 GLU A C 1
ATOM 2673 O O . GLU A 1 337 ? 22.891 -33.812 -6.094 1 33.5 337 GLU A O 1
ATOM 2678 N N . GLY A 1 338 ? 21.016 -33.281 -5.191 1 33.03 338 GLY A N 1
ATOM 2679 C CA . GLY A 1 338 ? 21.109 -31.984 -5.809 1 33.03 338 GLY A CA 1
ATOM 2680 C C . GLY A 1 338 ? 22.172 -31.109 -5.191 1 33.03 338 GLY A C 1
ATOM 2681 O O . GLY A 1 338 ? 22.625 -30.125 -5.801 1 33.03 338 GLY A O 1
ATOM 2682 N N . LEU A 1 339 ? 22.562 -31.188 -3.914 1 31.62 339 LEU A N 1
ATOM 2683 C CA . LEU A 1 339 ? 23.719 -30.484 -3.385 1 31.62 339 LEU A CA 1
ATOM 2684 C C . LEU A 1 339 ? 25.016 -31.078 -3.951 1 31.62 339 LEU A C 1
ATOM 2686 O O . LEU A 1 339 ? 26.078 -30.453 -3.859 1 31.62 339 LEU A O 1
ATOM 2690 N N . LYS A 1 340 ? 25.172 -32.281 -4.379 1 33.34 340 LYS A N 1
ATOM 2691 C CA . LYS A 1 340 ? 26.406 -32.875 -4.844 1 33.34 340 LYS A CA 1
ATOM 2692 C C . LYS A 1 340 ? 26.766 -32.406 -6.238 1 33.34 340 LYS A C 1
ATOM 2694 O O . LYS A 1 340 ? 27.953 -32.312 -6.582 1 33.34 340 LYS A O 1
ATOM 2699 N N . LYS A 1 341 ? 25.875 -32.219 -7.156 1 37.81 341 LYS A N 1
ATOM 2700 C CA . LYS A 1 341 ? 26.406 -31.875 -8.469 1 37.81 341 LYS A CA 1
ATOM 2701 C C . LYS A 1 341 ? 26.953 -30.453 -8.492 1 37.81 341 LYS A C 1
ATOM 2703 O O . LYS A 1 341 ? 27.594 -30.031 -9.469 1 37.81 341 LYS A O 1
ATOM 2708 N N . GLY A 1 342 ? 26.641 -29.641 -7.547 1 32.94 342 GLY A N 1
ATOM 2709 C CA . GLY A 1 342 ? 27.344 -28.359 -7.621 1 32.94 342 GLY A CA 1
ATOM 2710 C C . GLY A 1 342 ? 28.812 -28.484 -7.289 1 32.94 342 GLY A C 1
ATOM 2711 O O . GLY A 1 342 ? 29.547 -27.484 -7.312 1 32.94 342 GLY A O 1
ATOM 2712 N N . ARG A 1 343 ? 29.25 -29.547 -6.625 1 31.02 343 ARG A N 1
ATOM 2713 C CA . ARG A 1 343 ? 30.688 -29.578 -6.363 1 31.02 343 ARG A CA 1
ATOM 2714 C C . ARG A 1 343 ? 31.469 -29.938 -7.625 1 31.02 343 ARG A C 1
ATOM 2716 O O . ARG A 1 343 ? 32.688 -29.734 -7.691 1 31.02 343 ARG A O 1
ATOM 2723 N N . HIS A 1 344 ? 30.938 -30.828 -8.57 1 31.61 344 HIS A N 1
ATOM 2724 C CA . HIS A 1 344 ? 31.906 -31.25 -9.57 1 31.61 344 HIS A CA 1
ATOM 2725 C C . HIS A 1 3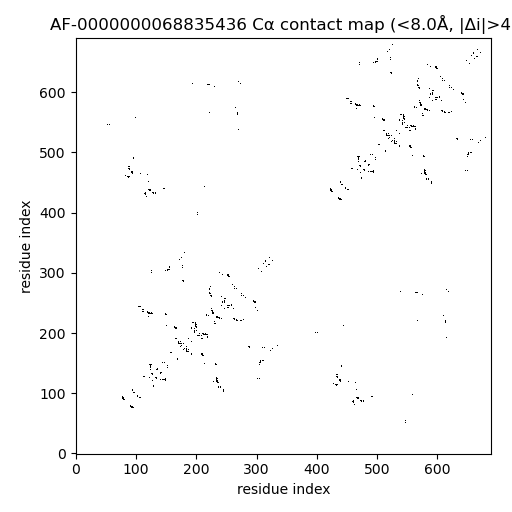44 ? 31.906 -30.312 -10.773 1 31.61 344 HIS A C 1
ATOM 2727 O O . HIS A 1 344 ? 32.719 -30.453 -11.688 1 31.61 344 HIS A O 1
ATOM 2733 N N . GLY A 1 345 ? 30.891 -29.5 -11.086 1 24.81 345 GLY A N 1
ATOM 2734 C CA . GLY A 1 345 ? 31.297 -28.688 -12.211 1 24.81 345 GLY A CA 1
ATOM 2735 C C . GLY A 1 345 ? 32.031 -27.422 -11.797 1 24.81 345 GLY A C 1
ATOM 2736 O O . GLY A 1 345 ? 31.859 -26.938 -10.672 1 24.81 345 GLY A O 1
ATOM 2737 N N . SER B 1 1 ? -10.891 37.031 65.062 1 15.29 1 SER B N 1
ATOM 2738 C CA . SER B 1 1 ? -11.297 36.875 66.438 1 15.29 1 SER B CA 1
ATOM 2739 C C . SER B 1 1 ? -11.398 35.406 66.812 1 15.29 1 SER B C 1
ATOM 2741 O O . SER B 1 1 ? -10.867 35 67.875 1 15.29 1 SER B O 1
ATOM 2743 N N . MET B 1 2 ? -12.562 35.031 66.25 1 14.34 2 MET B N 1
ATOM 2744 C CA . MET B 1 2 ? -13.422 34.188 67.125 1 14.34 2 MET B CA 1
ATOM 2745 C C . MET B 1 2 ? -12.75 32.844 67.375 1 14.34 2 MET B C 1
ATOM 2747 O O . MET B 1 2 ? -11.938 32.375 66.625 1 14.34 2 MET B O 1
ATOM 2751 N N . ALA B 1 3 ? -13.5 32.125 68.25 1 14.37 3 ALA B N 1
ATOM 2752 C CA . ALA B 1 3 ? -13.312 31.469 69.562 1 14.37 3 ALA B CA 1
ATOM 2753 C C . ALA B 1 3 ? -13.203 29.953 69.375 1 14.37 3 ALA B C 1
ATOM 2755 O O . ALA B 1 3 ? -12.258 29.344 69.875 1 14.37 3 ALA B O 1
ATOM 2756 N N . SER B 1 4 ? -14.406 29.297 69.125 1 14.58 4 SER B N 1
ATOM 2757 C CA . SER B 1 4 ? -14.922 28.453 70.25 1 14.58 4 SER B CA 1
ATOM 2758 C C . SER B 1 4 ? -14.258 27.078 70.25 1 14.58 4 SER B C 1
ATOM 2760 O O . SER B 1 4 ? -13.734 26.641 69.188 1 14.58 4 SER B O 1
ATOM 2762 N N . PRO B 1 5 ? -14.766 26.109 71.188 1 16.02 5 PRO B N 1
ATOM 2763 C CA . PRO B 1 5 ? -14.336 25.25 72.312 1 16.02 5 PRO B CA 1
ATOM 2764 C C . PRO B 1 5 ? -14.219 23.781 71.875 1 16.02 5 PRO B C 1
ATOM 2766 O O . PRO B 1 5 ? -14.648 23.406 70.812 1 16.02 5 PRO B O 1
ATOM 2769 N N . LEU B 1 6 ? -14.234 22.891 72.875 1 14.78 6 LEU B N 1
ATOM 2770 C CA . LEU B 1 6 ? -13.672 21.812 73.688 1 14.78 6 LEU B CA 1
ATOM 2771 C C . LEU B 1 6 ? -14.422 20.516 73.438 1 14.78 6 LEU B C 1
ATOM 2773 O O . LEU B 1 6 ? -13.805 19.438 73.375 1 14.78 6 LEU B O 1
ATOM 2777 N N . ARG B 1 7 ? -15.859 20.406 73.375 1 14.84 7 ARG B N 1
ATOM 2778 C CA . ARG B 1 7 ? -16.375 19.703 74.562 1 14.84 7 ARG B CA 1
ATOM 2779 C C . ARG B 1 7 ? -16.25 18.203 74.375 1 14.84 7 ARG B C 1
ATOM 2781 O O . ARG B 1 7 ? -16.125 17.703 73.312 1 14.84 7 ARG B O 1
ATOM 2788 N N . GLY B 1 8 ? -16.719 17.469 75.5 1 14 8 GLY B N 1
ATOM 2789 C CA . GLY B 1 8 ? -16.484 16.406 76.438 1 14 8 GLY B CA 1
ATOM 2790 C C . GLY B 1 8 ? -17.094 15.086 76 1 14 8 GLY B C 1
ATOM 2791 O O . GLY B 1 8 ? -16.438 14.047 76.062 1 14 8 GLY B O 1
ATOM 2792 N N . ALA B 1 9 ? -18.5 14.938 75.875 1 14.7 9 ALA B N 1
ATOM 2793 C CA . ALA B 1 9 ? -19.219 14.203 76.875 1 14.7 9 ALA B CA 1
ATOM 2794 C C . ALA B 1 9 ? -19.156 12.703 76.625 1 14.7 9 ALA B C 1
ATOM 2796 O O . ALA B 1 9 ? -18.859 12.258 75.562 1 14.7 9 ALA B O 1
ATOM 2797 N N . THR B 1 10 ? -20.094 12 77.375 1 14.42 10 THR B N 1
ATOM 2798 C CA . THR B 1 10 ? -20.203 10.984 78.438 1 14.42 10 THR B CA 1
ATOM 2799 C C . THR B 1 10 ? -20.547 9.625 77.812 1 14.42 10 THR B C 1
ATOM 2801 O O . THR B 1 10 ? -19.828 8.648 78.062 1 14.42 10 THR B O 1
ATOM 2804 N N . SER B 1 11 ? -21.891 9.227 77.812 1 14.78 11 SER B N 1
ATOM 2805 C CA . SER B 1 11 ? -22.438 8.273 78.812 1 14.78 11 SER B CA 1
ATOM 2806 C C . SER B 1 11 ? -22.422 6.855 78.25 1 14.78 11 SER B C 1
ATOM 2808 O O . SER B 1 11 ? -22.25 6.664 77 1 14.78 11 SER B O 1
ATOM 2810 N N . GLY B 1 12 ? -23.109 5.922 79 1 14.21 12 GLY B N 1
ATOM 2811 C CA . GLY B 1 12 ? -22.984 4.668 79.688 1 14.21 12 GLY B CA 1
ATOM 2812 C C . GLY B 1 12 ? -23.516 3.477 78.938 1 14.21 12 GLY B C 1
ATOM 2813 O O . GLY B 1 12 ? -22.828 2.461 78.812 1 14.21 12 GLY B O 1
ATOM 2814 N N . SER B 1 13 ? -24.891 3.418 78.625 1 14.59 13 SER B N 1
ATOM 2815 C CA . SER B 1 13 ? -25.609 2.383 79.375 1 14.59 13 SER B CA 1
ATOM 2816 C C . SER B 1 13 ? -25.453 1.021 78.688 1 14.59 13 SER B C 1
ATOM 2818 O O . SER B 1 13 ? -25.156 0.938 77.5 1 14.59 13 SER B O 1
ATOM 2820 N N . PRO B 1 14 ? -26.141 -0.01 79.375 1 14.93 14 PRO B N 1
ATOM 2821 C CA . PRO B 1 14 ? -25.891 -1.356 79.875 1 14.93 14 PRO B CA 1
ATOM 2822 C C . PRO B 1 14 ? -26.234 -2.451 78.875 1 14.93 14 PRO B C 1
ATOM 2824 O O . PRO B 1 14 ? -25.406 -3.318 78.562 1 14.93 14 PRO B O 1
ATOM 2827 N N . LEU B 1 15 ? -27.578 -2.682 78.688 1 15.05 15 LEU B N 1
ATOM 2828 C CA . LEU B 1 15 ? -28.156 -3.885 79.312 1 15.05 15 LEU B CA 1
ATOM 2829 C C . LEU B 1 15 ? -28.078 -5.059 78.375 1 15.05 15 LEU B C 1
ATOM 2831 O O . LEU B 1 15 ? -27.969 -4.863 77.125 1 15.05 15 LEU B O 1
ATOM 2835 N N . LEU B 1 16 ? -28.438 -6.27 78.812 1 15.04 16 LEU B N 1
ATOM 2836 C CA . LEU B 1 16 ? -28.125 -7.688 79 1 15.04 16 LEU B CA 1
ATOM 2837 C C . LEU B 1 16 ? -28.875 -8.516 77.938 1 15.04 16 LEU B C 1
ATOM 2839 O O . LEU B 1 16 ? -28.375 -9.523 77.438 1 15.04 16 LEU B O 1
ATOM 2843 N N . GLY B 1 17 ? -30.156 -8.109 77.562 1 14.95 17 GLY B N 1
ATOM 2844 C CA . GLY B 1 17 ? -31.047 -9.219 77.938 1 14.95 17 GLY B CA 1
ATOM 2845 C C . GLY B 1 17 ? -30.891 -10.398 77 1 14.95 17 GLY B C 1
ATOM 2846 O O . GLY B 1 17 ? -30.281 -10.273 75.938 1 14.95 17 GLY B O 1
ATOM 2847 N N . ALA B 1 18 ? -31.922 -11.312 77.188 1 15.69 18 ALA B N 1
ATOM 2848 C CA . ALA B 1 18 ? -32.25 -12.727 77.375 1 15.69 18 ALA B CA 1
ATOM 2849 C C . ALA B 1 18 ? -32.5 -13.406 76 1 15.69 18 ALA B C 1
ATOM 2851 O O . ALA B 1 18 ? -33.125 -12.828 75.125 1 15.69 18 ALA B O 1
ATOM 2852 N N . VAL B 1 19 ? -31.703 -14.398 75.688 1 16.95 19 VAL B N 1
ATOM 2853 C CA . VAL B 1 19 ? -31.312 -15.258 74.625 1 16.95 19 VAL B CA 1
ATOM 2854 C C . VAL B 1 19 ? -32.5 -16.141 74.188 1 16.95 19 VAL B C 1
ATOM 2856 O O . VAL B 1 19 ? -32.344 -17.078 73.375 1 16.95 19 VAL B O 1
ATOM 2859 N N . GLN B 1 20 ? -33.812 -15.555 74.438 1 15.96 20 GLN B N 1
ATOM 2860 C CA . GLN B 1 20 ? -34.625 -16.75 74.625 1 15.96 20 GLN B CA 1
ATOM 2861 C C . GLN B 1 20 ? -34.562 -17.609 73.375 1 15.96 20 GLN B C 1
ATOM 2863 O O . GLN B 1 20 ? -34.469 -17.094 72.25 1 15.96 20 GLN B O 1
ATOM 2868 N N . PRO B 1 21 ? -34.531 -18.984 73.625 1 16.62 21 PRO B N 1
ATOM 2869 C CA . PRO B 1 21 ? -34.188 -20.203 72.875 1 16.62 21 PRO B CA 1
ATOM 2870 C C . PRO B 1 21 ? -35.219 -20.609 71.875 1 16.62 21 PRO B C 1
ATOM 2872 O O . PRO B 1 21 ? -35.062 -21.609 71.125 1 16.62 21 PRO B O 1
ATOM 2875 N N . VAL B 1 22 ? -35.969 -19.609 71.25 1 16.78 22 VAL B N 1
ATOM 2876 C CA . VAL B 1 22 ? -37.25 -20.188 70.938 1 16.78 22 VAL B CA 1
ATOM 2877 C C . VAL B 1 22 ? -37.062 -21.438 70.062 1 16.78 22 VAL B C 1
ATOM 2879 O O . VAL B 1 22 ? -36.094 -21.5 69.25 1 16.78 22 VAL B O 1
ATOM 2882 N N . ASN B 1 23 ? -38 -22.391 70.375 1 17.14 23 ASN B N 1
ATOM 2883 C CA . ASN B 1 23 ? -38.281 -23.812 70.188 1 17.14 23 ASN B CA 1
ATOM 2884 C C . ASN B 1 23 ? -38.562 -24.141 68.75 1 17.14 23 ASN B C 1
ATOM 2886 O O . ASN B 1 23 ? -39.125 -23.328 68 1 17.14 23 ASN B O 1
ATOM 2890 N N . VAL B 1 24 ? -37.938 -25.25 68.25 1 18.17 24 VAL B N 1
ATOM 2891 C CA . VAL B 1 24 ? -37.469 -25.938 67.062 1 18.17 24 VAL B CA 1
ATOM 2892 C C . VAL B 1 24 ? -38.656 -26.594 66.375 1 18.17 24 VAL B C 1
ATOM 2894 O O . VAL B 1 24 ? -38.5 -27.203 65.312 1 18.17 24 VAL B O 1
ATOM 2897 N N . PRO B 1 25 ? -40 -26.031 66.562 1 18.22 25 PRO B N 1
ATOM 2898 C CA . PRO B 1 25 ? -40.844 -27.219 66.375 1 18.22 25 PRO B CA 1
ATOM 2899 C C . PRO B 1 25 ? -40.688 -27.891 65 1 18.22 25 PRO B C 1
ATOM 2901 O O . PRO B 1 25 ? -40.281 -27.234 64.062 1 18.22 25 PRO B O 1
ATOM 2904 N N . HIS B 1 26 ? -40.875 -29.297 65 1 18.02 26 HIS B N 1
ATOM 2905 C CA . HIS B 1 26 ? -40.562 -30.5 64.188 1 18.02 26 HIS B CA 1
ATOM 2906 C C . HIS B 1 26 ? -41.5 -30.656 63.031 1 18.02 26 HIS B C 1
ATOM 2908 O O . HIS B 1 26 ? -41.406 -31.641 62.281 1 18.02 26 HIS B O 1
ATOM 2914 N N . SER B 1 27 ? -42.406 -29.641 62.719 1 17.62 27 SER B N 1
ATOM 2915 C CA . SER B 1 27 ? -43.594 -30.297 62.188 1 17.62 27 SER B CA 1
ATOM 2916 C C . SER B 1 27 ? -43.281 -31.094 60.906 1 17.62 27 SER B C 1
ATOM 2918 O O . SER B 1 27 ? -42.344 -30.75 60.188 1 17.62 27 SER B O 1
ATOM 2920 N N . SER B 1 28 ? -44.219 -32.125 60.656 1 18.56 28 SER B N 1
ATOM 2921 C CA . SER B 1 28 ? -44.406 -33.438 60.031 1 18.56 28 SER B CA 1
ATOM 2922 C C . SER B 1 28 ? -44.406 -33.312 58.5 1 18.56 28 SER B C 1
ATOM 2924 O O . SER B 1 28 ? -44.656 -32.25 57.969 1 18.56 28 SER B O 1
ATOM 2926 N N . GLU B 1 29 ? -44.188 -34.531 57.75 1 18.09 29 GLU B N 1
ATOM 2927 C CA . GLU B 1 29 ? -43.562 -35.188 56.625 1 18.09 29 GLU B CA 1
ATOM 2928 C C . GLU B 1 29 ? -44.469 -35.219 55.375 1 18.09 29 GLU B C 1
ATOM 2930 O O . GLU B 1 29 ? -44.062 -35.594 54.312 1 18.09 29 GLU B O 1
ATOM 2935 N N . ASP B 1 30 ? -45.781 -34.781 55.406 1 19.33 30 ASP B N 1
ATOM 2936 C CA . ASP B 1 30 ? -46.594 -35.625 54.531 1 19.33 30 ASP B CA 1
ATOM 2937 C C . ASP B 1 30 ? -46.125 -35.469 53.062 1 19.33 30 ASP B C 1
ATOM 2939 O O . ASP B 1 30 ? -45.875 -34.344 52.625 1 19.33 30 ASP B O 1
ATOM 2943 N N . ARG B 1 31 ? -45.906 -36.656 52.344 1 18.72 31 ARG B N 1
ATOM 2944 C CA . ARG B 1 31 ? -45.281 -37.219 51.188 1 18.72 31 ARG B CA 1
ATOM 2945 C C . ARG B 1 31 ? -46.062 -36.906 49.906 1 18.72 31 ARG B C 1
ATOM 2947 O O . ARG B 1 31 ? -45.75 -37.406 48.844 1 18.72 31 ARG B O 1
ATOM 2954 N N . GLN B 1 32 ? -47.094 -36 49.938 1 19.22 32 GLN B N 1
ATOM 2955 C CA . GLN B 1 32 ? -48 -36.281 48.812 1 19.22 32 GLN B CA 1
ATOM 2956 C C . GLN B 1 32 ? -47.25 -36.188 47.469 1 19.22 32 GLN B C 1
ATOM 2958 O O . GLN B 1 32 ? -46.438 -35.281 47.281 1 19.22 32 GLN B O 1
ATOM 2963 N N . THR B 1 33 ? -47.312 -37.312 46.688 1 21.09 33 THR B N 1
ATOM 2964 C CA . THR B 1 33 ? -46.75 -37.875 45.438 1 21.09 33 THR B CA 1
ATOM 2965 C C . THR B 1 33 ? -47.188 -37.031 44.25 1 21.09 33 THR B C 1
ATOM 2967 O O . THR B 1 33 ? -46.875 -37.375 43.094 1 21.09 33 THR B O 1
ATOM 2970 N N . HIS B 1 34 ? -47.312 -35.688 44.344 1 19.67 34 HIS B N 1
ATOM 2971 C CA . HIS B 1 34 ? -47.938 -35.156 43.156 1 19.67 34 HIS B CA 1
ATOM 2972 C C . HIS B 1 34 ? -47.188 -35.562 41.875 1 19.67 34 HIS B C 1
ATOM 2974 O O . HIS B 1 34 ? -45.938 -35.531 41.875 1 19.67 34 HIS B O 1
ATOM 2980 N N . GLU B 1 35 ? -47.781 -36.375 41.062 1 21.66 35 GLU B N 1
ATOM 2981 C CA . GLU B 1 35 ? -47.469 -36.938 39.75 1 21.66 35 GLU B CA 1
ATOM 2982 C C . GLU B 1 35 ? -47.062 -35.875 38.75 1 21.66 35 GLU B C 1
ATOM 2984 O O . GLU B 1 35 ? -47.844 -34.938 38.5 1 21.66 35 GLU B O 1
ATOM 2989 N N . ALA B 1 36 ? -45.812 -35.531 38.688 1 20.61 36 ALA B N 1
ATOM 2990 C CA . ALA B 1 36 ? -45.25 -34.531 37.812 1 20.61 36 ALA B CA 1
ATOM 2991 C C . ALA B 1 36 ? -45.594 -34.812 36.344 1 20.61 36 ALA B C 1
ATOM 2993 O O . ALA B 1 36 ? -45.312 -35.938 35.875 1 20.61 36 ALA B O 1
ATOM 2994 N N . GLN B 1 37 ? -46.719 -34.344 35.906 1 21.22 37 GLN B N 1
ATOM 2995 C CA . GLN B 1 37 ? -47.031 -34.375 34.469 1 21.22 37 GLN B CA 1
ATOM 2996 C C . GLN B 1 37 ? -45.812 -33.969 33.656 1 21.22 37 GLN B C 1
ATOM 2998 O O . GLN B 1 37 ? -45.156 -32.938 33.969 1 21.22 37 GLN B O 1
ATOM 3003 N N . GLN B 1 38 ? -45.156 -34.938 33 1 20.33 38 GLN B N 1
ATOM 3004 C CA . GLN B 1 38 ? -43.969 -34.906 32.125 1 20.33 38 GLN B CA 1
ATOM 3005 C C . GLN B 1 38 ? -44.125 -33.875 31.016 1 20.33 38 GLN B C 1
ATOM 3007 O O . GLN B 1 38 ? -44.969 -34.031 30.125 1 20.33 38 GLN B O 1
ATOM 3012 N N . ASP B 1 39 ? -44.219 -32.531 31.328 1 21.77 39 ASP B N 1
ATOM 3013 C CA . ASP B 1 39 ? -44.281 -31.562 30.25 1 21.77 39 ASP B CA 1
ATOM 3014 C C . ASP B 1 39 ? -43.188 -31.812 29.219 1 21.77 39 ASP B C 1
ATOM 3016 O O . ASP B 1 39 ? -42.031 -32.062 29.578 1 21.77 39 ASP B O 1
ATOM 3020 N N . THR B 1 40 ? -43.5 -32.344 28.062 1 26.27 40 THR B N 1
ATOM 3021 C CA . THR B 1 40 ? -42.688 -32.594 26.875 1 26.27 40 THR B CA 1
ATOM 3022 C C . THR B 1 40 ? -41.875 -31.344 26.516 1 26.27 40 THR B C 1
ATOM 3024 O O . THR B 1 40 ? -42.406 -30.234 26.5 1 26.27 40 THR B O 1
ATOM 3027 N N . PRO B 1 41 ? -40.562 -31.344 26.828 1 24.61 41 PRO B N 1
ATOM 3028 C CA . PRO B 1 41 ? -39.75 -30.141 26.594 1 24.61 41 PRO B CA 1
ATOM 3029 C C . PRO B 1 41 ? -39.906 -29.609 25.172 1 24.61 41 PRO B C 1
ATOM 3031 O O . PRO B 1 41 ? -40.125 -30.375 24.234 1 24.61 41 PRO B O 1
ATOM 3034 N N . MET B 1 42 ? -40.625 -28.453 25 1 25.3 42 MET B N 1
ATOM 3035 C CA . MET B 1 42 ? -40.594 -27.625 23.797 1 25.3 42 MET B CA 1
ATOM 3036 C C . MET B 1 42 ? -39.156 -27.5 23.266 1 25.3 42 MET B C 1
ATOM 3038 O O . MET B 1 42 ? -38.25 -27.219 24.016 1 25.3 42 MET B O 1
ATOM 3042 N N . GLU B 1 43 ? -38.844 -28.297 22.25 1 23.62 43 GLU B N 1
ATOM 3043 C CA . GLU B 1 43 ? -37.562 -28.188 21.531 1 23.62 43 GLU B CA 1
ATOM 3044 C C . GLU B 1 43 ? -37.219 -26.719 21.25 1 23.62 43 GLU B C 1
ATOM 3046 O O . GLU B 1 43 ? -38 -26.016 20.594 1 23.62 43 GLU B O 1
ATOM 3051 N N . GLU B 1 44 ? -36.75 -25.969 22.234 1 24.81 44 GLU B N 1
ATOM 3052 C CA . GLU B 1 44 ? -36.188 -24.641 21.953 1 24.81 44 GLU B CA 1
ATOM 3053 C C . GLU B 1 44 ? -35.312 -24.656 20.719 1 24.81 44 GLU B C 1
ATOM 3055 O O . GLU B 1 44 ? -34.312 -25.406 20.672 1 24.81 44 GLU B O 1
ATOM 3060 N N . GLU B 1 45 ? -35.875 -24.516 19.516 1 28.14 45 GLU B N 1
ATOM 3061 C CA . GLU B 1 45 ? -35.125 -24.172 18.312 1 28.14 45 GLU B CA 1
ATOM 3062 C C . GLU B 1 45 ? -34 -23.188 18.625 1 28.14 45 GLU B C 1
ATOM 3064 O O . GLU B 1 45 ? -34.25 -22.094 19.125 1 28.14 45 GLU B O 1
ATOM 3069 N N . GLY B 1 46 ? -32.969 -23.734 19.125 1 23.17 46 GLY B N 1
ATOM 3070 C CA . GLY B 1 46 ? -31.703 -23 19.281 1 23.17 46 GLY B CA 1
ATOM 3071 C C . GLY B 1 46 ? -31.391 -22.094 18.109 1 23.17 46 GLY B C 1
ATOM 3072 O O . GLY B 1 46 ? -31.062 -22.562 17.031 1 23.17 46 GLY B O 1
ATOM 3073 N N . ARG B 1 47 ? -32.219 -21 17.922 1 27.02 47 ARG B N 1
ATOM 3074 C CA . ARG B 1 47 ? -31.688 -19.953 17.031 1 27.02 47 ARG B CA 1
ATOM 3075 C C . ARG B 1 47 ? -30.219 -19.688 17.328 1 27.02 47 ARG B C 1
ATOM 3077 O O . ARG B 1 47 ? -29.875 -19.188 18.406 1 27.02 47 ARG B O 1
ATOM 3084 N N . GLU B 1 48 ? -29.438 -20.594 16.906 1 25.59 48 GLU B N 1
ATOM 3085 C CA . GLU B 1 48 ? -28.016 -20.234 16.859 1 25.59 48 GLU B CA 1
ATOM 3086 C C . GLU B 1 48 ? -27.844 -18.75 16.547 1 25.59 48 GLU B C 1
ATOM 3088 O O . GLU B 1 48 ? -28.297 -18.281 15.5 1 25.59 48 GLU B O 1
ATOM 3093 N N . PHE B 1 49 ? -27.984 -17.953 17.578 1 27.84 49 PHE B N 1
ATOM 3094 C CA . PHE B 1 49 ? -27.469 -16.594 17.453 1 27.84 49 PHE B CA 1
ATOM 3095 C C . PHE B 1 49 ? -26.125 -16.594 16.734 1 27.84 49 PHE B C 1
ATOM 3097 O O . PHE B 1 49 ? -25.125 -17.078 17.266 1 27.84 49 PHE B O 1
ATOM 3104 N N . GLU B 1 50 ? -26.219 -16.812 15.492 1 28.5 50 GLU B N 1
ATOM 3105 C CA . GLU B 1 50 ? -25.016 -16.5 14.727 1 28.5 50 GLU B CA 1
ATOM 3106 C C . GLU B 1 50 ? -24.359 -15.219 15.227 1 28.5 50 GLU B C 1
ATOM 3108 O O . GLU B 1 50 ? -24.891 -14.125 15.023 1 28.5 50 GLU B O 1
ATOM 3113 N N . HIS B 1 51 ? -23.875 -15.258 16.453 1 28.33 51 HIS B N 1
ATOM 3114 C CA . HIS B 1 51 ? -22.984 -14.188 16.875 1 28.33 51 HIS B CA 1
ATOM 3115 C C . HIS B 1 51 ? -21.984 -13.852 15.781 1 28.33 51 HIS B C 1
ATOM 3117 O O . HIS B 1 51 ? -20.938 -14.5 15.672 1 28.33 51 HIS B O 1
ATOM 3123 N N . ARG B 1 52 ? -22.469 -13.422 14.68 1 35 52 ARG B N 1
ATOM 3124 C CA . ARG B 1 52 ? -21.578 -12.836 13.703 1 35 52 ARG B CA 1
ATOM 3125 C C . ARG B 1 52 ? -20.703 -11.75 14.336 1 35 52 ARG B C 1
ATOM 3127 O O . ARG B 1 52 ? -21.156 -11.023 15.219 1 35 52 ARG B O 1
ATOM 3134 N N . LEU B 1 53 ? -19.516 -11.984 14.445 1 33.44 53 LEU B N 1
ATOM 3135 C CA . LEU B 1 53 ? -18.609 -10.961 14.953 1 33.44 53 LEU B CA 1
ATOM 3136 C C . LEU B 1 53 ? -19.047 -9.57 14.5 1 33.44 53 LEU B C 1
ATOM 3138 O O . LEU B 1 53 ? -19.641 -9.422 13.43 1 33.44 53 LEU B O 1
ATOM 3142 N N . PRO B 1 54 ? -19.172 -8.648 15.422 1 33.78 54 PRO B N 1
ATOM 3143 C CA . PRO B 1 54 ? -19.672 -7.316 15.055 1 33.78 54 PRO B CA 1
ATOM 3144 C C . PRO B 1 54 ? -19.141 -6.844 13.703 1 33.78 54 PRO B C 1
ATOM 3146 O O . PRO B 1 54 ? -19.875 -6.207 12.938 1 33.78 54 PRO B O 1
ATOM 3149 N N . TRP B 1 55 ? -17.828 -7.137 13.516 1 35.94 55 TRP B N 1
ATOM 3150 C CA . TRP B 1 55 ? -17.266 -6.562 12.305 1 35.94 55 TRP B CA 1
ATOM 3151 C C . TRP B 1 55 ? -17.734 -7.316 11.062 1 35.94 55 TRP B C 1
ATOM 3153 O O . TRP B 1 55 ? -17.562 -6.852 9.938 1 35.94 55 TRP B O 1
ATOM 3163 N N . GLN B 1 56 ? -18.141 -8.656 11.18 1 38.12 56 GLN B N 1
ATOM 3164 C CA . GLN B 1 56 ? -18.688 -9.438 10.062 1 38.12 56 GLN B CA 1
ATOM 3165 C C . GLN B 1 56 ? -20.125 -9.062 9.773 1 38.12 56 GLN B C 1
ATOM 3167 O O . GLN B 1 56 ? -20.609 -9.242 8.656 1 38.12 56 GLN B O 1
ATOM 3172 N N . GLN B 1 57 ? -20.812 -8.664 10.797 1 34.31 57 GLN B N 1
ATOM 3173 C CA . GLN B 1 57 ? -22.219 -8.352 10.625 1 34.31 57 GLN B CA 1
ATOM 3174 C C . GLN B 1 57 ? -22.422 -7.184 9.664 1 34.31 57 GLN B C 1
ATOM 3176 O O . GLN B 1 57 ? -23.344 -7.184 8.852 1 34.31 57 GLN B O 1
ATOM 3181 N N . GLU B 1 58 ? -21.625 -6.105 9.898 1 34.75 58 GLU B N 1
ATOM 3182 C CA . GLU B 1 58 ? -21.953 -4.871 9.195 1 34.75 58 GLU B CA 1
ATOM 3183 C C . GLU B 1 58 ? -21.531 -4.938 7.734 1 34.75 58 GLU B C 1
ATOM 3185 O O . GLU B 1 58 ? -22.047 -4.188 6.898 1 34.75 58 GLU B O 1
ATOM 3190 N N . GLN B 1 59 ? -20.656 -5.781 7.395 1 35.41 59 GLN B N 1
ATOM 3191 C CA . GLN B 1 59 ? -20.391 -5.762 5.961 1 35.41 59 GLN B CA 1
ATOM 3192 C C . GLN B 1 59 ? -21.594 -6.242 5.16 1 35.41 59 GLN B C 1
ATOM 3194 O O . GLN B 1 59 ? -21.812 -5.793 4.035 1 35.41 59 GLN B O 1
ATOM 3199 N N . ASP B 1 60 ? -22.406 -7.234 5.699 1 34.41 60 ASP B N 1
ATOM 3200 C CA . ASP B 1 60 ? -23.484 -7.766 4.883 1 34.41 60 ASP B CA 1
ATOM 3201 C C . ASP B 1 60 ? -24.734 -6.883 4.98 1 34.41 60 ASP B C 1
ATOM 3203 O O . ASP B 1 60 ? -25.703 -7.086 4.25 1 34.41 60 ASP B O 1
ATOM 3207 N N . ALA B 1 61 ? -24.906 -6.117 6.059 1 32.66 61 ALA B N 1
ATOM 3208 C CA . ALA B 1 61 ? -26.188 -5.426 6.227 1 32.66 61 ALA B CA 1
ATOM 3209 C C . ALA B 1 61 ? -26.281 -4.227 5.289 1 32.66 61 ALA B C 1
ATOM 3211 O O . ALA B 1 61 ? -27.25 -3.471 5.344 1 32.66 61 ALA B O 1
ATOM 3212 N N . VAL B 1 62 ? -25.234 -3.723 4.684 1 31.84 62 VAL B N 1
ATOM 3213 C CA . VAL B 1 62 ? -25.641 -2.637 3.799 1 31.84 62 VAL B CA 1
ATOM 3214 C C . VAL B 1 62 ? -26.562 -3.176 2.711 1 31.84 62 VAL B C 1
ATOM 3216 O O . VAL B 1 62 ? -26.125 -3.896 1.812 1 31.84 62 VAL B O 1
ATOM 3219 N N . GLU B 1 63 ? -27.688 -3.58 3.057 1 27.48 63 GLU B N 1
ATOM 3220 C CA . GLU B 1 63 ? -28.75 -3.686 2.066 1 27.48 63 GLU B CA 1
ATOM 3221 C C . GLU B 1 63 ? -28.766 -2.475 1.139 1 27.48 63 GLU B C 1
ATOM 3223 O O . GLU B 1 63 ? -28.906 -1.336 1.595 1 27.48 63 GLU B O 1
ATOM 3228 N N . VAL B 1 64 ? -28.25 -2.635 -0.009 1 29.14 64 VAL B N 1
ATOM 3229 C CA . VAL B 1 64 ? -28.391 -1.687 -1.108 1 29.14 64 VAL B CA 1
ATOM 3230 C C . VAL B 1 64 ? -29.859 -1.232 -1.211 1 29.14 64 VAL B C 1
ATOM 3232 O O . VAL B 1 64 ? -30.734 -2.021 -1.565 1 29.14 64 VAL B O 1
ATOM 3235 N N . GLN B 1 65 ? -30.391 -0.476 -0.375 1 26.12 65 GLN B N 1
ATOM 3236 C CA . GLN B 1 65 ? -31.578 0.216 -0.854 1 26.12 65 GLN B CA 1
ATOM 3237 C C . GLN B 1 65 ? -31.312 0.892 -2.197 1 26.12 65 GLN B C 1
ATOM 3239 O O . GLN B 1 65 ? -30.422 1.731 -2.314 1 26.12 65 GLN B O 1
ATOM 3244 N N . GLY B 1 66 ? -31.766 0.318 -3.295 1 25.56 66 GLY B N 1
ATOM 3245 C CA . GLY B 1 66 ? -31.781 0.771 -4.676 1 25.56 66 GLY B CA 1
ATOM 3246 C C . GLY B 1 66 ? -32.312 2.188 -4.836 1 25.56 66 GLY B C 1
ATOM 3247 O O . GLY B 1 66 ? -33.469 2.469 -4.531 1 25.56 66 GLY B O 1
ATOM 3248 N N . ALA B 1 67 ? -31.578 3.271 -4.512 1 26.14 67 ALA B N 1
ATOM 3249 C CA . ALA B 1 67 ? -32.062 4.543 -5.051 1 26.14 67 ALA B CA 1
ATOM 3250 C C . ALA B 1 67 ? -32.656 4.359 -6.449 1 26.14 67 ALA B C 1
ATOM 3252 O O . ALA B 1 67 ? -32.094 3.605 -7.262 1 26.14 67 ALA B O 1
ATOM 3253 N N . GLU B 1 68 ? -33.875 4.684 -6.73 1 25.59 68 GLU B N 1
ATOM 3254 C CA . GLU B 1 68 ? -34.75 4.703 -7.914 1 25.59 68 GLU B CA 1
ATOM 3255 C C . GLU B 1 68 ? -33.969 5.176 -9.141 1 25.59 68 GLU B C 1
ATOM 3257 O O . GLU B 1 68 ? -33.75 4.402 -10.07 1 25.59 68 GLU B O 1
ATOM 3262 N N . ASN B 1 69 ? -34.344 6.449 -9.727 1 26.48 69 ASN B N 1
ATOM 3263 C CA . ASN B 1 69 ? -34.562 6.898 -11.094 1 26.48 69 ASN B CA 1
ATOM 3264 C C . ASN B 1 69 ? -33.25 7.285 -11.781 1 26.48 69 ASN B C 1
ATOM 3266 O O . ASN B 1 69 ? -33.281 7.777 -12.914 1 26.48 69 ASN B O 1
ATOM 3270 N N . GLY B 1 70 ? -32.344 7.945 -11.062 1 26.91 70 GLY B N 1
ATOM 3271 C CA . GLY B 1 70 ? -31.453 8.523 -12.055 1 26.91 70 GLY B CA 1
ATOM 3272 C C . GLY B 1 70 ? -30.766 7.477 -12.906 1 26.91 70 GLY B C 1
ATOM 3273 O O . GLY B 1 70 ? -30.5 6.363 -12.445 1 26.91 70 GLY B O 1
ATOM 3274 N N . GLU B 1 71 ? -31 7.5 -14.242 1 27.53 71 GLU B N 1
ATOM 3275 C CA . GLU B 1 71 ? -30.312 6.734 -15.281 1 27.53 71 GLU B CA 1
ATOM 3276 C C . GLU B 1 71 ? -28.844 6.516 -14.922 1 27.53 71 GLU B C 1
ATOM 3278 O O . GLU B 1 71 ? -28.016 7.414 -15.094 1 27.53 71 GLU B O 1
ATOM 3283 N N . ASP B 1 72 ? -28.609 6.238 -13.75 1 31.84 72 ASP B N 1
ATOM 3284 C CA . ASP B 1 72 ? -27.219 5.809 -13.625 1 31.84 72 ASP B CA 1
ATOM 3285 C C . ASP B 1 72 ? -26.844 4.852 -14.75 1 31.84 72 ASP B C 1
ATOM 3287 O O . ASP B 1 72 ? -27.219 3.678 -14.727 1 31.84 72 ASP B O 1
ATOM 3291 N N . LYS B 1 73 ? -26.797 5.371 -16.016 1 28.3 73 LYS B N 1
ATOM 3292 C CA . LYS B 1 73 ? -26.234 4.516 -17.047 1 28.3 73 LYS B CA 1
ATOM 3293 C C . LYS B 1 73 ? -25.188 3.562 -16.469 1 28.3 73 LYS B C 1
ATOM 3295 O O . LYS B 1 73 ? -24.047 3.957 -16.234 1 28.3 73 LYS B O 1
ATOM 3300 N N . ALA B 1 74 ? -25.531 2.877 -15.625 1 31.94 74 ALA B N 1
ATOM 3301 C CA . ALA B 1 74 ? -24.734 1.681 -15.406 1 31.94 74 ALA B CA 1
ATOM 3302 C C . ALA B 1 74 ? -24.109 1.197 -16.719 1 31.94 74 ALA B C 1
ATOM 3304 O O . ALA B 1 74 ? -24.828 0.824 -17.641 1 31.94 74 ALA B O 1
ATOM 3305 N N . ARG B 1 75 ? -23 1.95 -17.125 1 36.31 75 ARG B N 1
ATOM 3306 C CA . ARG B 1 75 ? -22.406 1.431 -18.359 1 36.31 75 ARG B CA 1
ATOM 3307 C C . ARG B 1 75 ? -22.734 -0.051 -18.531 1 36.31 75 ARG B C 1
ATOM 3309 O O . ARG B 1 75 ? -22.797 -0.796 -17.547 1 36.31 75 ARG B O 1
ATOM 3316 N N . GLU B 1 76 ? -23.406 -0.4 -19.5 1 37.44 76 GLU B N 1
ATOM 3317 C CA . GLU B 1 76 ? -23.547 -1.82 -19.812 1 37.44 76 GLU B CA 1
ATOM 3318 C C . GLU B 1 76 ? -22.438 -2.639 -19.141 1 37.44 76 GLU B C 1
ATOM 3320 O O . GLU B 1 76 ? -22.719 -3.471 -18.281 1 37.44 76 GLU B O 1
ATOM 3325 N N . GLY B 1 77 ? -21.281 -3.381 -20.062 1 40.84 77 GLY B N 1
ATOM 3326 C CA . GLY B 1 77 ? -20.328 -4.434 -19.781 1 40.84 77 GLY B CA 1
ATOM 3327 C C . GLY B 1 77 ? -19.172 -3.969 -18.906 1 40.84 77 GLY B C 1
ATOM 3328 O O . GLY B 1 77 ? -18.797 -2.797 -18.938 1 40.84 77 GLY B O 1
ATOM 3329 N N . ASP B 1 78 ? -18.922 -4.531 -17.609 1 57.81 78 ASP B N 1
ATOM 3330 C CA . ASP B 1 78 ? -17.891 -4.559 -16.578 1 57.81 78 ASP B CA 1
ATOM 3331 C C . ASP B 1 78 ? -16.5 -4.402 -17.203 1 57.81 78 ASP B C 1
ATOM 3333 O O . ASP B 1 78 ? -15.492 -4.703 -16.562 1 57.81 78 ASP B O 1
ATOM 3337 N N . GLU B 1 79 ? -16.438 -4.176 -18.375 1 72.88 79 GLU B N 1
ATOM 3338 C CA . GLU B 1 79 ? -15.148 -4.09 -19.047 1 72.88 79 GLU B CA 1
ATOM 3339 C C . GLU B 1 79 ? -14.68 -2.643 -19.172 1 72.88 79 GLU B C 1
ATOM 3341 O O . GLU B 1 79 ? -15.461 -1.761 -19.531 1 72.88 79 GLU B O 1
ATOM 3346 N N . TRP B 1 80 ? -13.578 -2.355 -18.703 1 77.44 80 TRP B N 1
ATOM 3347 C CA . TRP B 1 80 ? -12.867 -1.089 -18.844 1 77.44 80 TRP B CA 1
ATOM 3348 C C . TRP B 1 80 ? -12.406 -0.878 -20.281 1 77.44 80 TRP B C 1
ATOM 3350 O O . TRP B 1 80 ? -11.57 -1.628 -20.797 1 77.44 80 TRP B O 1
ATOM 3360 N N . ALA B 1 81 ? -13.141 -0.081 -21.078 1 69.62 81 ALA B N 1
ATOM 3361 C CA . ALA B 1 81 ? -12.914 0.088 -22.5 1 69.62 81 ALA B CA 1
ATOM 3362 C C . ALA B 1 81 ? -11.594 0.811 -22.766 1 69.62 81 ALA B C 1
ATOM 3364 O O . ALA B 1 81 ? -11.039 0.729 -23.875 1 69.62 81 ALA B O 1
ATOM 3365 N N . GLY B 1 82 ? -10.828 1.199 -21.766 1 61.88 82 GLY B N 1
ATOM 3366 C CA . GLY B 1 82 ? -9.625 1.985 -21.969 1 61.88 82 GLY B CA 1
ATOM 3367 C C . GLY B 1 82 ? -9.906 3.389 -22.484 1 61.88 82 GLY B C 1
ATOM 3368 O O . GLY B 1 82 ? -10.789 3.586 -23.312 1 61.88 82 GLY B O 1
ATOM 3369 N N . ARG B 1 83 ? -9.547 4.477 -21.812 1 60.53 83 ARG B N 1
ATOM 3370 C CA . ARG B 1 83 ? -9.758 5.875 -22.172 1 60.53 83 ARG B CA 1
ATOM 3371 C C . ARG B 1 83 ? -9.203 6.18 -23.562 1 60.53 83 ARG B C 1
ATOM 3373 O O . ARG B 1 83 ? -8.375 7.07 -23.719 1 60.53 83 ARG B O 1
ATOM 3380 N N . GLY B 1 84 ? -9.641 5.34 -24.5 1 56.91 84 GLY B N 1
ATOM 3381 C CA . GLY B 1 84 ? -9.336 5.668 -25.891 1 56.91 84 GLY B CA 1
ATOM 3382 C C . GLY B 1 84 ? -7.895 5.398 -26.266 1 56.91 84 GLY B C 1
ATOM 3383 O O . GLY B 1 84 ? -7.383 5.965 -27.234 1 56.91 84 GLY B O 1
ATOM 3384 N N . SER B 1 85 ? -7.238 4.699 -25.406 1 64.19 85 SER B N 1
ATOM 3385 C CA . SER B 1 85 ? -5.84 4.457 -25.734 1 64.19 85 SER B CA 1
ATOM 3386 C C . SER B 1 85 ? -5.699 3.367 -26.797 1 64.19 85 SER B C 1
ATOM 3388 O O . SER B 1 85 ? -6.473 2.41 -26.812 1 64.19 85 SER B O 1
ATOM 3390 N N . ASP B 1 86 ? -5.016 3.689 -27.875 1 79.88 86 ASP B N 1
ATOM 3391 C CA . ASP B 1 86 ? -4.68 2.725 -28.922 1 79.88 86 ASP B CA 1
ATOM 3392 C C . ASP B 1 86 ? -3.641 1.721 -28.422 1 79.88 86 ASP B C 1
ATOM 3394 O O . ASP B 1 86 ? -3.199 0.853 -29.188 1 79.88 86 ASP B O 1
ATOM 3398 N N . LEU B 1 87 ? -3.402 1.819 -27.188 1 86.12 87 LEU B N 1
ATOM 3399 C CA . LEU B 1 87 ? -2.404 0.899 -26.656 1 86.12 87 LEU B CA 1
ATOM 3400 C C . LEU B 1 87 ? -3.023 -0.464 -26.359 1 86.12 87 LEU B C 1
ATOM 3402 O O . LEU B 1 87 ? -4.215 -0.559 -26.062 1 86.12 87 LEU B O 1
ATOM 3406 N N . PRO B 1 88 ? -2.285 -1.475 -26.516 1 91.12 88 PRO B N 1
ATOM 3407 C CA . PRO B 1 88 ? -2.799 -2.816 -26.234 1 91.12 88 PRO B CA 1
ATOM 3408 C C . PRO B 1 88 ? -3.195 -2.992 -24.766 1 91.12 88 PRO B C 1
ATOM 3410 O O . PRO B 1 88 ? -2.732 -2.24 -23.906 1 91.12 88 PRO B O 1
ATOM 3413 N N . GLY B 1 89 ? -4.113 -3.992 -24.547 1 91.38 89 GLY B N 1
ATOM 3414 C CA . GLY B 1 89 ? -4.488 -4.34 -23.188 1 91.38 89 GLY B CA 1
ATOM 3415 C C . GLY B 1 89 ? -5.898 -3.912 -22.828 1 91.38 89 GLY B C 1
ATOM 3416 O O . GLY B 1 89 ? -6.344 -4.102 -21.688 1 91.38 89 GLY B O 1
ATOM 3417 N N . ALA B 1 90 ? -6.516 -3.26 -23.734 1 89.44 90 ALA B N 1
ATOM 3418 C CA . ALA B 1 90 ? -7.922 -2.914 -23.578 1 89.44 90 ALA B CA 1
ATOM 3419 C C . ALA B 1 90 ? -8.797 -3.689 -24.562 1 89.44 90 ALA B C 1
ATOM 3421 O O . ALA B 1 90 ? -8.344 -4.066 -25.641 1 89.44 90 ALA B O 1
ATOM 3422 N N . PRO B 1 91 ? -10.055 -3.99 -24.234 1 90 91 PRO B N 1
ATOM 3423 C CA . PRO B 1 91 ? -10.703 -3.723 -22.953 1 90 91 PRO B CA 1
ATOM 3424 C C . PRO B 1 91 ? -10.305 -4.719 -21.859 1 90 91 PRO B C 1
ATOM 3426 O O . PRO B 1 91 ? -9.688 -5.742 -22.156 1 90 91 PRO B O 1
ATOM 3429 N N . PHE B 1 92 ? -10.469 -4.426 -20.609 1 92.94 92 PHE B N 1
ATOM 3430 C CA . PHE B 1 92 ? -10.211 -5.312 -19.484 1 92.94 92 PHE B CA 1
ATOM 3431 C C . PHE B 1 92 ? -11.242 -5.102 -18.375 1 92.94 92 PHE B C 1
ATOM 3433 O O . PHE B 1 92 ? -12.008 -4.133 -18.422 1 92.94 92 PHE B O 1
ATOM 3440 N N . LYS B 1 93 ? -11.328 -6.062 -17.422 1 94.19 93 LYS B N 1
ATOM 3441 C CA . LYS B 1 93 ? -12.273 -5.996 -16.328 1 94.19 93 LYS B CA 1
ATOM 3442 C C . LYS B 1 93 ? -11.617 -5.426 -15.07 1 94.19 93 LYS B C 1
ATOM 3444 O O . LYS B 1 93 ? -10.477 -5.762 -14.75 1 94.19 93 LYS B O 1
ATOM 3449 N N . THR B 1 94 ? -12.375 -4.527 -14.391 1 95.12 94 THR B N 1
ATOM 3450 C CA . THR B 1 94 ? -11.93 -4.023 -13.094 1 95.12 94 THR B CA 1
ATOM 3451 C C . THR B 1 94 ? -12.805 -4.57 -11.969 1 95.12 94 THR B C 1
ATOM 3453 O O . THR B 1 94 ? -12.453 -4.461 -10.789 1 95.12 94 THR B O 1
ATOM 3456 N N . THR B 1 95 ? -13.922 -5.172 -12.328 1 95.5 95 THR B N 1
ATOM 3457 C CA . THR B 1 95 ? -14.852 -5.766 -11.367 1 95.5 95 THR B CA 1
ATOM 3458 C C . THR B 1 95 ? -15.359 -7.117 -11.875 1 95.5 95 THR B C 1
ATOM 3460 O O . THR B 1 95 ? -15.664 -7.266 -13.055 1 95.5 95 THR B O 1
ATOM 3463 N N . LEU B 1 96 ? -15.383 -8.047 -11 1 96.25 96 LEU B N 1
ATOM 3464 C CA . LEU B 1 96 ? -15.945 -9.367 -11.281 1 96.25 96 LEU B CA 1
ATOM 3465 C C . LEU B 1 96 ? -17.266 -9.57 -10.531 1 96.25 96 LEU B C 1
ATOM 3467 O O . LEU B 1 96 ? -17.359 -9.258 -9.344 1 96.25 96 LEU B O 1
ATOM 3471 N N . LYS B 1 97 ? -18.172 -10.086 -11.273 1 93.25 97 LYS B N 1
ATOM 3472 C CA . LYS B 1 97 ? -19.453 -10.391 -10.648 1 93.25 97 LYS B CA 1
ATOM 3473 C C . LYS B 1 97 ? -19.281 -11.391 -9.508 1 93.25 97 LYS B C 1
ATOM 3475 O O . LYS B 1 97 ? -18.578 -12.398 -9.656 1 93.25 97 LYS B O 1
ATOM 3480 N N . GLY B 1 98 ? -19.812 -11.062 -8.398 1 92.19 98 GLY B N 1
ATOM 3481 C CA . GLY B 1 98 ? -19.734 -11.961 -7.262 1 92.19 98 GLY B CA 1
ATOM 3482 C C . GLY B 1 98 ? -18.594 -11.633 -6.312 1 92.19 98 GLY B C 1
ATOM 3483 O O . GLY B 1 98 ? -18.516 -12.188 -5.211 1 92.19 98 GLY B O 1
ATOM 3484 N N . HIS B 1 99 ? -17.719 -10.844 -6.695 1 94.81 99 HIS B N 1
ATOM 3485 C CA . HIS B 1 99 ? -16.641 -10.383 -5.832 1 94.81 99 HIS B CA 1
ATOM 3486 C C . HIS B 1 99 ? -17.047 -9.125 -5.074 1 94.81 99 HIS B C 1
ATOM 3488 O O . HIS B 1 99 ? -16.844 -8.008 -5.559 1 94.81 99 HIS B O 1
ATOM 3494 N N . ILE B 1 100 ? -17.453 -9.266 -3.912 1 92.19 100 ILE B N 1
ATOM 3495 C CA . ILE B 1 100 ? -18.141 -8.234 -3.145 1 92.19 100 ILE B CA 1
ATOM 3496 C C . ILE B 1 100 ? -17.203 -7.043 -2.932 1 92.19 100 ILE B C 1
ATOM 3498 O O . ILE B 1 100 ? -17.625 -5.887 -3.018 1 92.19 100 ILE B O 1
ATOM 3502 N N . ALA B 1 101 ? -15.984 -7.34 -2.652 1 94.38 101 ALA B N 1
ATOM 3503 C CA . ALA B 1 101 ? -15.039 -6.258 -2.42 1 94.38 101 ALA B CA 1
ATOM 3504 C C . ALA B 1 101 ? -14.898 -5.371 -3.656 1 94.38 101 ALA B C 1
ATOM 3506 O O . ALA B 1 101 ? -14.859 -4.145 -3.547 1 94.38 101 ALA B O 1
ATOM 3507 N N . MET B 1 102 ? -14.875 -5.941 -4.844 1 94.81 102 MET B N 1
ATOM 3508 C CA . MET B 1 102 ? -14.75 -5.18 -6.082 1 94.81 102 MET B CA 1
ATOM 3509 C C . MET B 1 102 ? -16.047 -4.434 -6.395 1 94.81 102 MET B C 1
ATOM 3511 O O . MET B 1 102 ? -16.016 -3.289 -6.852 1 94.81 102 MET B O 1
ATOM 3515 N N . GLU B 1 103 ? -17.141 -5.066 -6.113 1 93.38 103 GLU B N 1
ATOM 3516 C CA . GLU B 1 103 ? -18.438 -4.477 -6.426 1 93.38 103 GLU B CA 1
ATOM 3517 C C . GLU B 1 103 ? -18.719 -3.273 -5.531 1 93.38 103 GLU B C 1
ATOM 3519 O O . GLU B 1 103 ? -19.312 -2.285 -5.984 1 93.38 103 GLU B O 1
ATOM 3524 N N . THR B 1 104 ? -18.281 -3.33 -4.301 1 92.69 104 THR B N 1
ATOM 3525 C CA . THR B 1 104 ? -18.594 -2.271 -3.346 1 92.69 104 THR B CA 1
ATOM 3526 C C . THR B 1 104 ? -17.531 -1.188 -3.369 1 92.69 104 THR B C 1
ATOM 3528 O O . THR B 1 104 ? -17.75 -0.079 -2.875 1 92.69 104 THR B O 1
ATOM 3531 N N . ARG B 1 105 ? -16.406 -1.556 -3.916 1 92.75 105 ARG B N 1
ATOM 3532 C CA . ARG B 1 105 ? -15.297 -0.61 -4.031 1 92.75 105 ARG B CA 1
ATOM 3533 C C . ARG B 1 105 ? -14.773 -0.553 -5.461 1 92.75 105 ARG B C 1
ATOM 3535 O O . ARG B 1 105 ? -13.617 -0.91 -5.723 1 92.75 105 ARG B O 1
ATOM 3542 N N . PRO B 1 106 ? -15.562 -0.062 -6.312 1 89.25 106 PRO B N 1
ATOM 3543 C CA . PRO B 1 106 ? -15.203 -0.053 -7.734 1 89.25 106 PRO B CA 1
ATOM 3544 C C . PRO B 1 106 ? -14.086 0.936 -8.062 1 89.25 106 PRO B C 1
ATOM 3546 O O . PRO B 1 106 ? -13.844 1.867 -7.289 1 89.25 106 PRO B O 1
ATOM 3549 N N . VAL B 1 107 ? -13.406 0.673 -9.125 1 88.69 107 VAL B N 1
ATOM 3550 C CA . VAL B 1 107 ? -12.438 1.619 -9.672 1 88.69 107 VAL B CA 1
ATOM 3551 C C . VAL B 1 107 ? -13.172 2.709 -10.453 1 88.69 107 VAL B C 1
ATOM 3553 O O . VAL B 1 107 ? -14.031 2.414 -11.289 1 88.69 107 VAL B O 1
ATOM 3556 N N . SER B 1 108 ? -12.891 3.885 -10.125 1 82.94 108 SER B N 1
ATOM 3557 C CA . SER B 1 108 ? -13.617 4.969 -10.781 1 82.94 108 SER B CA 1
ATOM 3558 C C . SER B 1 108 ? -12.836 5.508 -11.977 1 82.94 108 SER B C 1
ATOM 3560 O O . SER B 1 108 ? -11.648 5.82 -11.859 1 82.94 108 SER B O 1
ATOM 3562 N N . GLU B 1 109 ? -13.477 5.625 -13.055 1 77.06 109 GLU B N 1
ATOM 3563 C CA . GLU B 1 109 ? -12.883 6.25 -14.234 1 77.06 109 GLU B CA 1
ATOM 3564 C C . GLU B 1 109 ? -12.719 7.754 -14.039 1 77.06 109 GLU B C 1
ATOM 3566 O O . GLU B 1 109 ? -11.938 8.391 -14.75 1 77.06 109 GLU B O 1
ATOM 3571 N N . GLU B 1 110 ? -13.414 8.203 -13.086 1 76.38 110 GLU B N 1
ATOM 3572 C CA . GLU B 1 110 ? -13.414 9.641 -12.859 1 76.38 110 GLU B CA 1
ATOM 3573 C C . GLU B 1 110 ? -12.344 10.039 -11.844 1 76.38 110 GLU B C 1
ATOM 3575 O O . GLU B 1 110 ? -12.016 11.219 -11.711 1 76.38 110 GLU B O 1
ATOM 3580 N N . ALA B 1 111 ? -11.773 8.961 -11.32 1 72.69 111 ALA B N 1
ATOM 3581 C CA . ALA B 1 111 ? -10.789 9.281 -10.289 1 72.69 111 ALA B CA 1
ATOM 3582 C C . ALA B 1 111 ? -9.594 10.023 -10.883 1 72.69 111 ALA B C 1
ATOM 3584 O O . ALA B 1 111 ? -8.844 9.461 -11.688 1 72.69 111 ALA B O 1
ATOM 3585 N N . GLY B 1 112 ? -9.531 11.281 -10.492 1 76.19 112 GLY B N 1
ATOM 3586 C CA . GLY B 1 112 ? -8.422 12.094 -10.961 1 76.19 112 GLY B CA 1
ATOM 3587 C C . GLY B 1 112 ? -8.625 12.633 -12.359 1 76.19 112 GLY B C 1
ATOM 3588 O O . GLY B 1 112 ? -7.703 13.203 -12.953 1 76.19 112 GLY B O 1
ATOM 3589 N N . LYS B 1 113 ? -9.852 12.352 -12.836 1 83.38 113 LYS B N 1
ATOM 3590 C CA . LYS B 1 113 ? -10.125 12.906 -14.156 1 83.38 113 LYS B CA 1
ATOM 3591 C C . LYS B 1 113 ? -9.914 14.414 -14.172 1 83.38 113 LYS B C 1
ATOM 3593 O O . LYS B 1 113 ? -10.297 15.109 -13.227 1 83.38 113 LYS B O 1
ATOM 3598 N N . GLY B 1 114 ? -9.148 14.859 -15.062 1 87.81 114 GLY B N 1
ATOM 3599 C CA . GLY B 1 114 ? -8.906 16.297 -15.172 1 87.81 114 GLY B CA 1
ATOM 3600 C C . GLY B 1 114 ? -7.523 16.703 -14.688 1 87.81 114 GLY B C 1
ATOM 3601 O O . GLY B 1 114 ? -7.184 17.875 -14.695 1 87.81 114 GLY B O 1
ATOM 3602 N N . LEU B 1 115 ? -6.844 15.797 -14.141 1 93.19 115 LEU B N 1
ATOM 3603 C CA . LEU B 1 115 ? -5.477 16.031 -13.688 1 93.19 115 LEU B CA 1
ATOM 3604 C C . LEU B 1 115 ? -4.48 15.258 -14.547 1 93.19 115 LEU B C 1
ATOM 3606 O O . LEU B 1 115 ? -4.719 14.102 -14.891 1 93.19 115 LEU B O 1
ATOM 3610 N N . ALA B 1 116 ? -3.441 15.945 -14.812 1 90.56 116 ALA B N 1
ATOM 3611 C CA . ALA B 1 116 ? -2.404 15.289 -15.602 1 90.56 116 ALA B CA 1
ATOM 3612 C C . ALA B 1 116 ? -1.825 14.094 -14.852 1 90.56 116 ALA B C 1
ATOM 3614 O O . ALA B 1 116 ? -1.31 14.234 -13.742 1 90.56 116 ALA B O 1
ATOM 3615 N N . GLU B 1 117 ? -1.994 12.891 -15.398 1 88.44 117 GLU B N 1
ATOM 3616 C CA . GLU B 1 117 ? -1.392 11.641 -14.945 1 88.44 117 GLU B CA 1
ATOM 3617 C C . GLU B 1 117 ? -1.544 11.477 -13.438 1 88.44 117 GLU B C 1
ATOM 3619 O O . GLU B 1 117 ? -0.55 11.398 -12.711 1 88.44 117 GLU B O 1
ATOM 3624 N N . PRO B 1 118 ? -2.699 11.375 -12.945 1 91.5 118 PRO B N 1
ATOM 3625 C CA . PRO B 1 118 ? -2.969 11.312 -11.508 1 91.5 118 PRO B CA 1
ATOM 3626 C C . PRO B 1 118 ? -2.352 10.094 -10.836 1 91.5 118 PRO B C 1
ATOM 3628 O O . PRO B 1 118 ? -2.262 10.031 -9.609 1 91.5 118 PRO B O 1
ATOM 3631 N N . TYR B 1 119 ? -1.876 9.141 -11.586 1 88.94 119 TYR B N 1
ATOM 3632 C CA . TYR B 1 119 ? -1.288 7.922 -11.039 1 88.94 119 TYR B CA 1
ATOM 3633 C C . TYR B 1 119 ? 0.197 8.109 -10.758 1 88.94 119 TYR B C 1
ATOM 3635 O O . TYR B 1 119 ? 0.817 7.285 -10.086 1 88.94 119 TYR B O 1
ATOM 3643 N N . VAL B 1 120 ? 0.76 9.188 -11.258 1 91.62 120 VAL B N 1
ATOM 3644 C CA . VAL B 1 120 ? 2.174 9.469 -11.023 1 91.62 120 VAL B CA 1
ATOM 3645 C C . VAL B 1 120 ? 2.34 10.242 -9.719 1 91.62 120 VAL B C 1
ATOM 3647 O O . VAL B 1 120 ? 1.684 11.258 -9.5 1 91.62 120 VAL B O 1
ATOM 3650 N N . PRO B 1 121 ? 3.227 9.695 -8.859 1 95.38 121 PRO B N 1
ATOM 3651 C CA . PRO B 1 121 ? 3.426 10.359 -7.57 1 95.38 121 PRO B CA 1
ATOM 3652 C C . PRO B 1 121 ? 4.008 11.766 -7.719 1 95.38 121 PRO B C 1
ATOM 3654 O O . PRO B 1 121 ? 4.855 11.992 -8.586 1 95.38 121 PRO B O 1
ATOM 3657 N N . ARG B 1 122 ? 3.529 12.688 -6.922 1 96.88 122 ARG B N 1
ATOM 3658 C CA . ARG B 1 122 ? 4.043 14.047 -6.816 1 96.88 122 ARG B CA 1
ATOM 3659 C C . ARG B 1 122 ? 4.977 14.188 -5.617 1 96.88 122 ARG B C 1
ATOM 3661 O O . ARG B 1 122 ? 4.594 13.875 -4.488 1 96.88 122 ARG B O 1
ATOM 3668 N N . ALA B 1 123 ? 6.137 14.711 -5.844 1 97.62 123 ALA B N 1
ATOM 3669 C CA . ALA B 1 123 ? 7.148 14.766 -4.797 1 97.62 123 ALA B CA 1
ATOM 3670 C C . ALA B 1 123 ? 6.789 15.797 -3.732 1 97.62 123 ALA B C 1
ATOM 3672 O O . ALA B 1 123 ? 6.98 15.562 -2.537 1 97.62 123 ALA B O 1
ATOM 3673 N N . ASN B 1 124 ? 6.227 16.922 -4.18 1 97.56 124 ASN B N 1
ATOM 3674 C CA . ASN B 1 124 ? 6.125 18.016 -3.227 1 97.56 124 ASN B CA 1
ATOM 3675 C C . ASN B 1 124 ? 4.785 18.734 -3.338 1 97.56 124 ASN B C 1
ATOM 3677 O O . ASN B 1 124 ? 4.602 19.812 -2.766 1 97.56 124 ASN B O 1
ATOM 3681 N N . ILE B 1 125 ? 3.85 18.125 -4.086 1 97.06 125 ILE B N 1
ATOM 3682 C CA . ILE B 1 125 ? 2.559 18.781 -4.285 1 97.06 125 ILE B CA 1
ATOM 3683 C C . ILE B 1 125 ? 1.434 17.781 -4.008 1 97.06 125 ILE B C 1
ATOM 3685 O O . ILE B 1 125 ? 1.432 16.672 -4.543 1 97.06 125 ILE B O 1
ATOM 3689 N N . ALA B 1 126 ? 0.571 18.141 -3.154 1 97.88 126 ALA B N 1
ATOM 3690 C CA . ALA B 1 126 ? -0.673 17.391 -2.994 1 97.88 126 ALA B CA 1
ATOM 3691 C C . ALA B 1 126 ? -1.721 17.844 -4.008 1 97.88 126 ALA B C 1
ATOM 3693 O O . ALA B 1 126 ? -2.584 18.672 -3.691 1 97.88 126 ALA B O 1
ATOM 3694 N N . ALA B 1 127 ? -1.712 17.266 -5.16 1 97 127 ALA B N 1
ATOM 3695 C CA . ALA B 1 127 ? -2.488 17.75 -6.301 1 97 127 ALA B CA 1
ATOM 3696 C C . ALA B 1 127 ? -3.809 17 -6.422 1 97 127 ALA B C 1
ATOM 3698 O O . ALA B 1 127 ? -3.861 15.781 -6.195 1 97 127 ALA B O 1
ATOM 3699 N N . THR B 1 128 ? -4.828 17.641 -6.73 1 96 128 THR B N 1
ATOM 3700 C CA . THR B 1 128 ? -6.133 17.141 -7.148 1 96 128 THR B CA 1
ATOM 3701 C C . THR B 1 128 ? -6.609 17.859 -8.406 1 96 128 THR B C 1
ATOM 3703 O O . THR B 1 128 ? -6.02 18.859 -8.82 1 96 128 THR B O 1
ATOM 3706 N N . PRO B 1 129 ? -7.645 17.312 -9.062 1 93.69 129 PRO B N 1
ATOM 3707 C CA . PRO B 1 129 ? -8.18 18.047 -10.211 1 93.69 129 PRO B CA 1
ATOM 3708 C C . PRO B 1 129 ? -8.625 19.469 -9.859 1 93.69 129 PRO B C 1
ATOM 3710 O O . PRO B 1 129 ? -8.469 20.375 -10.672 1 93.69 129 PRO B O 1
ATOM 3713 N N . GLU B 1 130 ? -9.141 19.703 -8.688 1 94.31 130 GLU B N 1
ATOM 3714 C CA . GLU B 1 130 ? -9.602 21.016 -8.25 1 94.31 130 GLU B CA 1
ATOM 3715 C C . GLU B 1 130 ? -8.43 21.906 -7.855 1 94.31 130 GLU B C 1
ATOM 3717 O O . GLU B 1 130 ? -8.516 23.141 -7.961 1 94.31 130 GLU B O 1
ATOM 3722 N N . ARG B 1 131 ? -7.316 21.297 -7.43 1 95.75 131 ARG B N 1
ATOM 3723 C CA . ARG B 1 131 ? -6.086 21.984 -7.043 1 95.75 131 ARG B CA 1
ATOM 3724 C C . ARG B 1 131 ? -4.871 21.344 -7.699 1 95.75 131 ARG B C 1
ATOM 3726 O O . ARG B 1 131 ? -4.016 20.781 -7.016 1 95.75 131 ARG B O 1
ATOM 3733 N N . PRO B 1 132 ? -4.801 21.5 -8.984 1 95.31 132 PRO B N 1
ATOM 3734 C CA . PRO B 1 132 ? -3.783 20.75 -9.727 1 95.31 132 PRO B CA 1
ATOM 3735 C C . PRO B 1 132 ? -2.359 21.125 -9.312 1 95.31 132 PRO B C 1
ATOM 3737 O O . PRO B 1 132 ? -1.426 20.344 -9.547 1 95.31 132 PRO B O 1
ATOM 3740 N N . PHE B 1 133 ? -2.15 22.25 -8.648 1 94.81 133 PHE B N 1
ATOM 3741 C CA . PHE B 1 133 ? -0.813 22.672 -8.25 1 94.81 133 PHE B CA 1
ATOM 3742 C C . PHE B 1 133 ? -0.696 22.766 -6.734 1 94.81 133 PHE B C 1
ATOM 3744 O O . PHE B 1 133 ? 0.197 23.422 -6.211 1 94.81 133 PHE B O 1
ATOM 3751 N N . GLY B 1 134 ? -1.592 22.062 -6.059 1 95.44 134 GLY B N 1
ATOM 3752 C CA . GLY B 1 134 ? -1.555 21.984 -4.605 1 95.44 134 GLY B CA 1
ATOM 3753 C C . GLY B 1 134 ? -1.97 23.281 -3.936 1 95.44 134 GLY B C 1
ATOM 3754 O O . GLY B 1 134 ? -2.756 24.062 -4.492 1 95.44 134 GLY B O 1
ATOM 3755 N N . THR B 1 135 ? -1.557 23.422 -2.717 1 94.5 135 THR B N 1
ATOM 3756 C CA . THR B 1 135 ? -1.891 24.609 -1.941 1 94.5 135 THR B CA 1
ATOM 3757 C C . THR B 1 135 ? -1.02 25.781 -2.361 1 94.5 135 THR B C 1
ATOM 3759 O O . THR B 1 135 ? 0.201 25.766 -2.188 1 94.5 135 THR B O 1
ATOM 3762 N N . GLN B 1 136 ? -1.729 26.797 -2.871 1 92.56 136 GLN B N 1
ATOM 3763 C CA . GLN B 1 136 ? -1.019 27.984 -3.326 1 92.56 136 GLN B CA 1
ATOM 3764 C C . GLN B 1 136 ? -1.103 29.109 -2.293 1 92.56 136 GLN B C 1
ATOM 3766 O O . GLN B 1 136 ? -0.291 30.031 -2.307 1 92.56 136 GLN B O 1
ATOM 3771 N N . GLU B 1 137 ? -2.09 29 -1.521 1 88.12 137 GLU B N 1
ATOM 3772 C CA . GLU B 1 137 ? -2.299 30.016 -0.489 1 88.12 137 GLU B CA 1
ATOM 3773 C C . GLU B 1 137 ? -1.079 30.141 0.419 1 88.12 137 GLU B C 1
ATOM 3775 O O . GLU B 1 137 ? -0.481 29.125 0.804 1 88.12 137 GLU B O 1
ATOM 3780 N N . GLY B 1 138 ? -0.669 31.438 0.689 1 87 138 GLY B N 1
ATOM 3781 C CA . GLY B 1 138 ? 0.475 31.688 1.552 1 87 138 GLY B CA 1
ATOM 3782 C C . GLY B 1 138 ? 1.795 31.281 0.926 1 87 138 GLY B C 1
ATOM 3783 O O . GLY B 1 138 ? 2.783 31.062 1.632 1 87 138 GLY B O 1
ATOM 3784 N N . ASN B 1 139 ? 1.767 30.969 -0.335 1 91.31 139 ASN B N 1
ATOM 3785 C CA . ASN B 1 139 ? 2.961 30.531 -1.055 1 91.31 139 ASN B CA 1
ATOM 3786 C C . ASN B 1 139 ? 3.496 29.219 -0.51 1 91.31 139 ASN B C 1
ATOM 3788 O O . ASN B 1 139 ? 4.707 29 -0.461 1 91.31 139 ASN B O 1
ATOM 3792 N N . TRP B 1 140 ? 2.578 28.406 -0.064 1 92.94 140 TRP B N 1
ATOM 3793 C CA . TRP B 1 140 ? 2.947 27.156 0.578 1 92.94 140 TRP B CA 1
ATOM 3794 C C . TRP B 1 140 ? 3.752 26.266 -0.373 1 92.94 140 TRP B C 1
ATOM 3796 O O . TRP B 1 140 ? 4.832 25.797 -0.02 1 92.94 140 TRP B O 1
ATOM 3806 N N . ALA B 1 141 ? 3.174 26.016 -1.539 1 93.62 141 ALA B N 1
ATOM 3807 C CA . ALA B 1 141 ? 3.822 25.141 -2.518 1 93.62 141 ALA B CA 1
ATOM 3808 C C . ALA B 1 141 ? 5.254 25.594 -2.793 1 93.62 141 ALA B C 1
ATOM 3810 O O . ALA B 1 141 ? 6.168 24.781 -2.861 1 93.62 141 ALA B O 1
ATOM 3811 N N . LYS B 1 142 ? 5.43 26.906 -2.9 1 92.81 142 LYS B N 1
ATOM 3812 C CA . LYS B 1 142 ? 6.754 27.453 -3.188 1 92.81 142 LYS B CA 1
ATOM 3813 C C . LYS B 1 142 ? 7.676 27.312 -1.979 1 92.81 142 LYS B C 1
ATOM 3815 O O . LYS B 1 142 ? 8.836 26.922 -2.115 1 92.81 142 LYS B O 1
ATOM 3820 N N . GLN B 1 143 ? 7.184 27.594 -0.852 1 92.75 143 GLN B N 1
ATOM 3821 C CA . GLN B 1 143 ? 7.969 27.547 0.378 1 92.75 143 GLN B CA 1
ATOM 3822 C C . GLN B 1 143 ? 8.43 26.125 0.671 1 92.75 143 GLN B C 1
ATOM 3824 O O . GLN B 1 143 ? 9.484 25.922 1.28 1 92.75 143 GLN B O 1
ATOM 3829 N N . HIS B 1 144 ? 7.672 25.188 0.213 1 94.38 144 HIS B N 1
ATOM 3830 C CA . HIS B 1 144 ? 7.973 23.797 0.521 1 94.38 144 HIS B CA 1
ATOM 3831 C C . HIS B 1 144 ? 8.352 23.031 -0.737 1 94.38 144 HIS B C 1
ATOM 3833 O O . HIS B 1 144 ? 8.094 21.828 -0.835 1 94.38 144 HIS B O 1
ATOM 3839 N N . GLU B 1 145 ? 8.883 23.672 -1.667 1 94.88 145 GLU B N 1
ATOM 3840 C CA . GLU B 1 145 ? 9.211 23.078 -2.959 1 94.88 145 GLU B CA 1
ATOM 3841 C C . GLU B 1 145 ? 10.266 21.984 -2.812 1 94.88 145 GLU B C 1
ATOM 3843 O O . GLU B 1 145 ? 10.383 21.109 -3.674 1 94.88 145 GLU B O 1
ATOM 3848 N N . ASN B 1 146 ? 11.016 21.969 -1.704 1 95.31 146 ASN B N 1
ATOM 3849 C CA . ASN B 1 146 ? 12.078 21 -1.518 1 95.31 146 ASN B CA 1
ATOM 3850 C C . ASN B 1 146 ? 11.727 19.969 -0.443 1 95.31 146 ASN B C 1
ATOM 3852 O O . ASN B 1 146 ? 12.57 19.188 -0.022 1 95.31 146 ASN B O 1
ATOM 3856 N N . ASP B 1 147 ? 10.477 20 0.037 1 96.69 147 ASP B N 1
ATOM 3857 C CA . ASP B 1 147 ? 9.969 19.047 1.01 1 96.69 147 ASP B CA 1
ATOM 3858 C C . ASP B 1 147 ? 8.992 18.062 0.359 1 96.69 147 ASP B C 1
ATOM 3860 O O . ASP B 1 147 ? 8.125 18.484 -0.418 1 96.69 147 ASP B O 1
ATOM 3864 N N . SER B 1 148 ? 9.258 16.797 0.663 1 97.62 148 SER B N 1
ATOM 3865 C CA . SER B 1 148 ? 8.227 15.859 0.226 1 97.62 148 SER B CA 1
ATOM 3866 C C . SER B 1 148 ? 6.875 16.188 0.848 1 97.62 148 SER B C 1
ATOM 3868 O O . SER B 1 148 ? 6.809 16.875 1.876 1 97.62 148 SER B O 1
ATOM 3870 N N . VAL B 1 149 ? 5.797 15.766 0.216 1 98 149 VAL B N 1
ATOM 3871 C CA . VAL B 1 149 ? 4.477 16.047 0.772 1 98 149 VAL B CA 1
ATOM 3872 C C . VAL B 1 149 ? 4.371 15.445 2.176 1 98 149 VAL B C 1
ATOM 3874 O O . VAL B 1 149 ? 3.752 16.047 3.062 1 98 149 VAL B O 1
ATOM 3877 N N . LEU B 1 150 ? 4.961 14.273 2.385 1 98.12 150 LEU B N 1
ATOM 3878 C CA . LEU B 1 150 ? 4.949 13.672 3.711 1 98.12 150 LEU B CA 1
ATOM 3879 C C . LEU B 1 150 ? 5.703 14.539 4.711 1 98.12 150 LEU B C 1
ATOM 3881 O O . LEU B 1 150 ? 5.281 14.68 5.859 1 98.12 150 LEU B O 1
ATOM 3885 N N . GLN B 1 151 ? 6.82 15.117 4.336 1 97.62 151 GLN B N 1
ATOM 3886 C CA . GLN B 1 151 ? 7.539 16.047 5.199 1 97.62 151 GLN B CA 1
ATOM 3887 C C . GLN B 1 151 ? 6.699 17.281 5.5 1 97.62 151 GLN B C 1
ATOM 3889 O O . GLN B 1 151 ? 6.695 17.781 6.625 1 97.62 151 GLN B O 1
ATOM 3894 N N . GLN B 1 152 ? 6.012 17.781 4.488 1 96.94 152 GLN B N 1
ATOM 3895 C CA . GLN B 1 152 ? 5.102 18.906 4.695 1 96.94 152 GLN B CA 1
ATOM 3896 C C . GLN B 1 152 ? 4.043 18.562 5.742 1 96.94 152 GLN B C 1
ATOM 3898 O O . GLN B 1 152 ? 3.711 19.406 6.586 1 96.94 152 GLN B O 1
ATOM 3903 N N . HIS B 1 153 ? 3.562 17.344 5.684 1 96.81 153 HIS B N 1
ATOM 3904 C CA . HIS B 1 153 ? 2.551 16.859 6.617 1 96.81 153 HIS B CA 1
ATOM 3905 C C . HIS B 1 153 ? 3.033 16.984 8.062 1 96.81 153 HIS B C 1
ATOM 3907 O O . HIS B 1 153 ? 2.225 17.156 8.977 1 96.81 153 HIS B O 1
ATOM 3913 N N . CYS B 1 154 ? 4.324 16.969 8.281 1 96.56 154 CYS B N 1
ATOM 3914 C CA . CYS B 1 154 ? 4.91 16.984 9.617 1 96.56 154 CYS B CA 1
ATOM 3915 C C . CYS B 1 154 ? 5.418 18.375 9.984 1 96.56 154 CYS B C 1
ATOM 3917 O O . CYS B 1 154 ? 5.836 18.609 11.125 1 96.56 154 CYS B O 1
ATOM 3919 N N . ALA B 1 155 ? 5.371 19.297 9.086 1 94.38 155 ALA B N 1
ATOM 3920 C CA . ALA B 1 155 ? 6.055 20.578 9.211 1 94.38 155 ALA B CA 1
ATOM 3921 C C . ALA B 1 155 ? 5.512 21.375 10.398 1 94.38 155 ALA B C 1
ATOM 3923 O O . ALA B 1 155 ? 6.266 22.062 11.094 1 94.38 155 ALA B O 1
ATOM 3924 N N . PHE B 1 156 ? 4.23 21.266 10.648 1 93.94 156 PHE B N 1
ATOM 3925 C CA . PHE B 1 156 ? 3.6 22.016 11.734 1 93.94 156 PHE B CA 1
ATOM 3926 C C . PHE B 1 156 ? 4.219 21.641 13.078 1 93.94 156 PHE B C 1
ATOM 3928 O O . PHE B 1 156 ? 4.297 22.469 13.984 1 93.94 156 PHE B O 1
ATOM 3935 N N . PHE B 1 157 ? 4.719 20.469 13.18 1 95.81 157 PHE B N 1
ATOM 3936 C CA . PHE B 1 157 ? 5.227 19.938 14.445 1 95.81 157 PHE B CA 1
ATOM 3937 C C . PHE B 1 157 ? 6.719 20.234 14.586 1 95.81 157 PHE B C 1
ATOM 3939 O O . PHE B 1 157 ? 7.344 19.828 15.57 1 95.81 157 PHE B O 1
ATOM 3946 N N . ASP B 1 158 ? 7.277 20.906 13.594 1 95.75 158 ASP B N 1
ATOM 3947 C CA . ASP B 1 158 ? 8.664 21.344 13.633 1 95.75 158 ASP B CA 1
ATOM 3948 C C . ASP B 1 158 ? 8.758 22.875 13.609 1 95.75 158 ASP B C 1
ATOM 3950 O O . ASP B 1 158 ? 9.273 23.453 12.656 1 95.75 158 ASP B O 1
ATOM 3954 N N . PRO B 1 159 ? 8.445 23.484 14.68 1 91.88 159 PRO B N 1
ATOM 3955 C CA . PRO B 1 159 ? 8.328 24.953 14.68 1 91.88 159 PRO B CA 1
ATOM 3956 C C . PRO B 1 159 ? 9.68 25.641 14.508 1 91.88 159 PRO B C 1
ATOM 3958 O O . PRO B 1 159 ? 9.742 26.766 14 1 91.88 159 PRO B O 1
ATOM 3961 N N . ASP B 1 160 ? 10.781 25.078 14.922 1 94.12 160 ASP B N 1
ATOM 3962 C CA . ASP B 1 160 ? 12.078 25.75 14.797 1 94.12 160 ASP B CA 1
ATOM 3963 C C . ASP B 1 160 ? 12.758 25.375 13.484 1 94.12 160 ASP B C 1
ATOM 3965 O O . ASP B 1 160 ? 13.875 25.828 13.211 1 94.12 160 ASP B O 1
ATOM 3969 N N . ASN B 1 161 ? 12.125 24.438 12.703 1 93.94 161 ASN B N 1
ATOM 3970 C CA . ASN B 1 161 ? 12.531 24.078 11.344 1 93.94 161 ASN B CA 1
ATOM 3971 C C . ASN B 1 161 ? 13.938 23.484 11.32 1 93.94 161 ASN B C 1
ATOM 3973 O O . ASN B 1 161 ? 14.727 23.797 10.422 1 93.94 161 ASN B O 1
ATOM 3977 N N . ASP B 1 162 ? 14.305 22.719 12.305 1 96.12 162 ASP B N 1
ATOM 3978 C CA . ASP B 1 162 ? 15.625 22.094 12.312 1 96.12 162 ASP B CA 1
ATOM 3979 C C . ASP B 1 162 ? 15.555 20.656 11.789 1 96.12 162 ASP B C 1
ATOM 3981 O O . ASP B 1 162 ? 16.562 19.953 11.766 1 96.12 162 ASP B O 1
ATOM 3985 N N . GLY B 1 163 ? 14.375 20.203 11.469 1 97 163 GLY B N 1
ATOM 3986 C CA . GLY B 1 163 ? 14.211 18.891 10.875 1 97 163 GLY B CA 1
ATOM 3987 C C . GLY B 1 163 ? 14.023 17.797 11.906 1 97 163 GLY B C 1
ATOM 3988 O O . GLY B 1 163 ? 14.047 16.609 11.562 1 97 163 GLY B O 1
ATOM 3989 N N . ILE B 1 164 ? 13.883 18.219 13.172 1 98.38 164 ILE B N 1
ATOM 3990 C CA . ILE B 1 164 ? 13.711 17.266 14.25 1 98.38 164 ILE B CA 1
ATOM 3991 C C . ILE B 1 164 ? 12.43 17.578 15.023 1 98.38 164 ILE B C 1
ATOM 3993 O O . ILE B 1 164 ? 12.188 18.719 15.391 1 98.38 164 ILE B O 1
ATOM 3997 N N . VAL B 1 165 ? 11.586 16.594 15.18 1 98.5 165 VAL B N 1
ATOM 3998 C CA . VAL B 1 165 ? 10.383 16.719 16 1 98.5 165 VAL B CA 1
ATOM 3999 C C . VAL B 1 165 ? 10.578 15.984 17.312 1 98.5 165 VAL B C 1
ATOM 4001 O O . VAL B 1 165 ? 10.68 14.758 17.344 1 98.5 165 VAL B O 1
ATOM 4004 N N . TRP B 1 166 ? 10.617 16.719 18.328 1 98.25 166 TRP B N 1
ATOM 4005 C CA . TRP B 1 166 ? 10.766 16.156 19.672 1 98.25 166 TRP B CA 1
ATOM 4006 C C . TRP B 1 166 ? 9.406 15.836 20.281 1 98.25 166 TRP B C 1
ATOM 4008 O O . TRP B 1 166 ? 8.383 16.359 19.828 1 98.25 166 TRP B O 1
ATOM 4018 N N . PRO B 1 167 ? 9.43 14.977 21.359 1 98.38 167 PRO B N 1
ATOM 4019 C CA . PRO B 1 167 ? 8.148 14.656 22 1 98.38 167 PRO B CA 1
ATOM 4020 C C . PRO B 1 167 ? 7.391 15.891 22.469 1 98.38 167 PRO B C 1
ATOM 4022 O O . PRO B 1 167 ? 6.164 15.945 22.375 1 98.38 167 PRO B O 1
ATOM 4025 N N . TRP B 1 168 ? 8.047 16.906 22.953 1 97.62 168 TRP B N 1
ATOM 4026 C CA . TRP B 1 168 ? 7.355 18.109 23.406 1 97.62 168 TRP B CA 1
ATOM 4027 C C . TRP B 1 168 ? 6.805 18.906 22.234 1 97.62 168 TRP B C 1
ATOM 4029 O O . TRP B 1 168 ? 5.82 19.625 22.375 1 97.62 168 TRP B O 1
ATOM 4039 N N . ASP B 1 169 ? 7.41 18.812 21.031 1 97.75 169 ASP B N 1
ATOM 4040 C CA . ASP B 1 169 ? 6.832 19.406 19.828 1 97.75 169 ASP B CA 1
ATOM 4041 C C . ASP B 1 169 ? 5.496 18.766 19.484 1 97.75 169 ASP B C 1
ATOM 4043 O O . ASP B 1 169 ? 4.551 19.438 19.078 1 97.75 169 ASP B O 1
ATOM 4047 N N . VAL B 1 170 ? 5.469 17.406 19.625 1 97.88 170 VAL B N 1
ATOM 4048 C CA . VAL B 1 170 ? 4.238 16.672 19.375 1 97.88 170 VAL B CA 1
ATOM 4049 C C . VAL B 1 170 ? 3.154 17.109 20.359 1 97.88 170 VAL B C 1
ATOM 4051 O O . VAL B 1 170 ? 2.043 17.453 19.953 1 97.88 170 VAL B O 1
ATOM 4054 N N . PHE B 1 171 ? 3.512 17.156 21.641 1 97.25 171 PHE B N 1
ATOM 4055 C CA . PHE B 1 171 ? 2.564 17.547 22.688 1 97.25 171 PHE B CA 1
ATOM 4056 C C . PHE B 1 171 ? 2.018 18.953 22.422 1 97.25 171 PHE B C 1
ATOM 4058 O O . PHE B 1 171 ? 0.803 19.141 22.312 1 97.25 171 PHE B O 1
ATOM 4065 N N . TRP B 1 172 ? 2.85 19.875 22.25 1 94.94 172 TRP B N 1
ATOM 4066 C CA . TRP B 1 172 ? 2.449 21.266 22.125 1 94.94 172 TRP B CA 1
ATOM 4067 C C . TRP B 1 172 ? 1.778 21.531 20.781 1 94.94 172 TRP B C 1
ATOM 4069 O O . TRP B 1 172 ? 0.898 22.375 20.672 1 94.94 172 TRP B O 1
ATOM 4079 N N . GLY B 1 173 ? 2.254 20.781 19.734 1 94.44 173 GLY B N 1
ATOM 4080 C CA . GLY B 1 173 ? 1.571 20.891 18.453 1 94.44 173 GLY B CA 1
ATOM 4081 C C . GLY B 1 173 ? 0.099 20.531 18.531 1 94.44 173 GLY B C 1
ATOM 4082 O O . GLY B 1 173 ? -0.754 21.297 18.078 1 94.44 173 GLY B O 1
ATOM 4083 N N . PHE B 1 174 ? -0.201 19.422 19.156 1 95.5 174 PHE B N 1
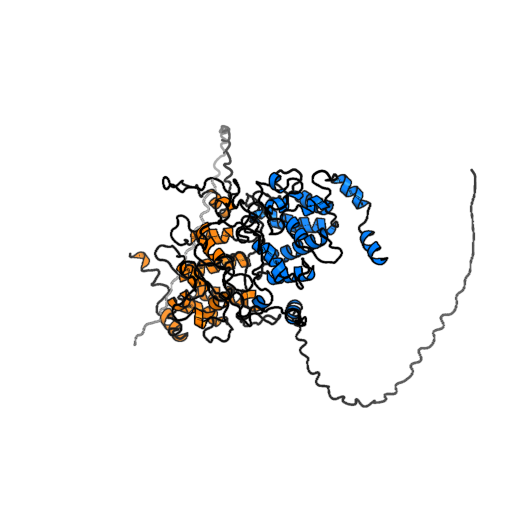ATOM 4084 C CA . PHE B 1 174 ? -1.593 19.016 19.297 1 95.5 174 PHE B CA 1
ATOM 4085 C C . PHE B 1 174 ? -2.346 19.969 20.219 1 95.5 174 PHE B C 1
ATOM 4087 O O . PHE B 1 174 ? -3.508 20.297 19.969 1 95.5 174 PHE B O 1
ATOM 4094 N N . HIS B 1 175 ? -1.695 20.391 21.234 1 94.62 175 HIS B N 1
ATOM 4095 C CA . HIS B 1 175 ? -2.326 21.328 22.156 1 94.62 175 HIS B CA 1
ATOM 4096 C C . HIS B 1 175 ? -2.674 22.641 21.453 1 94.62 175 HIS B C 1
ATOM 4098 O O . HIS B 1 175 ? -3.762 23.188 21.656 1 94.62 175 HIS B O 1
ATOM 4104 N N . GLN B 1 176 ? -1.804 23.125 20.656 1 91.5 176 GLN B N 1
ATOM 4105 C CA . GLN B 1 176 ? -2.021 24.344 19.875 1 91.5 176 GLN B CA 1
ATOM 4106 C C . GLN B 1 176 ? -3.188 24.188 18.906 1 91.5 176 GLN B C 1
ATOM 4108 O O . GLN B 1 176 ? -3.916 25.141 18.641 1 91.5 176 GLN B O 1
ATOM 4113 N N . LEU B 1 177 ? -3.342 22.984 18.438 1 90.94 177 LEU B N 1
ATOM 4114 C CA . LEU B 1 177 ? -4.418 22.703 17.484 1 90.94 177 LEU B CA 1
ATOM 4115 C C . LEU B 1 177 ? -5.754 22.562 18.219 1 90.94 177 LEU B C 1
ATOM 4117 O O . LEU B 1 177 ? -6.801 22.422 17.578 1 90.94 177 LEU B O 1
ATOM 4121 N N . GLY B 1 178 ? -5.758 22.531 19.562 1 89 178 GLY B N 1
ATOM 4122 C CA . GLY B 1 178 ? -6.992 22.547 20.328 1 89 178 GLY B CA 1
ATOM 4123 C C . GLY B 1 178 ? -7.387 21.188 20.875 1 89 178 GLY B C 1
ATOM 4124 O O . GLY B 1 178 ? -8.5 21.016 21.359 1 89 178 GLY B O 1
ATOM 4125 N N . TYR B 1 179 ? -6.508 20.25 20.812 1 92.5 179 TYR B N 1
ATOM 4126 C CA . TYR B 1 179 ? -6.816 18.938 21.344 1 92.5 179 TYR B CA 1
ATOM 4127 C C . TYR B 1 179 ? -6.777 18.922 22.859 1 92.5 179 TYR B C 1
ATOM 4129 O O . TYR B 1 179 ? -6.051 19.719 23.469 1 92.5 179 TYR B O 1
ATOM 4137 N N . ALA B 1 180 ? -7.582 18.047 23.469 1 93.75 180 ALA B N 1
ATOM 4138 C CA . ALA B 1 180 ? -7.609 17.891 24.922 1 93.75 180 ALA B CA 1
ATOM 4139 C C . ALA B 1 180 ? -6.309 17.281 25.422 1 93.75 180 ALA B C 1
ATOM 4141 O O . ALA B 1 180 ? -5.602 16.594 24.688 1 93.75 180 ALA B O 1
ATOM 4142 N N . LEU B 1 181 ? -6.016 17.484 26.641 1 94.81 181 LEU B N 1
ATOM 4143 C CA . LEU B 1 181 ? -4.758 17.094 27.266 1 94.81 181 LEU B CA 1
ATOM 4144 C C . LEU B 1 181 ? -4.535 15.594 27.156 1 94.81 181 LEU B C 1
ATOM 4146 O O . LEU B 1 181 ? -3.443 15.148 26.797 1 94.81 181 LEU B O 1
ATOM 4150 N N . PRO B 1 182 ? -5.539 14.719 27.422 1 95.88 182 PRO B N 1
ATOM 4151 C CA . PRO B 1 182 ? -5.289 13.281 27.281 1 95.88 182 PRO B CA 1
ATOM 4152 C C . PRO B 1 182 ? -4.867 12.891 25.875 1 95.88 182 PRO B C 1
ATOM 4154 O O . PRO B 1 182 ? -4.023 12.008 25.703 1 95.88 182 PRO B O 1
ATOM 4157 N N . TRP B 1 183 ? -5.438 13.594 24.922 1 95.19 183 TRP B N 1
ATOM 4158 C CA . TRP B 1 183 ? -5.074 13.312 23.547 1 95.19 183 TRP B CA 1
ATOM 4159 C C . TRP B 1 183 ? -3.633 13.727 23.266 1 95.19 183 TRP B C 1
ATOM 4161 O O . TRP B 1 183 ? -2.902 13.023 22.562 1 95.19 183 TRP B O 1
ATOM 4171 N N . CYS B 1 184 ? -3.254 14.867 23.766 1 96.81 184 CYS B N 1
ATOM 4172 C CA . CYS B 1 184 ? -1.887 15.336 23.578 1 96.81 184 CYS B CA 1
ATOM 4173 C C . CYS B 1 184 ? -0.883 14.336 24.125 1 96.81 184 CYS B C 1
ATOM 4175 O O . CYS B 1 184 ? 0.105 14.008 23.469 1 96.81 184 CYS B O 1
ATOM 4177 N N . ILE B 1 185 ? -1.192 13.805 25.297 1 97.56 185 ILE B N 1
ATOM 4178 C CA . ILE B 1 185 ? -0.327 12.828 25.953 1 97.56 185 ILE B CA 1
ATOM 4179 C C . ILE B 1 185 ? -0.308 11.539 25.125 1 97.56 185 ILE B C 1
ATOM 4181 O O . ILE B 1 185 ? 0.76 10.984 24.859 1 97.56 185 ILE B O 1
ATOM 4185 N N . LEU B 1 186 ? -1.474 11.07 24.75 1 97.38 186 LEU B N 1
ATOM 4186 C CA . LEU B 1 186 ? -1.594 9.852 23.953 1 97.38 186 LEU B CA 1
ATOM 4187 C C . LEU B 1 186 ? -0.81 9.984 22.641 1 97.38 186 LEU B C 1
ATOM 4189 O O . LEU B 1 186 ? -0.156 9.031 22.219 1 97.38 186 LEU B O 1
ATOM 4193 N N . SER B 1 187 ? -0.907 11.156 22.047 1 97.88 187 SER B N 1
ATOM 4194 C CA . SER B 1 187 ? -0.223 11.391 20.781 1 97.88 187 SER B CA 1
ATOM 4195 C C . SER B 1 187 ? 1.287 11.242 20.922 1 97.88 187 SER B C 1
ATOM 4197 O O . SER B 1 187 ? 1.949 10.656 20.062 1 97.88 187 SER B O 1
ATOM 4199 N N . VAL B 1 188 ? 1.811 11.789 21.984 1 98.12 188 VAL B N 1
ATOM 4200 C CA . VAL B 1 188 ? 3.24 11.648 22.234 1 98.12 188 VAL B CA 1
ATOM 4201 C C . VAL B 1 188 ? 3.602 10.172 22.344 1 98.12 188 VAL B C 1
ATOM 4203 O O . VAL B 1 188 ? 4.574 9.719 21.734 1 98.12 188 VAL B O 1
ATOM 4206 N N . MET B 1 189 ? 2.824 9.391 23.078 1 97.25 189 MET B N 1
ATOM 4207 C CA . MET B 1 189 ? 3.09 7.973 23.312 1 97.25 189 MET B CA 1
ATOM 4208 C C . MET B 1 189 ? 3.021 7.188 22.016 1 97.25 189 MET B C 1
ATOM 4210 O O . MET B 1 189 ? 3.832 6.289 21.781 1 97.25 189 MET B O 1
ATOM 4214 N N . ILE B 1 190 ? 2.172 7.516 21.156 1 97.12 190 ILE B N 1
ATOM 4215 C CA . ILE B 1 190 ? 1.972 6.77 19.922 1 97.12 190 ILE B CA 1
ATOM 4216 C C . ILE B 1 190 ? 2.979 7.23 18.859 1 97.12 190 ILE B C 1
ATOM 4218 O O . ILE B 1 190 ? 3.68 6.414 18.266 1 97.12 190 ILE B O 1
ATOM 4222 N N . ILE B 1 191 ? 3.074 8.523 18.688 1 97.88 191 ILE B N 1
ATOM 4223 C CA . ILE B 1 191 ? 3.828 9.078 17.578 1 97.88 191 ILE B CA 1
ATOM 4224 C C . ILE B 1 191 ? 5.324 8.977 17.859 1 97.88 191 ILE B C 1
ATOM 4226 O O . ILE B 1 191 ? 6.086 8.438 17.047 1 97.88 191 ILE B O 1
ATOM 4230 N N . SER B 1 192 ? 5.758 9.508 18.984 1 97.88 192 SER B N 1
ATOM 4231 C CA . SER B 1 192 ? 7.184 9.57 19.281 1 97.88 192 SER B CA 1
ATOM 4232 C C . SER B 1 192 ? 7.777 8.172 19.453 1 97.88 192 SER B C 1
ATOM 4234 O O . SER B 1 192 ? 8.859 7.883 18.938 1 97.88 192 SER B O 1
ATOM 4236 N N . THR B 1 193 ? 7.082 7.254 20.078 1 95.88 193 THR B N 1
ATOM 4237 C CA . THR B 1 193 ? 7.609 5.918 20.328 1 95.88 193 THR B CA 1
ATOM 4238 C C . THR B 1 193 ? 7.602 5.086 19.047 1 95.88 193 THR B C 1
ATOM 4240 O O . THR B 1 193 ? 8.453 4.215 18.859 1 95.88 193 THR B O 1
ATOM 4243 N N . SER B 1 194 ? 6.746 5.355 18.172 1 96.56 194 SER B N 1
ATOM 4244 C CA . SER B 1 194 ? 6.617 4.551 16.969 1 96.56 194 SER B CA 1
ATOM 4245 C C . SER B 1 194 ? 7.578 5.027 15.875 1 96.56 194 SER B C 1
ATOM 4247 O O . SER B 1 194 ? 8.109 4.219 15.109 1 96.56 194 SER B O 1
ATOM 4249 N N . PHE B 1 195 ? 7.859 6.316 15.836 1 97.75 195 PHE B N 1
ATOM 4250 C CA . PHE B 1 195 ? 8.516 6.859 14.648 1 97.75 195 PHE B CA 1
ATOM 4251 C C . PHE B 1 195 ? 9.992 7.117 14.922 1 97.75 195 PHE B C 1
ATOM 4253 O O . PHE B 1 195 ? 10.82 7.082 14.008 1 97.75 195 PHE B O 1
ATOM 4260 N N . SER B 1 196 ? 10.336 7.363 16.156 1 98.19 196 SER B N 1
ATOM 4261 C CA . SER B 1 196 ? 11.672 7.852 16.5 1 98.19 196 SER B CA 1
ATOM 4262 C C . SER B 1 196 ? 12.75 6.891 16 1 98.19 196 SER B C 1
ATOM 4264 O O . SER B 1 196 ? 13.648 7.289 15.25 1 98.19 196 SER B O 1
ATOM 4266 N N . TRP B 1 197 ? 12.648 5.648 16.359 1 96.94 197 TRP B N 1
ATOM 4267 C CA . TRP B 1 197 ? 13.703 4.695 16.031 1 96.94 197 TRP B CA 1
ATOM 4268 C C . TRP B 1 197 ? 13.805 4.5 14.523 1 96.94 197 TRP B C 1
ATOM 4270 O O . TRP B 1 197 ? 14.906 4.449 13.977 1 96.94 197 TRP B O 1
ATOM 4280 N N . PHE B 1 198 ? 12.758 4.465 13.852 1 96.25 198 PHE B N 1
ATOM 4281 C CA . PHE B 1 198 ? 12.734 4.168 12.422 1 96.25 198 PHE B CA 1
ATOM 4282 C C . PHE B 1 198 ? 13.273 5.34 11.617 1 96.25 198 PHE B C 1
ATOM 4284 O O . PHE B 1 198 ? 13.734 5.164 10.484 1 96.25 198 PHE B O 1
ATOM 4291 N N . THR B 1 199 ? 13.234 6.504 12.141 1 97.62 199 THR B N 1
ATOM 4292 C CA . THR B 1 199 ? 13.75 7.66 11.414 1 97.62 199 THR B CA 1
ATOM 4293 C C . THR B 1 199 ? 15.18 7.977 11.844 1 97.62 199 THR B C 1
ATOM 4295 O O . THR B 1 199 ? 15.812 8.883 11.297 1 97.62 199 THR B O 1
ATOM 4298 N N . SER B 1 200 ? 15.656 7.199 12.797 1 96.75 200 SER B N 1
ATOM 4299 C CA . SER B 1 200 ? 16.984 7.43 13.344 1 96.75 200 SER B CA 1
ATOM 4300 C C . SER B 1 200 ? 18.062 6.891 12.406 1 96.75 200 SER B C 1
ATOM 4302 O O . SER B 1 200 ? 17.828 5.938 11.656 1 96.75 200 SER B O 1
ATOM 4304 N N . GLU B 1 201 ? 19.188 7.559 12.43 1 93.44 201 GLU B N 1
ATOM 4305 C CA . GLU B 1 201 ? 20.328 7.062 11.672 1 93.44 201 GLU B CA 1
ATOM 4306 C C . GLU B 1 201 ? 21.125 6.047 12.484 1 93.44 201 GLU B C 1
ATOM 4308 O O . GLU B 1 201 ? 21.953 5.316 11.938 1 93.44 201 GLU B O 1
ATOM 4313 N N . SER B 1 202 ? 20.766 6.055 13.773 1 92.88 202 SER B N 1
ATOM 4314 C CA . SER B 1 202 ? 21.438 5.117 14.672 1 92.88 202 SER B CA 1
ATOM 4315 C C . SER B 1 202 ? 20.562 3.902 14.961 1 92.88 202 SER B C 1
ATOM 4317 O O . SER B 1 202 ? 19.344 4.02 15.07 1 92.88 202 SER B O 1
ATOM 4319 N N . TRP B 1 203 ? 21.141 2.781 15.125 1 91.81 203 TRP B N 1
ATOM 4320 C CA . TRP B 1 203 ? 20.406 1.578 15.5 1 91.81 203 TRP B CA 1
ATOM 4321 C C . TRP B 1 203 ? 20.078 1.574 16.984 1 91.81 203 TRP B C 1
ATOM 4323 O O . TRP B 1 203 ? 19.266 0.778 17.453 1 91.81 203 TRP B O 1
ATOM 4333 N N . ILE B 1 204 ? 20.844 2.414 17.703 1 94.38 204 ILE B N 1
ATOM 4334 C CA . ILE B 1 204 ? 20.578 2.553 19.141 1 94.38 204 ILE B CA 1
ATOM 4335 C C . ILE B 1 204 ? 19.422 3.531 19.344 1 94.38 204 ILE B C 1
ATOM 4337 O O . ILE B 1 204 ? 19.5 4.695 18.938 1 94.38 204 ILE B O 1
ATOM 4341 N N . PRO B 1 205 ? 18.469 2.971 19.953 1 94.44 205 PRO B N 1
ATOM 4342 C CA . PRO B 1 205 ? 17.344 3.881 20.219 1 94.44 205 PRO B CA 1
ATOM 4343 C C . PRO B 1 205 ? 17.75 5.082 21.062 1 94.44 205 PRO B C 1
ATOM 4345 O O . PRO B 1 205 ? 18.547 4.945 22 1 94.44 205 PRO B O 1
ATOM 4348 N N . ASN B 1 206 ? 17.344 6.27 20.688 1 96.12 206 ASN B N 1
ATOM 4349 C CA . ASN B 1 206 ? 17.516 7.492 21.469 1 96.12 206 ASN B CA 1
ATOM 4350 C C . ASN B 1 206 ? 16.484 7.598 22.578 1 96.12 206 ASN B C 1
ATOM 4352 O O . ASN B 1 206 ? 15.273 7.586 22.312 1 96.12 206 ASN B O 1
ATOM 4356 N N . PRO B 1 207 ? 16.875 7.652 23.781 1 95.81 207 PRO B N 1
ATOM 4357 C CA . PRO B 1 207 ? 15.914 7.664 24.891 1 95.81 207 PRO B CA 1
ATOM 4358 C C . PRO B 1 207 ? 15.031 8.906 24.891 1 95.81 207 PRO B C 1
ATOM 4360 O O . PRO B 1 207 ? 14 8.93 25.562 1 95.81 207 PRO B O 1
ATOM 4363 N N . LEU B 1 208 ? 15.391 9.953 24.109 1 97.44 208 LEU B N 1
ATOM 4364 C CA . LEU B 1 208 ? 14.57 11.156 24.047 1 97.44 208 LEU B CA 1
ATOM 4365 C C . LEU B 1 208 ? 13.594 11.094 22.875 1 97.44 208 LEU B C 1
ATOM 4367 O O . LEU B 1 208 ? 12.789 12.008 22.688 1 97.44 208 LEU B O 1
ATOM 4371 N N . PHE B 1 209 ? 13.664 10.164 22.062 1 98.19 209 PHE B N 1
ATOM 4372 C CA . PHE B 1 209 ? 12.711 9.781 21.016 1 98.19 209 PHE B CA 1
ATOM 4373 C C . PHE B 1 209 ? 12.555 10.891 19.984 1 98.19 209 PHE B C 1
ATOM 4375 O O . PHE B 1 209 ? 11.43 11.266 19.641 1 98.19 209 PHE B O 1
ATOM 4382 N N . PRO B 1 210 ? 13.641 11.469 19.453 1 98.44 210 PRO B N 1
ATOM 4383 C CA . PRO B 1 210 ? 13.508 12.422 18.359 1 98.44 210 PRO B CA 1
ATOM 4384 C C . PRO B 1 210 ? 13.055 11.766 17.062 1 98.44 210 PRO B C 1
ATOM 4386 O O . PRO B 1 210 ? 13.422 10.625 16.781 1 98.44 210 PRO B O 1
ATOM 4389 N N . ILE B 1 211 ? 12.258 12.414 16.344 1 98.62 211 ILE B N 1
ATOM 4390 C CA . ILE B 1 211 ? 11.867 11.992 15 1 98.62 211 ILE B CA 1
ATOM 4391 C C . ILE B 1 211 ? 12.609 12.828 13.961 1 98.62 211 ILE B C 1
ATOM 4393 O O . ILE B 1 211 ? 12.484 14.055 13.945 1 98.62 211 ILE B O 1
ATOM 4397 N N . HIS B 1 212 ? 13.367 12.234 13.133 1 98.31 212 HIS B N 1
ATOM 4398 C CA . HIS B 1 212 ? 14.125 12.914 12.086 1 98.31 212 HIS B CA 1
ATOM 4399 C C . HIS B 1 212 ? 13.328 13.008 10.789 1 98.31 212 HIS B C 1
ATOM 4401 O O . HIS B 1 212 ? 13.125 12 10.109 1 98.31 212 HIS B O 1
ATOM 4407 N N . LEU B 1 213 ? 12.969 14.172 10.391 1 97.88 213 LEU B N 1
ATOM 4408 C CA . LEU B 1 213 ? 12.062 14.383 9.273 1 97.88 213 LEU B CA 1
ATOM 4409 C C . LEU B 1 213 ? 12.742 14.062 7.945 1 97.88 213 LEU B C 1
ATOM 4411 O O . LEU B 1 213 ? 12.078 13.727 6.965 1 97.88 213 LEU B O 1
ATOM 4415 N N . LYS B 1 214 ? 14.055 14.18 7.887 1 96.31 214 LYS B N 1
ATOM 4416 C CA . LYS B 1 214 ? 14.789 13.805 6.68 1 96.31 214 LYS B CA 1
ATOM 4417 C C . LYS B 1 214 ? 14.484 12.359 6.281 1 96.31 214 LYS B C 1
ATOM 4419 O O . LYS B 1 214 ? 14.492 12.031 5.094 1 96.31 214 LYS B O 1
ATOM 4424 N N . HIS B 1 215 ? 14.125 11.5 7.309 1 97 215 HIS B N 1
ATOM 4425 C CA . HIS B 1 215 ? 13.883 10.078 7.09 1 97 215 HIS B CA 1
ATOM 4426 C C . HIS B 1 215 ? 12.445 9.703 7.426 1 97 215 HIS B C 1
ATOM 4428 O O . HIS B 1 215 ? 12.148 8.539 7.707 1 97 215 HIS B O 1
ATOM 4434 N N . ILE B 1 216 ? 11.555 10.695 7.371 1 97.88 216 ILE B N 1
ATOM 4435 C CA . ILE B 1 216 ? 10.203 10.453 7.852 1 97.88 216 ILE B CA 1
ATOM 4436 C C . ILE B 1 216 ? 9.516 9.422 6.961 1 97.88 216 ILE B C 1
ATOM 4438 O O . ILE B 1 216 ? 8.586 8.734 7.395 1 97.88 216 ILE B O 1
ATOM 4442 N N . HIS B 1 217 ? 9.961 9.234 5.668 1 96.69 217 HIS B N 1
ATOM 4443 C CA . HIS B 1 217 ? 9.383 8.242 4.77 1 96.69 217 HIS B CA 1
ATOM 4444 C C . HIS B 1 217 ? 9.57 6.828 5.309 1 96.69 217 HIS B C 1
ATOM 4446 O O . HIS B 1 217 ? 8.805 5.922 4.98 1 96.69 217 HIS B O 1
ATOM 4452 N N . ARG B 1 218 ? 10.523 6.629 6.219 1 96.38 218 ARG B N 1
ATOM 4453 C CA . ARG B 1 218 ? 10.789 5.324 6.809 1 96.38 218 ARG B CA 1
ATOM 4454 C C . ARG B 1 218 ? 9.758 4.98 7.879 1 96.38 218 ARG B C 1
ATOM 4456 O O . ARG B 1 218 ? 9.68 3.836 8.328 1 96.38 218 ARG B O 1
ATOM 4463 N N . ALA B 1 219 ? 9 5.914 8.258 1 96.88 219 ALA B N 1
ATOM 4464 C CA . ALA B 1 219 ? 8.086 5.73 9.375 1 96.88 219 ALA B CA 1
ATOM 4465 C C . ALA B 1 219 ? 6.676 5.414 8.891 1 96.88 219 ALA B C 1
ATOM 4467 O O . ALA B 1 219 ? 5.73 5.391 9.68 1 96.88 219 ALA B O 1
ATOM 4468 N N . LYS B 1 220 ? 6.543 5.141 7.602 1 96.62 220 LYS B N 1
ATOM 4469 C CA . LYS B 1 220 ? 5.242 4.758 7.07 1 96.62 220 LYS B CA 1
ATOM 4470 C C . LYS B 1 220 ? 4.75 3.457 7.699 1 96.62 220 LYS B C 1
ATOM 4472 O O . LYS B 1 220 ? 5.527 2.518 7.879 1 96.62 220 LYS B O 1
ATOM 4477 N N . HIS B 1 221 ? 3.537 3.447 8.133 1 95.81 221 HIS B N 1
ATOM 4478 C CA . HIS B 1 221 ? 2.932 2.217 8.625 1 95.81 221 HIS B CA 1
ATOM 4479 C C . HIS B 1 221 ? 1.971 1.625 7.598 1 95.81 221 HIS B C 1
ATOM 4481 O O . HIS B 1 221 ? 1.605 2.291 6.625 1 95.81 221 HIS B O 1
ATOM 4487 N N . GLY B 1 222 ? 1.592 0.371 7.793 1 95.44 222 GLY B N 1
ATOM 4488 C CA . GLY B 1 222 ? 0.654 -0.307 6.91 1 95.44 222 GLY B CA 1
ATOM 4489 C C . GLY B 1 222 ? -0.795 0.017 7.219 1 95.44 222 GLY B C 1
ATOM 4490 O O . GLY B 1 222 ? -1.081 0.871 8.062 1 95.44 222 GLY B O 1
ATOM 4491 N N . SER B 1 223 ? -1.68 -0.569 6.406 1 96.31 223 SER B N 1
ATOM 4492 C CA . SER B 1 223 ? -3.121 -0.442 6.602 1 96.31 223 SER B CA 1
ATOM 4493 C C . SER B 1 223 ? -3.578 1 6.406 1 96.31 223 SER B C 1
ATOM 4495 O O . SER B 1 223 ? -4.527 1.447 7.055 1 96.31 223 SER B O 1
ATOM 4497 N N . ASP B 1 224 ? -2.807 1.764 5.652 1 94.44 224 ASP B N 1
ATOM 4498 C CA . ASP B 1 224 ? -3.152 3.154 5.375 1 94.44 224 ASP B CA 1
ATOM 4499 C C . ASP B 1 224 ? -3.77 3.299 3.984 1 94.44 224 ASP B C 1
ATOM 4501 O O . ASP B 1 224 ? -4.117 2.303 3.348 1 94.44 224 ASP B O 1
ATOM 4505 N N . THR B 1 225 ? -4 4.488 3.494 1 94.06 225 THR B N 1
ATOM 4506 C CA . THR B 1 225 ? -4.699 4.75 2.24 1 94.06 225 THR B CA 1
ATOM 4507 C C . THR B 1 225 ? -3.764 4.551 1.05 1 94.06 225 THR B C 1
ATOM 4509 O O . THR B 1 225 ? -4.215 4.449 -0.092 1 94.06 225 THR B O 1
ATOM 4512 N N . GLY B 1 226 ? -2.506 4.57 1.332 1 94 226 GLY B N 1
ATOM 4513 C CA . GLY B 1 226 ? -1.545 4.477 0.245 1 94 226 GLY B CA 1
ATOM 4514 C C . GLY B 1 226 ? -1.395 5.773 -0.531 1 94 226 GLY B C 1
ATOM 4515 O O . GLY B 1 226 ? -0.792 5.793 -1.605 1 94 226 GLY B O 1
ATOM 4516 N N . THR B 1 227 ? -1.928 6.84 0.016 1 97 227 THR B N 1
ATOM 4517 C CA . THR B 1 227 ? -1.828 8.133 -0.655 1 97 227 THR B CA 1
ATOM 4518 C C . THR B 1 227 ? -0.381 8.609 -0.69 1 97 227 THR B C 1
ATOM 4520 O O . THR B 1 227 ? 0.046 9.242 -1.66 1 97 227 THR B O 1
ATOM 4523 N N . TYR B 1 228 ? 0.337 8.297 0.365 1 97.25 228 TYR B N 1
ATOM 4524 C CA . TYR B 1 228 ? 1.787 8.445 0.324 1 97.25 228 TYR B CA 1
ATOM 4525 C C . TYR B 1 228 ? 2.455 7.168 -0.158 1 97.25 228 TYR B C 1
ATOM 4527 O O . TYR B 1 228 ? 2.07 6.066 0.247 1 97.25 228 TYR B O 1
ATOM 4535 N N . ASP B 1 229 ? 3.352 7.285 -0.999 1 95.38 229 ASP B N 1
ATOM 4536 C CA . ASP B 1 229 ? 4.133 6.094 -1.31 1 95.38 229 ASP B CA 1
ATOM 4537 C C . ASP B 1 229 ? 5.293 5.926 -0.33 1 95.38 229 ASP B C 1
ATOM 4539 O O . ASP B 1 229 ? 5.402 6.672 0.645 1 95.38 229 ASP B O 1
ATOM 4543 N N . HIS B 1 230 ? 6.094 4.973 -0.482 1 96.31 230 HIS B N 1
ATOM 4544 C CA . HIS B 1 230 ? 7.125 4.617 0.489 1 96.31 230 HIS B CA 1
ATOM 4545 C C . HIS B 1 230 ? 8.289 5.598 0.44 1 96.31 230 HIS B C 1
ATOM 4547 O O . HIS B 1 230 ? 9.164 5.574 1.311 1 96.31 230 HIS B O 1
ATOM 4553 N N . GLU B 1 231 ? 8.312 6.531 -0.548 1 96.38 231 GLU B N 1
ATOM 4554 C CA . GLU B 1 231 ? 9.328 7.574 -0.649 1 96.38 231 GLU B CA 1
ATOM 4555 C C . GLU B 1 231 ? 8.828 8.891 -0.057 1 96.38 231 GLU B C 1
ATOM 4557 O O . GLU B 1 231 ? 9.594 9.852 0.066 1 96.38 231 GLU B O 1
ATOM 4562 N N . GLY B 1 232 ? 7.547 8.883 0.291 1 97.38 232 GLY B N 1
ATOM 4563 C CA . GLY B 1 232 ? 6.98 10.078 0.903 1 97.38 232 GLY B CA 1
ATOM 4564 C C . GLY B 1 232 ? 6.297 10.992 -0.094 1 97.38 232 GLY B C 1
ATOM 4565 O O . GLY B 1 232 ? 5.973 12.133 0.225 1 97.38 232 GLY B O 1
ATOM 4566 N N . ARG B 1 233 ? 6.043 10.562 -1.309 1 97.56 233 ARG B N 1
ATOM 4567 C CA . ARG B 1 233 ? 5.379 11.328 -2.355 1 97.56 233 ARG B CA 1
ATOM 4568 C C . ARG B 1 233 ? 3.865 11.172 -2.279 1 97.56 233 ARG B C 1
ATOM 4570 O O . ARG B 1 233 ? 3.367 10.25 -1.621 1 97.56 233 ARG B O 1
ATOM 4577 N N . PHE B 1 234 ? 3.182 12.094 -2.893 1 98.12 234 PHE B N 1
ATOM 4578 C CA . PHE B 1 234 ? 1.724 12.117 -2.916 1 98.12 234 PHE B CA 1
ATOM 4579 C C . PHE B 1 234 ? 1.195 11.531 -4.223 1 98.12 234 PHE B C 1
ATOM 4581 O O . PHE B 1 234 ? 1.577 11.977 -5.305 1 98.12 234 PHE B O 1
ATOM 4588 N N . ILE B 1 235 ? 0.309 10.57 -4.152 1 96.06 235 ILE B N 1
ATOM 4589 C CA . ILE B 1 235 ? -0.3 10 -5.348 1 96.06 235 ILE B CA 1
ATOM 4590 C C . ILE B 1 235 ? -1.746 10.477 -5.469 1 96.06 235 ILE B C 1
ATOM 4592 O O . ILE B 1 235 ? -2.637 9.953 -4.793 1 96.06 235 ILE B O 1
ATOM 4596 N N . PRO B 1 236 ? -2.002 11.336 -6.43 1 96.38 236 PRO B N 1
ATOM 4597 C CA . PRO B 1 236 ? -3.34 11.922 -6.531 1 96.38 236 PRO B CA 1
ATOM 4598 C C . PRO B 1 236 ? -4.426 10.875 -6.762 1 96.38 236 PRO B C 1
ATOM 4600 O O . PRO B 1 236 ? -5.504 10.953 -6.164 1 96.38 236 PRO B O 1
ATOM 4603 N N . ALA B 1 237 ? -4.191 9.891 -7.539 1 93 237 ALA B N 1
ATOM 4604 C CA . ALA B 1 237 ? -5.195 8.883 -7.867 1 93 237 ALA B CA 1
ATOM 4605 C C . ALA B 1 237 ? -5.621 8.109 -6.625 1 93 237 ALA B C 1
ATOM 4607 O O . ALA B 1 237 ? -6.789 7.734 -6.488 1 93 237 ALA B O 1
ATOM 4608 N N . HIS B 1 238 ? -4.648 7.832 -5.75 1 95.06 238 HIS B N 1
ATOM 4609 C CA . HIS B 1 238 ? -4.973 7.137 -4.508 1 95.06 238 HIS B CA 1
ATOM 4610 C C . HIS B 1 238 ? -5.848 8 -3.607 1 95.06 238 HIS B C 1
ATOM 4612 O O . HIS B 1 238 ? -6.797 7.508 -2.994 1 95.06 238 HIS B O 1
ATOM 4618 N N . PHE B 1 239 ? -5.484 9.234 -3.562 1 97.19 239 PHE B N 1
ATOM 4619 C CA . PHE B 1 239 ? -6.297 10.164 -2.785 1 97.19 239 PHE B CA 1
ATOM 4620 C C . PHE B 1 239 ? -7.715 10.234 -3.334 1 97.19 239 PHE B C 1
ATOM 4622 O O . PHE B 1 239 ? -8.688 10.141 -2.578 1 97.19 239 PHE B O 1
ATOM 4629 N N . GLU B 1 240 ? -7.879 10.359 -4.652 1 95.44 240 GLU B N 1
ATOM 4630 C CA . GLU B 1 240 ? -9.18 10.453 -5.305 1 95.44 240 GLU B CA 1
ATOM 4631 C C . GLU B 1 240 ? -9.984 9.172 -5.117 1 95.44 240 GLU B C 1
ATOM 4633 O O . GLU B 1 240 ? -11.211 9.211 -5.023 1 95.44 240 GLU B O 1
ATOM 4638 N N . ALA B 1 241 ? -9.297 8.086 -5.039 1 93.19 241 ALA B N 1
ATOM 4639 C CA . ALA B 1 241 ? -9.953 6.789 -4.902 1 93.19 241 ALA B CA 1
ATOM 4640 C C . ALA B 1 241 ? -10.695 6.684 -3.572 1 93.19 241 ALA B C 1
ATOM 4642 O O . ALA B 1 241 ? -11.68 5.957 -3.461 1 93.19 241 ALA B O 1
ATOM 4643 N N . ILE B 1 242 ? -10.211 7.391 -2.572 1 95.81 242 ILE B N 1
ATOM 4644 C CA . ILE B 1 242 ? -10.891 7.414 -1.282 1 95.81 242 ILE B CA 1
ATOM 4645 C C . ILE B 1 242 ? -12.352 7.824 -1.477 1 95.81 242 ILE B C 1
ATOM 4647 O O . ILE B 1 242 ? -13.258 7.18 -0.945 1 95.81 242 ILE B O 1
ATOM 4651 N N . PHE B 1 243 ? -12.57 8.758 -2.268 1 94.81 243 PHE B N 1
ATOM 4652 C CA . PHE B 1 243 ? -13.906 9.328 -2.422 1 94.81 243 PHE B CA 1
ATOM 4653 C C . PHE B 1 243 ? -14.727 8.531 -3.424 1 94.81 243 PHE B C 1
ATOM 4655 O O . PHE B 1 243 ? -15.945 8.422 -3.291 1 94.81 243 PHE B O 1
ATOM 4662 N N . SER B 1 244 ? -14.039 7.996 -4.375 1 90.31 244 SER B N 1
ATOM 4663 C CA . SER B 1 244 ? -14.75 7.137 -5.316 1 90.31 244 SER B CA 1
ATOM 4664 C C . SER B 1 244 ? -15.289 5.887 -4.625 1 90.31 244 SER B C 1
ATOM 4666 O O . SER B 1 244 ? -16.375 5.402 -4.969 1 90.31 244 SER B O 1
ATOM 4668 N N . LYS B 1 245 ? -14.641 5.395 -3.686 1 93.25 245 LYS B N 1
ATOM 4669 C CA . LYS B 1 245 ? -14.977 4.125 -3.051 1 93.25 245 LYS B CA 1
ATOM 4670 C C . LYS B 1 245 ? -15.867 4.34 -1.829 1 93.25 245 LYS B C 1
ATOM 4672 O O . LYS B 1 245 ? -16.719 3.502 -1.515 1 93.25 245 LYS B O 1
ATOM 4677 N N . PHE B 1 246 ? -15.703 5.492 -1.128 1 95.81 246 PHE B N 1
ATOM 4678 C CA . PHE B 1 246 ? -16.281 5.523 0.208 1 95.81 246 PHE B CA 1
ATOM 4679 C C . PHE B 1 246 ? -17.188 6.738 0.378 1 95.81 246 PHE B C 1
ATOM 4681 O O . PHE B 1 246 ? -17.891 6.867 1.387 1 95.81 246 PHE B O 1
ATOM 4688 N N . ASP B 1 247 ? -17.078 7.668 -0.555 1 95.88 247 ASP B N 1
ATOM 4689 C CA . ASP B 1 247 ? -18.031 8.773 -0.536 1 95.88 247 ASP B CA 1
ATOM 4690 C C . ASP B 1 247 ? -19.406 8.32 -1.025 1 95.88 247 ASP B C 1
ATOM 4692 O O . ASP B 1 247 ? -19.828 8.672 -2.129 1 95.88 247 ASP B O 1
ATOM 4696 N N . LYS B 1 248 ? -20.125 7.609 -0.182 1 93.25 248 LYS B N 1
ATOM 4697 C CA . LYS B 1 248 ? -21.438 7.086 -0.543 1 93.25 248 LYS B CA 1
ATOM 4698 C C . LYS B 1 248 ? -22.469 8.211 -0.68 1 93.25 248 LYS B C 1
ATOM 4700 O O . LYS B 1 248 ? -22.547 9.086 0.183 1 93.25 248 LYS B O 1
ATOM 4705 N N . GLY B 1 249 ? -23.094 8.18 -1.81 1 91.94 249 GLY B N 1
ATOM 4706 C CA . GLY B 1 249 ? -24.109 9.195 -2.066 1 91.94 249 GLY B CA 1
ATOM 4707 C C . GLY B 1 249 ? -23.531 10.461 -2.684 1 91.94 249 GLY B C 1
ATOM 4708 O O . GLY B 1 249 ? -24.219 11.477 -2.783 1 91.94 249 GLY B O 1
ATOM 4709 N N . SER B 1 250 ? -22.203 10.547 -2.924 1 90.81 250 SER B N 1
ATOM 4710 C CA . SER B 1 250 ? -21.531 11.656 -3.588 1 90.81 250 SER B CA 1
ATOM 4711 C C . SER B 1 250 ? -21.719 12.961 -2.816 1 90.81 250 SER B C 1
ATOM 4713 O O . SER B 1 250 ? -22.078 13.984 -3.395 1 90.81 250 SER B O 1
ATOM 4715 N N . LYS B 1 251 ? -21.484 12.906 -1.542 1 95.19 251 LYS B N 1
ATOM 4716 C CA . LYS B 1 251 ? -21.656 14.047 -0.65 1 95.19 251 LYS B CA 1
ATOM 4717 C C . LYS B 1 251 ? -20.5 15.039 -0.794 1 95.19 251 LYS B C 1
ATOM 4719 O O . LYS B 1 251 ? -20.578 16.172 -0.296 1 95.19 251 LYS B O 1
ATOM 4724 N N . GLY B 1 252 ? -19.453 14.656 -1.504 1 94.38 252 GLY B N 1
ATOM 4725 C CA . GLY B 1 252 ? -18.266 15.484 -1.617 1 94.38 252 GLY B CA 1
ATOM 4726 C C . GLY B 1 252 ? -17.297 15.297 -0.467 1 94.38 252 GLY B C 1
ATOM 4727 O O . GLY B 1 252 ? -16.453 16.156 -0.212 1 94.38 252 GLY B O 1
ATOM 4728 N N . GLY B 1 253 ? -17.422 14.281 0.255 1 97.38 253 GLY B N 1
ATOM 4729 C CA . GLY B 1 253 ? -16.625 13.945 1.421 1 97.38 253 GLY B CA 1
ATOM 4730 C C . GLY B 1 253 ? -17.016 12.633 2.066 1 97.38 253 GLY B C 1
ATOM 4731 O O . GLY B 1 253 ? -17.859 11.898 1.53 1 97.38 253 GLY B O 1
ATOM 4732 N N . ILE B 1 254 ? -16.359 12.32 3.156 1 97.88 254 ILE B N 1
ATOM 4733 C CA . ILE B 1 254 ? -16.688 11.07 3.832 1 97.88 254 ILE B CA 1
ATOM 4734 C C . ILE B 1 254 ? -17.047 11.352 5.289 1 97.88 254 ILE B C 1
ATOM 4736 O O . ILE B 1 254 ? -16.516 12.297 5.891 1 97.88 254 ILE B O 1
ATOM 4740 N N . THR B 1 255 ? -17.938 10.586 5.812 1 97.81 255 THR B N 1
ATOM 4741 C CA . THR B 1 255 ? -18.266 10.633 7.23 1 97.81 255 THR B CA 1
ATOM 4742 C C . THR B 1 255 ? -17.234 9.859 8.055 1 97.81 255 THR B C 1
ATOM 4744 O O . THR B 1 255 ? -16.391 9.172 7.496 1 97.81 255 THR B O 1
ATOM 4747 N N . PHE B 1 256 ? -17.375 10.055 9.359 1 96.88 256 PHE B N 1
ATOM 4748 C CA . PHE B 1 256 ? -16.484 9.289 10.227 1 96.88 256 PHE B CA 1
ATOM 4749 C C . PHE B 1 256 ? -16.703 7.793 10.047 1 96.88 256 PHE B C 1
ATOM 4751 O O . PHE B 1 256 ? -15.742 7.023 9.984 1 96.88 256 PHE B O 1
ATOM 4758 N N . TYR B 1 257 ? -17.938 7.43 9.93 1 97.44 257 TYR B N 1
ATOM 4759 C CA . TYR B 1 257 ? -18.266 6.02 9.734 1 97.44 257 TYR B CA 1
ATOM 4760 C C . TYR B 1 257 ? -17.672 5.492 8.438 1 97.44 257 TYR B C 1
ATOM 4762 O O . TYR B 1 257 ? -17.109 4.391 8.398 1 97.44 257 TYR B O 1
ATOM 4770 N N . GLU B 1 258 ? -17.781 6.23 7.379 1 97.56 258 GLU B N 1
ATOM 4771 C CA . GLU B 1 258 ? -17.188 5.852 6.105 1 97.56 258 GLU B CA 1
ATOM 4772 C C . GLU B 1 258 ? -15.656 5.816 6.211 1 97.56 258 GLU B C 1
ATOM 4774 O O . GLU B 1 258 ? -15.008 5.012 5.547 1 97.56 258 GLU B O 1
ATOM 4779 N N . GLY B 1 259 ? -15.125 6.715 7.078 1 97.31 259 GLY B N 1
ATOM 4780 C CA . GLY B 1 259 ? -13.703 6.637 7.391 1 97.31 259 GLY B CA 1
ATOM 4781 C C . GLY B 1 259 ? -13.312 5.328 8.047 1 97.31 259 GLY B C 1
ATOM 4782 O O . GLY B 1 259 ? -12.281 4.742 7.707 1 97.31 259 GLY B O 1
ATOM 4783 N N . LEU B 1 260 ? -14.148 4.824 8.945 1 96.75 260 LEU B N 1
ATOM 4784 C CA . LEU B 1 260 ? -13.883 3.547 9.602 1 96.75 260 LEU B CA 1
ATOM 4785 C C . LEU B 1 260 ? -13.977 2.398 8.602 1 96.75 260 LEU B C 1
ATOM 4787 O O . LEU B 1 260 ? -13.219 1.43 8.695 1 96.75 260 LEU B O 1
ATOM 4791 N N . GLN B 1 261 ? -14.891 2.516 7.66 1 96.62 261 GLN B N 1
ATOM 4792 C CA . GLN B 1 261 ? -14.984 1.518 6.602 1 96.62 261 GLN B CA 1
ATOM 4793 C C . GLN B 1 261 ? -13.727 1.509 5.742 1 96.62 261 GLN B C 1
ATOM 4795 O O . GLN B 1 261 ? -13.266 0.447 5.316 1 96.62 261 GLN B O 1
ATOM 4800 N N . LEU B 1 262 ? -13.25 2.691 5.469 1 96.56 262 LEU B N 1
ATOM 4801 C CA . LEU B 1 262 ? -12.008 2.84 4.727 1 96.56 262 LEU B CA 1
ATOM 4802 C C . LEU B 1 262 ? -10.867 2.115 5.434 1 96.56 262 LEU B C 1
ATOM 4804 O O . LEU B 1 262 ? -10.125 1.356 4.805 1 96.56 262 LEU B O 1
ATOM 4808 N N . ILE B 1 263 ? -10.734 2.322 6.715 1 95.94 263 ILE B N 1
ATOM 4809 C CA . ILE B 1 263 ? -9.68 1.697 7.508 1 95.94 263 ILE B CA 1
ATOM 4810 C C . ILE B 1 263 ? -9.836 0.178 7.461 1 95.94 263 ILE B C 1
ATOM 4812 O O . ILE B 1 263 ? -8.852 -0.544 7.262 1 95.94 263 ILE B O 1
ATOM 4816 N N . ARG B 1 264 ? -10.992 -0.261 7.582 1 94.69 264 ARG B N 1
ATOM 4817 C CA . ARG B 1 264 ? -11.25 -1.697 7.562 1 94.69 264 ARG B CA 1
ATOM 4818 C C . ARG B 1 264 ? -10.898 -2.297 6.203 1 94.69 264 ARG B C 1
ATOM 4820 O O . ARG B 1 264 ? -10.312 -3.379 6.133 1 94.69 264 ARG B O 1
ATOM 4827 N N . ALA B 1 265 ? -11.281 -1.625 5.207 1 94.56 265 ALA B N 1
ATOM 4828 C CA . ALA B 1 265 ? -11.047 -2.107 3.848 1 94.56 265 ALA B CA 1
ATOM 4829 C C . ALA B 1 265 ? -9.555 -2.186 3.535 1 94.56 265 ALA B C 1
ATOM 4831 O O . ALA B 1 265 ? -9.133 -3.008 2.725 1 94.56 265 ALA B O 1
ATOM 4832 N N . GLN B 1 266 ? -8.742 -1.361 4.203 1 94.88 266 GLN B N 1
ATOM 4833 C CA . GLN B 1 266 ? -7.316 -1.261 3.893 1 94.88 266 GLN B CA 1
ATOM 4834 C C . GLN B 1 266 ? -6.48 -2.064 4.883 1 94.88 266 GLN B C 1
ATOM 4836 O O . GLN B 1 266 ? -5.25 -2.053 4.816 1 94.88 266 GLN B O 1
ATOM 4841 N N . ARG B 1 267 ? -7.066 -2.783 5.758 1 95.12 267 ARG B N 1
ATOM 4842 C CA . ARG B 1 267 ? -6.34 -3.465 6.824 1 95.12 267 ARG B CA 1
ATOM 4843 C C . ARG B 1 267 ? -5.5 -4.609 6.27 1 95.12 267 ARG B C 1
ATOM 4845 O O . ARG B 1 267 ? -5.969 -5.375 5.426 1 95.12 267 ARG B O 1
ATOM 4852 N N . ASN B 1 268 ? -4.285 -4.688 6.664 1 96.12 268 ASN B N 1
ATOM 4853 C CA . ASN B 1 268 ? -3.406 -5.828 6.422 1 96.12 268 ASN B CA 1
ATOM 4854 C C . ASN B 1 268 ? -3.453 -6.828 7.578 1 96.12 268 ASN B C 1
ATOM 4856 O O . ASN B 1 268 ? -3.648 -6.438 8.727 1 96.12 268 ASN B O 1
ATOM 4860 N N . ILE B 1 269 ? -3.301 -8.039 7.285 1 94.88 269 ILE B N 1
ATOM 4861 C CA . ILE B 1 269 ? -3.389 -9.055 8.328 1 94.88 269 ILE B CA 1
ATOM 4862 C C . ILE B 1 269 ? -2.266 -8.844 9.344 1 94.88 269 ILE B C 1
ATOM 4864 O O . ILE B 1 269 ? -1.14 -8.508 8.977 1 94.88 269 ILE B O 1
ATOM 4868 N N . LEU B 1 270 ? -2.621 -8.977 10.625 1 95.31 270 LEU B N 1
ATOM 4869 C CA . LEU B 1 270 ? -1.713 -8.992 11.766 1 95.31 270 LEU B CA 1
ATOM 4870 C C . LEU B 1 270 ? -0.865 -7.727 11.805 1 95.31 270 LEU B C 1
ATOM 4872 O O . LEU B 1 270 ? 0.286 -7.758 12.25 1 95.31 270 LEU B O 1
ATOM 4876 N N . ASP B 1 271 ? -1.314 -6.68 11.18 1 96.25 271 ASP B N 1
ATOM 4877 C CA . ASP B 1 271 ? -0.681 -5.363 11.195 1 96.25 271 ASP B CA 1
ATOM 4878 C C . ASP B 1 271 ? -1.248 -4.496 12.312 1 96.25 271 ASP B C 1
ATOM 4880 O O . ASP B 1 271 ? -1.742 -3.393 12.062 1 96.25 271 ASP B O 1
ATOM 4884 N N . PHE B 1 272 ? -1.03 -4.844 13.602 1 95.38 272 PHE B N 1
ATOM 4885 C CA . PHE B 1 272 ? -1.656 -4.18 14.742 1 95.38 272 PHE B CA 1
ATOM 4886 C C . PHE B 1 272 ? -1.199 -2.73 14.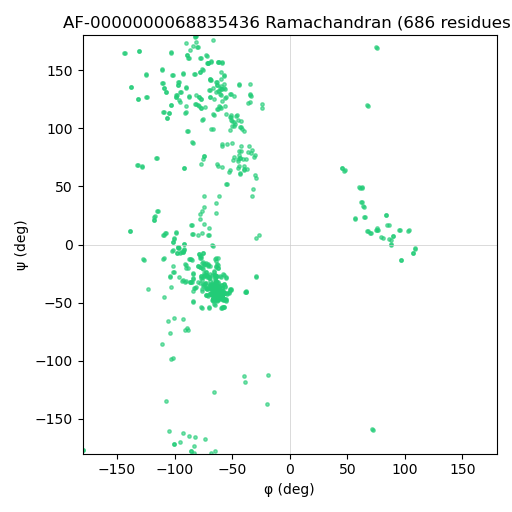844 1 95.38 272 PHE B C 1
ATOM 4888 O O . PHE B 1 272 ? -2.006 -1.836 15.102 1 95.38 272 PHE B O 1
ATOM 4895 N N . ALA B 1 273 ? 0.039 -2.475 14.602 1 95.56 273 ALA B N 1
ATOM 4896 C CA . ALA B 1 273 ? 0.522 -1.098 14.625 1 95.56 273 ALA B CA 1
ATOM 4897 C C . ALA B 1 273 ? -0.159 -0.255 13.555 1 95.56 273 ALA B C 1
ATOM 4899 O O . ALA B 1 273 ? -0.558 0.883 13.805 1 95.56 273 ALA B O 1
ATOM 4900 N N . GLY B 1 274 ? -0.257 -0.864 12.312 1 96.75 274 GLY B N 1
ATOM 4901 C CA . GLY B 1 274 ? -0.939 -0.176 11.234 1 96.75 274 GLY B CA 1
ATOM 4902 C C . GLY B 1 274 ? -2.402 0.096 11.523 1 96.75 274 GLY B C 1
ATOM 4903 O O . GLY B 1 274 ? -2.918 1.166 11.195 1 96.75 274 GLY B O 1
ATOM 4904 N N . TRP B 1 275 ? -3.076 -0.848 12.227 1 96.94 275 TRP B N 1
ATOM 4905 C CA . TRP B 1 275 ? -4.477 -0.676 12.594 1 96.94 275 TRP B CA 1
ATOM 4906 C C . TRP B 1 275 ? -4.641 0.478 13.578 1 96.94 275 TRP B C 1
ATOM 4908 O O . TRP B 1 275 ? -5.5 1.343 13.391 1 96.94 275 TRP B O 1
ATOM 4918 N N . ILE B 1 276 ? -3.781 0.466 14.539 1 96.25 276 ILE B N 1
ATOM 4919 C CA . ILE B 1 276 ? -3.828 1.498 15.57 1 96.25 276 ILE B CA 1
ATOM 4920 C C . ILE B 1 276 ? -3.486 2.854 14.953 1 96.25 276 ILE B C 1
ATOM 4922 O O . ILE B 1 276 ? -4.16 3.852 15.227 1 96.25 276 ILE B O 1
ATOM 4926 N N . GLY B 1 277 ? -2.459 2.893 14.156 1 96.19 277 GLY B N 1
ATOM 4927 C CA . GLY B 1 277 ? -2.068 4.129 13.5 1 96.19 277 GLY B CA 1
ATOM 4928 C C . GLY B 1 277 ? -3.164 4.711 12.625 1 96.19 277 GLY B C 1
ATOM 4929 O O . GLY B 1 277 ? -3.467 5.902 12.711 1 96.19 277 GLY B O 1
ATOM 4930 N N . ALA B 1 278 ? -3.744 3.859 11.844 1 97 278 ALA B N 1
ATOM 4931 C CA . ALA B 1 278 ? -4.793 4.312 10.93 1 97 278 ALA B CA 1
ATOM 4932 C C . ALA B 1 278 ? -5.996 4.844 11.695 1 97 278 ALA B C 1
ATOM 4934 O O . ALA B 1 278 ? -6.57 5.871 11.328 1 97 278 ALA B O 1
ATOM 4935 N N . PHE B 1 279 ? -6.395 4.156 12.734 1 97.38 279 PHE B N 1
ATOM 4936 C CA . PHE B 1 279 ? -7.523 4.594 13.547 1 97.38 279 PHE B CA 1
ATOM 4937 C C . PHE B 1 279 ? -7.215 5.914 14.242 1 97.38 279 PHE B C 1
ATOM 4939 O O . PHE B 1 279 ? -8.031 6.836 14.234 1 97.38 279 PHE B O 1
ATOM 4946 N N . PHE B 1 280 ? -6.074 5.98 14.844 1 97.25 280 PHE B N 1
ATOM 4947 C CA . PHE B 1 280 ? -5.633 7.195 15.516 1 97.25 280 PHE B CA 1
ATOM 4948 C C . PHE B 1 280 ? -5.648 8.383 14.562 1 97.25 280 PHE B C 1
ATOM 4950 O O . PHE B 1 280 ? -6.152 9.453 14.898 1 97.25 280 PHE B O 1
ATOM 4957 N N . GLU B 1 281 ? -5.074 8.172 13.344 1 96 281 GLU B N 1
ATOM 4958 C CA . GLU B 1 281 ? -5.016 9.227 12.336 1 96 281 GLU B CA 1
ATOM 4959 C C . GLU B 1 281 ? -6.418 9.672 11.922 1 96 281 GLU B C 1
ATOM 4961 O O . GLU B 1 281 ? -6.68 10.867 11.781 1 96 281 GLU B O 1
ATOM 4966 N N . MET B 1 282 ? -7.312 8.688 11.711 1 96.5 282 MET B N 1
ATOM 4967 C CA . MET B 1 282 ? -8.68 9.016 11.305 1 96.5 282 MET B CA 1
ATOM 4968 C C . MET B 1 282 ? -9.391 9.812 12.391 1 96.5 282 MET B C 1
ATOM 4970 O O . MET B 1 282 ? -10.031 10.828 12.102 1 96.5 282 MET B O 1
ATOM 4974 N N . LEU B 1 283 ? -9.219 9.391 13.602 1 96.5 283 LEU B N 1
ATOM 4975 C CA . LEU B 1 283 ? -9.844 10.086 14.719 1 96.5 283 LEU B CA 1
ATOM 4976 C C . LEU B 1 283 ? -9.25 11.477 14.898 1 96.5 283 LEU B C 1
ATOM 4978 O O . LEU B 1 283 ? -9.992 12.453 15.062 1 96.5 283 LEU B O 1
ATOM 4982 N N . ALA B 1 284 ? -7.965 11.625 14.867 1 95.81 284 ALA B N 1
ATOM 4983 C CA . ALA B 1 284 ? -7.312 12.93 14.977 1 95.81 284 ALA B CA 1
ATOM 4984 C C . ALA B 1 284 ? -7.77 13.867 13.859 1 95.81 284 ALA B C 1
ATOM 4986 O O . ALA B 1 284 ? -8.039 15.039 14.102 1 95.81 284 ALA B O 1
ATOM 4987 N N . THR B 1 285 ? -7.836 13.328 12.641 1 96.19 285 THR B N 1
ATOM 4988 C CA . THR B 1 285 ? -8.25 14.117 11.492 1 96.19 285 THR B CA 1
ATOM 4989 C C . THR B 1 285 ? -9.688 14.609 11.664 1 96.19 285 THR B C 1
ATOM 4991 O O . THR B 1 285 ? -9.977 15.789 11.43 1 96.19 285 THR B O 1
ATOM 4994 N N . TYR B 1 286 ? -10.539 13.695 12.055 1 95.38 286 TYR B N 1
ATOM 4995 C CA . TYR B 1 286 ? -11.938 14.07 12.258 1 95.38 286 TYR B CA 1
ATOM 4996 C C . TYR B 1 286 ? -12.062 15.148 13.32 1 95.38 286 TYR B C 1
ATOM 4998 O O . TYR B 1 286 ? -12.789 16.125 13.133 1 95.38 286 TYR B O 1
ATOM 5006 N N . LEU B 1 287 ? -11.352 15.031 14.422 1 92.88 287 LEU B N 1
ATOM 5007 C CA . LEU B 1 287 ? -11.391 16 15.508 1 92.88 287 LEU B CA 1
ATOM 5008 C C . LEU B 1 287 ? -10.797 17.328 15.07 1 92.88 287 LEU B C 1
ATOM 5010 O O . LEU B 1 287 ? -11.25 18.391 15.508 1 92.88 287 LEU B O 1
ATOM 5014 N N . LEU B 1 288 ? -9.82 17.281 14.258 1 92.19 288 LEU B N 1
ATOM 5015 C CA . LEU B 1 288 ? -9.195 18.484 13.75 1 92.19 288 LEU B CA 1
ATOM 5016 C C . LEU B 1 288 ? -10.156 19.281 12.867 1 92.19 288 LEU B C 1
ATOM 5018 O O . LEU B 1 288 ? -10.336 20.484 13.055 1 92.19 288 LEU B O 1
ATOM 5022 N N . ILE B 1 289 ? -10.734 18.562 11.914 1 91.44 289 ILE B N 1
ATOM 5023 C CA . ILE B 1 289 ? -11.625 19.203 10.953 1 91.44 289 ILE B CA 1
ATOM 5024 C C . ILE B 1 289 ? -12.945 19.562 11.633 1 91.44 289 ILE B C 1
ATOM 5026 O O . ILE B 1 289 ? -13.5 20.641 11.398 1 91.44 289 ILE B O 1
ATOM 5030 N N . TRP B 1 290 ? -13.508 18.656 12.453 1 91.5 290 TRP B N 1
ATOM 5031 C CA . TRP B 1 290 ? -14.742 18.828 13.203 1 91.5 290 TRP B CA 1
ATOM 5032 C C . TRP B 1 290 ? -15.828 19.438 12.328 1 91.5 290 TRP B C 1
ATOM 5034 O O . TRP B 1 290 ? -16.344 20.516 12.633 1 91.5 290 TRP B O 1
ATOM 5044 N N . PRO B 1 291 ? -16.203 18.656 11.352 1 91.94 291 PRO B N 1
ATOM 5045 C CA . PRO B 1 291 ? -17.188 19.219 10.43 1 91.94 291 PRO B CA 1
ATOM 5046 C C . PRO B 1 291 ? -18.547 19.406 11.07 1 91.94 291 PRO B C 1
ATOM 5048 O O . PRO B 1 291 ? -19.016 18.531 11.805 1 91.94 291 PRO B O 1
ATOM 5051 N N . ALA B 1 292 ? -19.266 20.469 10.781 1 91.88 292 ALA B N 1
ATOM 5052 C CA . ALA B 1 292 ? -20.578 20.797 11.336 1 91.88 292 ALA B CA 1
ATOM 5053 C C . ALA B 1 292 ? -21.625 19.766 10.914 1 91.88 292 ALA B C 1
ATOM 5055 O O . ALA B 1 292 ? -22.5 19.422 11.703 1 91.88 292 ALA B O 1
ATOM 5056 N N . ASP B 1 293 ? -21.531 19.25 9.703 1 95.25 293 ASP B N 1
ATOM 5057 C CA . ASP B 1 293 ? -22.531 18.328 9.195 1 95.25 293 ASP B CA 1
ATOM 5058 C C . ASP B 1 293 ? -22.047 16.875 9.266 1 95.25 293 ASP B C 1
ATOM 5060 O O . ASP B 1 293 ? -22.656 15.977 8.711 1 95.25 293 ASP B O 1
ATOM 5064 N N . GLY B 1 294 ? -20.859 16.734 9.797 1 95.94 294 GLY B N 1
ATOM 5065 C CA . GLY B 1 294 ? -20.344 15.391 10 1 95.94 294 GLY B CA 1
ATOM 5066 C C . GLY B 1 294 ? -19.609 14.844 8.781 1 95.94 294 GLY B C 1
ATOM 5067 O O . GLY B 1 294 ? -19.172 13.695 8.773 1 95.94 294 GLY B O 1
ATOM 5068 N N . ILE B 1 295 ? -19.469 15.68 7.738 1 97.69 295 ILE B N 1
ATOM 5069 C CA . ILE B 1 295 ? -18.844 15.242 6.492 1 97.69 295 ILE B CA 1
ATOM 5070 C C . ILE B 1 295 ? -17.484 15.898 6.332 1 97.69 295 ILE B C 1
ATOM 5072 O O . ILE B 1 295 ? -17.375 17.125 6.246 1 97.69 295 ILE B O 1
ATOM 5076 N N . MET B 1 296 ? -16.406 15.117 6.375 1 97.12 296 MET B N 1
ATOM 5077 C CA . MET B 1 296 ? -15.086 15.633 6.043 1 97.12 296 MET B CA 1
ATOM 5078 C C . MET B 1 296 ? -14.922 15.789 4.535 1 97.12 296 MET B C 1
ATOM 5080 O O . MET B 1 296 ? -14.781 14.805 3.812 1 97.12 296 MET B O 1
ATOM 5084 N N . ARG B 1 297 ? -14.93 16.969 4.129 1 97 297 ARG B N 1
ATOM 5085 C CA . ARG B 1 297 ? -14.898 17.266 2.701 1 97 297 ARG B CA 1
ATOM 5086 C C . ARG B 1 297 ? -13.539 16.938 2.102 1 97 297 ARG B C 1
ATOM 5088 O O . ARG B 1 297 ? -12.523 16.938 2.809 1 97 297 ARG B O 1
ATOM 5095 N N . LYS B 1 298 ? -13.539 16.703 0.798 1 96.5 298 LYS B N 1
ATOM 5096 C CA . LYS B 1 298 ? -12.344 16.312 0.053 1 96.5 298 LYS B CA 1
ATOM 5097 C C . LYS B 1 298 ? -11.227 17.344 0.245 1 96.5 298 LYS B C 1
ATOM 5099 O O . LYS B 1 298 ? -10.078 16.969 0.513 1 96.5 298 LYS B O 1
ATOM 5104 N N . GLU B 1 299 ? -11.492 18.578 0.131 1 95.5 299 GLU B N 1
ATOM 5105 C CA . GLU B 1 299 ? -10.484 19.625 0.263 1 95.5 299 GLU B CA 1
ATOM 5106 C C . GLU B 1 299 ? -9.922 19.688 1.682 1 95.5 299 GLU B C 1
ATOM 5108 O O . GLU B 1 299 ? -8.727 19.891 1.873 1 95.5 299 GLU B O 1
ATOM 5113 N N . ASP B 1 300 ? -10.734 19.484 2.656 1 94.12 300 ASP B N 1
ATOM 5114 C CA . ASP B 1 300 ? -10.258 19.438 4.035 1 94.12 300 ASP B CA 1
ATOM 5115 C C . ASP B 1 300 ? -9.266 18.297 4.246 1 94.12 300 ASP B C 1
ATOM 5117 O O . ASP B 1 300 ? -8.227 18.484 4.879 1 94.12 300 ASP B O 1
ATOM 5121 N N . LEU B 1 301 ? -9.609 17.203 3.67 1 96.69 301 LEU B N 1
ATOM 5122 C CA . LEU B 1 301 ? -8.734 16.031 3.801 1 96.69 301 LEU B CA 1
ATOM 5123 C C . LEU B 1 301 ? -7.434 16.25 3.035 1 96.69 301 LEU B C 1
ATOM 5125 O O . LEU B 1 301 ? -6.363 15.859 3.508 1 96.69 301 LEU B O 1
ATOM 5129 N N . ARG B 1 302 ? -7.559 16.797 1.871 1 97.12 302 ARG B N 1
ATOM 5130 C CA . ARG B 1 302 ? -6.355 17.078 1.09 1 97.12 302 ARG B CA 1
ATOM 5131 C C . ARG B 1 302 ? -5.383 17.953 1.873 1 97.12 302 ARG B C 1
ATOM 5133 O O . ARG B 1 302 ? -4.176 17.688 1.883 1 97.12 302 ARG B O 1
ATOM 5140 N N . THR B 1 303 ? -5.824 18.969 2.58 1 95.5 303 THR B N 1
ATOM 5141 C CA . THR B 1 303 ? -4.988 19.938 3.285 1 95.5 303 THR B CA 1
ATOM 5142 C C . THR B 1 303 ? -4.391 19.312 4.543 1 95.5 303 THR B C 1
ATOM 5144 O O . THR B 1 303 ? -3.438 19.844 5.113 1 95.5 303 THR B O 1
ATOM 5147 N N . VAL B 1 304 ? -4.961 18.234 4.961 1 94.88 304 VAL B N 1
ATOM 5148 C CA . VAL B 1 304 ? -4.336 17.469 6.043 1 94.88 304 VAL B CA 1
ATOM 5149 C C . VAL B 1 304 ? -3.061 16.812 5.535 1 94.88 304 VAL B C 1
ATOM 5151 O O . VAL B 1 304 ? -2.062 16.734 6.258 1 94.88 304 VAL B O 1
ATOM 5154 N N . TYR B 1 305 ? -3.059 16.344 4.309 1 96.19 305 TYR B N 1
ATOM 5155 C CA . TYR B 1 305 ? -1.903 15.664 3.738 1 96.19 305 TYR B CA 1
ATOM 5156 C C . TYR B 1 305 ? -0.727 16.625 3.582 1 96.19 305 TYR B C 1
ATOM 5158 O O . TYR B 1 305 ? 0.432 16.219 3.703 1 96.19 305 TYR B O 1
ATOM 5166 N N . ASP B 1 306 ? -0.953 17.875 3.281 1 89.94 306 ASP B N 1
ATOM 5167 C CA . ASP B 1 306 ? 0.17 18.812 3.197 1 89.94 306 ASP B CA 1
ATOM 5168 C C . ASP B 1 306 ? 0.177 19.766 4.387 1 89.94 306 ASP B C 1
ATOM 5170 O O . ASP B 1 306 ? 0.918 20.75 4.391 1 89.94 306 ASP B O 1
ATOM 5174 N N . THR B 1 307 ? -0.659 19.516 5.391 1 85.06 307 THR B N 1
ATOM 5175 C CA . THR B 1 307 ? -0.739 20.078 6.734 1 85.06 307 THR B CA 1
ATOM 5176 C C . THR B 1 307 ? -1.155 21.531 6.688 1 85.06 307 THR B C 1
ATOM 5178 O O . THR B 1 307 ? -1.058 22.25 7.688 1 85.06 307 THR B O 1
ATOM 5181 N N . THR B 1 308 ? -1.598 22.047 5.625 1 81.81 308 THR B N 1
ATOM 5182 C CA . THR B 1 308 ? -2.021 23.438 5.582 1 81.81 308 THR B CA 1
ATOM 5183 C C . THR B 1 308 ? -3.248 23.656 6.465 1 81.81 308 THR B C 1
ATOM 5185 O O . THR B 1 308 ? -3.449 24.75 6.996 1 81.81 308 THR B O 1
ATOM 5188 N N . THR B 1 309 ? -3.945 22.641 6.625 1 81.19 309 THR B N 1
ATOM 5189 C CA . THR B 1 309 ? -5.086 22.688 7.531 1 81.19 309 THR B CA 1
ATOM 5190 C C . THR B 1 309 ? -4.641 23.047 8.945 1 81.19 309 THR B C 1
ATOM 5192 O O . THR B 1 309 ? -5.297 23.844 9.625 1 81.19 309 THR B O 1
ATOM 5195 N N . ALA B 1 310 ? -3.617 22.5 9.406 1 79.31 310 ALA B N 1
ATOM 5196 C CA . ALA B 1 310 ? -3.115 22.75 10.758 1 79.31 310 ALA B CA 1
ATOM 5197 C C . ALA B 1 310 ? -2.682 24.203 10.922 1 79.31 310 ALA B C 1
ATOM 5199 O O . ALA B 1 310 ? -2.92 24.812 11.969 1 79.31 310 ALA B O 1
ATOM 5200 N N . TYR B 1 311 ? -2.098 24.734 9.953 1 75.88 311 TYR B N 1
ATOM 5201 C CA . TYR B 1 311 ? -1.669 26.125 10.016 1 75.88 311 TYR B CA 1
ATOM 5202 C C . TYR B 1 311 ? -2.869 27.062 10.031 1 75.88 311 TYR B C 1
ATOM 5204 O O . TYR B 1 311 ? -2.859 28.094 10.727 1 75.88 311 TYR B O 1
ATOM 5212 N N . ALA B 1 312 ? -3.834 26.703 9.289 1 73.75 312 ALA B N 1
ATOM 5213 C CA . ALA B 1 312 ? -5.047 27.516 9.266 1 73.75 312 ALA B CA 1
ATOM 5214 C C . ALA B 1 312 ? -5.754 27.484 10.617 1 73.75 312 ALA B C 1
ATOM 5216 O O . ALA B 1 312 ? -6.266 28.5 11.078 1 73.75 312 ALA B O 1
ATOM 5217 N N . ARG B 1 313 ? -5.711 26.453 11.234 1 70.19 313 ARG B N 1
ATOM 5218 C CA . ARG B 1 313 ? -6.445 26.266 12.484 1 70.19 313 ARG B CA 1
ATOM 5219 C C . ARG B 1 313 ? -5.598 26.656 13.688 1 70.19 313 ARG B C 1
ATOM 5221 O O . ARG B 1 313 ? -6.129 27.094 14.703 1 70.19 313 ARG B O 1
ATOM 5228 N N . GLY B 1 314 ? -4.34 26.484 13.625 1 66.75 314 GLY B N 1
ATOM 5229 C CA . GLY B 1 314 ? -3.439 26.781 14.727 1 66.75 314 GLY B CA 1
ATOM 5230 C C . GLY B 1 314 ? -3.01 28.234 14.789 1 66.75 314 GLY B C 1
ATOM 5231 O O . GLY B 1 314 ? -2.117 28.594 15.555 1 66.75 314 GLY B O 1
ATOM 5232 N N . GLY B 1 315 ? -3.68 29.172 14.117 1 54.47 315 GLY B N 1
ATOM 5233 C CA . GLY B 1 315 ? -3.4 30.594 14.172 1 54.47 315 GLY B CA 1
ATOM 5234 C C . GLY B 1 315 ? -2.289 31.016 13.234 1 54.47 315 GLY B C 1
ATOM 5235 O O . GLY B 1 315 ? -1.694 32.094 13.406 1 54.47 315 GLY B O 1
ATOM 5236 N N . GLY B 1 316 ? -2.033 30.25 12.125 1 52.91 316 GLY B N 1
ATOM 5237 C CA . GLY B 1 316 ? -1.077 30.609 11.094 1 52.91 316 GLY B CA 1
ATOM 5238 C C . GLY B 1 316 ? 0.365 30.406 11.516 1 52.91 316 GLY B C 1
ATOM 5239 O O . GLY B 1 316 ? 0.63 29.844 12.578 1 52.91 316 GLY B O 1
ATOM 5240 N N . LYS B 1 317 ? 1.458 30.5 10.602 1 49.88 317 LYS B N 1
ATOM 5241 C CA . LYS B 1 317 ? 2.869 30.453 10.977 1 49.88 317 LYS B CA 1
ATOM 5242 C C . LYS B 1 317 ? 3.176 31.453 12.094 1 49.88 317 LYS B C 1
ATOM 5244 O O . LYS B 1 317 ? 4.008 31.188 12.961 1 49.88 317 LYS B O 1
ATOM 5249 N N . LYS B 1 318 ? 2.557 32.656 12.039 1 46.25 318 LYS B N 1
ATOM 5250 C CA . LYS B 1 318 ? 2.809 33.781 12.938 1 46.25 318 LYS B CA 1
ATOM 5251 C C . LYS B 1 318 ? 2 33.656 14.227 1 46.25 318 LYS B C 1
ATOM 5253 O O . LYS B 1 318 ? 2.307 34.281 15.227 1 46.25 318 LYS B O 1
ATOM 5258 N N . GLY B 1 319 ? 0.906 33.031 14.156 1 46.38 319 GLY B N 1
ATOM 5259 C CA . GLY B 1 319 ? 0.052 33.062 15.328 1 46.38 319 GLY B CA 1
ATOM 5260 C C . GLY B 1 319 ? 0.398 32 16.344 1 46.38 319 GLY B C 1
ATOM 5261 O O . GLY B 1 319 ? -0.386 31.734 17.266 1 46.38 319 GLY B O 1
ATOM 5262 N N . ARG B 1 320 ? 1.39 31.391 16.156 1 50.38 320 ARG B N 1
ATOM 5263 C CA . ARG B 1 320 ? 1.769 30.406 17.156 1 50.38 320 ARG B CA 1
ATOM 5264 C C . ARG B 1 320 ? 1.957 31.062 18.531 1 50.38 320 ARG B C 1
ATOM 5266 O O . ARG B 1 320 ? 2.807 31.953 18.688 1 50.38 320 ARG B O 1
ATOM 5273 N N . ILE B 1 321 ? 0.817 31.203 19.219 1 48.25 321 ILE B N 1
ATOM 5274 C CA . ILE B 1 321 ? 0.844 31.656 20.609 1 48.25 321 ILE B CA 1
ATOM 5275 C C . ILE B 1 321 ? 1.884 30.859 21.391 1 48.25 321 ILE B C 1
ATOM 5277 O O . ILE B 1 321 ? 2.115 29.688 21.094 1 48.25 321 ILE B O 1
ATOM 5281 N N . SER B 1 322 ? 2.752 31.562 22.047 1 48.91 322 SER B N 1
ATOM 5282 C CA . SER B 1 322 ? 3.785 30.938 22.859 1 48.91 322 SER B CA 1
ATOM 5283 C C . SER B 1 322 ? 3.215 29.781 23.703 1 48.91 322 SER B C 1
ATOM 5285 O O . SER B 1 322 ? 2.021 29.781 24 1 48.91 322 SER B O 1
ATOM 5287 N N . ARG B 1 323 ? 3.922 28.672 23.797 1 52.16 323 ARG B N 1
ATOM 5288 C CA . ARG B 1 323 ? 3.58 27.547 24.641 1 52.16 323 ARG B CA 1
ATOM 5289 C C . ARG B 1 323 ? 2.994 28.016 25.969 1 52.16 323 ARG B C 1
ATOM 5291 O O . ARG B 1 323 ? 2.035 27.422 26.484 1 52.16 323 ARG B O 1
ATOM 5298 N N . GLU B 1 324 ? 3.586 29.031 26.453 1 46.06 324 GLU B N 1
ATOM 5299 C CA . GLU B 1 324 ? 3.15 29.594 27.719 1 46.06 324 GLU B CA 1
ATOM 5300 C C . GLU B 1 324 ? 1.751 30.188 27.609 1 46.06 324 GLU B C 1
ATOM 5302 O O . GLU B 1 324 ? 0.92 30 28.5 1 46.06 324 GLU B O 1
ATOM 5307 N N . GLN B 1 325 ? 1.491 30.891 26.609 1 47.38 325 GLN B N 1
ATOM 5308 C CA . GLN B 1 325 ? 0.19 31.516 26.422 1 47.38 325 GLN B CA 1
ATOM 5309 C C . GLN B 1 325 ? -0.895 30.484 26.156 1 47.38 325 GLN B C 1
ATOM 5311 O O . GLN B 1 325 ? -2.021 30.609 26.641 1 47.38 325 GLN B O 1
ATOM 5316 N N . LEU B 1 326 ? -0.494 29.547 25.5 1 50 326 LEU B N 1
ATOM 5317 C CA . LEU B 1 326 ? -1.433 28.484 25.188 1 50 326 LEU B CA 1
ATOM 5318 C C . LEU B 1 326 ? -1.868 27.75 26.438 1 50 326 LEU B C 1
ATOM 5320 O O . LEU B 1 326 ? -3.049 27.422 26.609 1 50 326 LEU B O 1
ATOM 5324 N N . TRP B 1 327 ? -0.854 27.484 27.266 1 46.81 327 TRP B N 1
ATOM 5325 C CA . TRP B 1 327 ? -1.153 26.828 28.531 1 46.81 327 TRP B CA 1
ATOM 5326 C C . TRP B 1 327 ? -2.084 27.703 29.375 1 46.81 327 TRP B C 1
ATOM 5328 O O . TRP B 1 327 ? -3.045 27.188 29.969 1 46.81 327 TRP B O 1
ATOM 5338 N N . ASN B 1 328 ? -1.823 28.953 29.406 1 46.78 328 ASN B N 1
ATOM 5339 C CA . ASN B 1 328 ? -2.596 29.875 30.219 1 46.78 328 ASN B CA 1
ATOM 5340 C C . ASN B 1 328 ? -4.012 30.047 29.688 1 46.78 328 ASN B C 1
ATOM 5342 O O . ASN B 1 328 ? -4.957 30.234 30.453 1 46.78 328 ASN B O 1
ATOM 5346 N N . GLN B 1 329 ? -4.145 30.156 28.453 1 46.56 329 GLN B N 1
ATOM 5347 C CA . GLN B 1 329 ? -5.469 30.344 27.875 1 46.56 329 GLN B CA 1
ATOM 5348 C C . GLN B 1 329 ? -6.336 29.109 28.062 1 46.56 329 GLN B C 1
ATOM 5350 O O . GLN B 1 329 ? -7.527 29.219 28.359 1 46.56 329 GLN B O 1
ATOM 5355 N N . LYS B 1 330 ? -5.863 28.094 27.797 1 49.97 330 LYS B N 1
ATOM 5356 C CA . LYS B 1 330 ? -6.652 26.875 27.859 1 49.97 330 LYS B CA 1
ATOM 5357 C C . LYS B 1 330 ? -6.754 26.344 29.281 1 49.97 330 LYS B C 1
ATOM 5359 O O . LYS B 1 330 ? -7.715 25.656 29.641 1 49.97 330 LYS B O 1
ATOM 5364 N N . ALA B 1 331 ? -5.703 26.469 30.047 1 43.53 331 ALA B N 1
ATOM 5365 C CA . ALA B 1 331 ? -5.898 26.203 31.469 1 43.53 331 ALA B CA 1
ATOM 5366 C C . ALA B 1 331 ? -7.07 27.016 32.031 1 43.53 331 ALA B C 1
ATOM 5368 O O . ALA B 1 331 ? -7.758 26.562 32.938 1 43.53 331 ALA B O 1
ATOM 5369 N N . GLY B 1 332 ? -7.246 28.281 31.609 1 38.38 332 GLY B N 1
ATOM 5370 C CA . GLY B 1 332 ? -8.422 29.047 32 1 38.38 332 GLY B CA 1
ATOM 5371 C C . GLY B 1 332 ? -9.695 28.547 31.359 1 38.38 332 GLY B C 1
ATOM 5372 O O . GLY B 1 332 ? -10.789 28.719 31.906 1 38.38 332 GLY B O 1
ATOM 5373 N N . THR B 1 333 ? -9.781 28.406 30.016 1 39.94 333 THR B N 1
ATOM 5374 C CA . THR B 1 333 ? -11.016 27.969 29.375 1 39.94 333 THR B CA 1
ATOM 5375 C C . THR B 1 333 ? -11.211 26.469 29.594 1 39.94 333 THR B C 1
ATOM 5377 O O . THR B 1 333 ? -10.422 25.656 29.094 1 39.94 333 THR B O 1
ATOM 5380 N N . GLY B 1 334 ? -11.555 25.906 30.688 1 34.28 334 GLY B N 1
ATOM 5381 C CA . GLY B 1 334 ? -11.891 24.562 31.109 1 34.28 334 GLY B CA 1
ATOM 5382 C C . GLY B 1 334 ? -12.617 23.75 30.047 1 34.28 334 GLY B C 1
ATOM 5383 O O . GLY B 1 334 ? -13.289 24.328 29.188 1 34.28 334 GLY B O 1
ATOM 5384 N N . TRP B 1 335 ? -12.141 22.453 29.734 1 36.53 335 TRP B N 1
ATOM 5385 C CA . TRP B 1 335 ? -12.781 21.359 29.016 1 36.53 335 TRP B CA 1
ATOM 5386 C C . TRP B 1 335 ? -14.297 21.406 29.172 1 36.53 335 TRP B C 1
ATOM 5388 O O . TRP B 1 335 ? -15.031 20.891 28.328 1 36.53 335 TRP B O 1
ATOM 5398 N N . VAL B 1 336 ? -14.836 21.953 30.266 1 32.28 336 VAL B N 1
ATOM 5399 C CA . VAL B 1 336 ? -16.219 21.875 30.719 1 32.28 336 VAL B CA 1
ATOM 5400 C C . VAL B 1 336 ? -17.109 22.766 29.844 1 32.28 336 VAL B C 1
ATOM 5402 O O . VAL B 1 336 ? -18.281 22.453 29.625 1 32.28 336 VAL B O 1
ATOM 5405 N N . GLU B 1 337 ? -16.672 23.844 29.375 1 33.12 337 GLU B N 1
ATOM 5406 C CA . GLU B 1 337 ? -17.672 24.719 28.781 1 33.12 337 GLU B CA 1
ATOM 5407 C C . GLU B 1 337 ? -18.062 24.25 27.391 1 33.12 337 GLU B C 1
ATOM 5409 O O . GLU B 1 337 ? -19.203 24.438 26.953 1 33.12 337 GLU B O 1
ATOM 5414 N N . GLY B 1 338 ? -17.234 23.672 26.578 1 33 338 GLY B N 1
ATOM 5415 C CA . GLY B 1 338 ? -17.672 23.234 25.266 1 33 338 GLY B CA 1
ATOM 5416 C C . GLY B 1 338 ? -18.625 22.062 25.312 1 33 338 GLY B C 1
ATOM 5417 O O . GLY B 1 338 ? -19.344 21.797 24.344 1 33 338 GLY B O 1
ATOM 5418 N N . LEU B 1 339 ? -18.578 21.125 26.25 1 31.58 339 LEU B N 1
ATOM 5419 C CA . LEU B 1 339 ? -19.625 20.109 26.391 1 31.58 339 LEU B CA 1
ATOM 5420 C C . LEU B 1 339 ? -20.938 20.75 26.844 1 31.58 339 LEU B C 1
ATOM 5422 O O . LEU B 1 339 ? -22 20.141 26.734 1 31.58 339 LEU B O 1
ATOM 5426 N N . LYS B 1 340 ? -21.031 21.844 27.516 1 33.69 340 LYS B N 1
ATOM 5427 C CA . LYS B 1 340 ? -22.266 22.422 28.047 1 33.69 340 LYS B CA 1
ATOM 5428 C C . LYS B 1 340 ? -23.078 23.078 26.938 1 33.69 340 LYS B C 1
ATOM 5430 O O . LYS B 1 340 ? -24.312 23.141 27 1 33.69 340 LYS B O 1
ATOM 5435 N N . LYS B 1 341 ? -22.531 23.766 25.984 1 37.59 341 LYS B N 1
ATOM 5436 C CA . LYS B 1 341 ? -23.453 24.453 25.094 1 37.59 341 LYS B CA 1
ATOM 5437 C C . LYS B 1 341 ? -24.141 23.469 24.156 1 37.59 341 LYS B C 1
ATOM 5439 O O . LYS B 1 341 ? -25.109 23.828 23.469 1 37.59 341 LYS B O 1
ATOM 5444 N N . GLY B 1 342 ? -23.641 22.281 24 1 32.88 342 GLY B N 1
ATOM 5445 C CA . GLY B 1 342 ? -24.484 21.422 23.203 1 32.88 342 GLY B CA 1
ATOM 5446 C C . GLY B 1 342 ? -25.781 21.031 23.906 1 32.88 342 GLY B C 1
ATOM 5447 O O . GLY B 1 342 ? -26.594 20.297 23.344 1 32.88 342 GLY B O 1
ATOM 5448 N N . ARG B 1 343 ? -25.859 21.172 25.219 1 30.95 343 ARG B N 1
ATOM 5449 C CA . ARG B 1 343 ? -27.156 20.797 25.797 1 30.95 343 ARG B CA 1
ATOM 5450 C C . ARG B 1 343 ? -28.203 21.859 25.516 1 30.95 343 ARG B C 1
ATOM 5452 O O . ARG B 1 343 ? -29.406 21.609 25.641 1 30.95 343 ARG B O 1
ATOM 5459 N N . HIS B 1 344 ? -27.859 23.219 25.5 1 31.27 344 HIS B N 1
ATOM 5460 C CA . HIS B 1 344 ? -29.016 24.109 25.453 1 31.27 344 HIS B CA 1
ATOM 5461 C C . HIS B 1 344 ? -29.438 24.391 24.016 1 31.27 344 HIS B C 1
ATOM 5463 O O . HIS B 1 344 ? -30.453 25.062 23.797 1 31.27 344 HIS B O 1
ATOM 5469 N N . GLY B 1 345 ? -28.641 24.234 22.953 1 25.05 345 GLY B N 1
ATOM 5470 C CA . GLY B 1 345 ? -29.438 24.516 21.766 1 25.05 345 GLY B CA 1
ATOM 5471 C C . GLY B 1 345 ? -30.156 23.297 21.219 1 25.05 345 GLY B C 1
ATOM 5472 O O . GLY B 1 345 ? -29.75 22.156 21.5 1 25.05 345 GLY B O 1
#

Radius of gyration: 36.14 Å; Cα contacts (8 Å, |Δi|>4): 944; chains: 2; bounding box: 113×117×109 Å

Secondary structure (DSSP, 8-state):
-----------------------------------------------------HHHHHHH---------S-----SSSEE--SS--STT-SEES--TT-HHHHHSPPPTTTTTTSS-TTSPBSS----SSSTT---GGGHHHHTTTS-HHHHHHGGG-TT-SSEE-HHHHHHHHHHTT--HHHHHHHIIIIIHHHHHHH-SSSSPPTT--EEGGGGGGG--SSS---B-TTS-B-HHHHHHHHHHH-TT--SEEEHHHHHHHHHHTPPTT-HHHHHHHHHHHHHHHHHH--TTSEEEHHHHHHHHTTHHHHHHTTTTT----HHHHHHHHHHS-THHHHHHHHH-/-----------------------------------------------------HHHHHHH---------S-----SSSEE--SS--SSS-SEES--TT-HHHHHSPPPTTTTTTSS-TTSPBSS----SSSTT---GGGHHHHTTTS-HHHHHHHTT-TT-SSEE-HHHHHHHHHHTT--HHHHHHHIIIIIHHHHHHH-SSSSPPTT--EEGGGGGGG--SSS---B-TTS-B-HHHHHHHHHHH-TT--SEEEHHHHHHHHHHTPPTT-HHHHHHHHHHHHHHHHHH--TTSEEEHHHHHHHHTTHHHHHHTTTTT----HHHHHHHHHHS-THHHHHHHHH-

pLDDT: mean 72.87, std 31.07, range [13.95, 98.62]

InterPro domains:
  IPR007736 Caleosin-related [PF05042] (146-308)
  IPR007736 Caleosin-related [PTHR31495] (101-309)

Sequence (690 aa):
SMASPLRGATSGSPLLGAVQPVNVPHSSEDRQTHEAQQDTPMEEEGREFEHRLPWQQEQDAVEVQGAENGEDKAREGDEWAGRGSDLPGAPFKTTLKGHIAMETRPVSEEAGKGLAEPYVPRANIAATPERPFGTQEGNWAKQHENDSVLQQHCAFFDPDNDGIVWPWDVFWGFHQLGYALPWCILSVMIISTSFSWFTSESWIPNPLFPIHLKHIHRAKHGSDTGTYDHEGRFIPAHFEAIFSKFDKGSKGGITFYEGLQLIRAQRNILDFAGWIGAFFEMLATYLLIWPADGIMRKEDLRTVYDTTTAYARGGGKKGRISREQLWNQKAGTGWVEGLKKGRHGSMASPLRGATSGSPLLGAVQPVNVPHSSEDRQTHEAQQDTPMEEEGREFEHRLPWQQEQDAVEVQGAENGEDKAREGDEWAGRGSDLPGAPFKTTLKGHIAMETRPVSEEAGKGLAEPYVPRANIAATPERPFGTQEGNWAKQHENDSVLQQHCAFFDPDNDGIVWPWDVFWGFHQLGYALPWCILSVMIISTSFSWFTSESWIPNPLFPIHLKHIHRAKHGSDTGTYDHEGRFIPAHFEAIFSKFDKGSKGGITFYEGLQLIRAQRNILDFAGWIGAFFEMLATYLLIWPADGIMRKEDLRTVYDTTTAYARGGGKKGRISREQLWNQKAGTGWVEGLKKGRHG

Organism: Rhodotorula toruloides (NCBI:txid5286)

Solvent-accessible surface area (backbone atoms only — not comparable to full-atom values): 39445 Å² total; per-residue (Å²): 135,88,79,89,92,77,90,81,90,86,88,82,89,84,87,81,82,82,78,77,75,78,79,76,81,75,83,85,74,87,68,81,76,74,78,77,76,77,74,74,79,74,78,73,73,73,70,71,70,75,71,53,38,74,78,60,46,59,71,68,61,68,65,79,73,77,78,79,75,74,79,65,72,62,70,73,75,64,46,42,68,48,96,75,54,90,37,47,42,53,61,37,37,52,44,46,88,90,38,61,60,26,67,64,42,48,82,53,85,62,46,30,53,64,26,38,64,25,74,52,50,20,21,37,35,65,34,40,50,93,32,33,71,24,56,59,70,92,46,40,39,68,76,34,59,82,32,36,19,49,46,36,38,49,43,77,35,26,83,84,69,78,50,52,33,39,41,67,33,46,27,50,40,36,43,58,61,66,49,54,67,70,54,22,53,50,45,28,58,54,50,26,67,63,29,8,54,54,20,43,92,50,76,63,74,57,93,73,26,49,26,31,46,92,34,46,39,48,43,41,51,33,25,49,79,59,27,51,48,65,62,16,22,24,22,29,27,43,52,36,40,52,48,62,41,41,18,73,85,69,73,59,28,32,33,66,67,38,48,52,51,49,42,61,61,35,47,26,42,76,25,61,52,9,50,52,49,39,51,52,52,51,51,52,49,48,64,67,66,55,45,92,86,49,46,50,34,53,69,60,55,52,28,48,51,46,26,53,46,55,34,68,66,31,47,39,91,82,39,59,62,50,73,66,53,50,49,54,52,45,69,67,55,51,84,61,58,74,67,49,60,67,70,74,106,133,87,80,88,93,82,88,84,88,85,91,81,87,84,87,81,83,81,77,75,76,80,81,77,78,77,82,85,76,87,71,83,69,80,76,74,76,79,73,74,78,76,79,73,74,72,69,72,70,75,73,54,36,73,79,58,45,57,71,68,60,67,64,77,74,76,80,81,75,76,80,65,72,62,68,83,75,64,48,43,69,47,96,76,53,90,36,49,42,52,62,38,36,50,45,46,89,88,38,62,59,26,68,64,42,46,82,54,85,60,45,29,53,64,26,39,64,25,74,52,50,21,22,38,35,66,34,39,50,93,32,34,72,22,56,59,71,91,45,42,37,69,75,33,60,82,32,37,20,49,46,35,39,48,43,77,35,24,82,84,68,77,50,53,33,38,41,67,32,46,27,50,40,37,42,58,60,65,49,54,68,70,55,21,54,51,46,26,61,53,51,26,68,63,27,8,53,54,20,42,94,49,74,65,73,57,95,73,26,48,27,32,47,92,34,46,39,48,43,41,50,32,25,50,79,60,28,52,48,63,64,16,21,24,21,29,28,43,51,35,40,53,48,62,41,40,19,73,87,70,72,59,26,33,33,67,68,40,48,52,49,51,42,60,60,36,48,27,42,77,25,61,52,9,51,50,50,38,50,51,51,52,50,51,48,48,65,68,65,55,44,91,84,48,46,50,33,53,68,61,55,52,27,48,51,48,26,53,46,54,34,67,66,30,47,39,91,81,40,57,62,52,72,68,51,50,48,54,51,46,68,66,54,53,83,63,59,72,67,51,57,68,67,74,106